Protein AF-A0A812IPA1-F1 (afdb_monomer)

Mean predicted aligned error: 16.07 Å

Structure (mmCIF, N/CA/C/O backbone):
data_AF-A0A812IPA1-F1
#
_entry.id   AF-A0A812IPA1-F1
#
loop_
_atom_site.group_PDB
_atom_site.id
_atom_site.type_symbol
_atom_site.label_atom_id
_atom_site.label_alt_id
_atom_site.label_comp_id
_atom_site.label_asym_id
_atom_site.label_entity_id
_atom_site.label_seq_id
_atom_site.pdbx_PDB_ins_code
_atom_site.Cartn_x
_atom_site.Cartn_y
_atom_site.Cartn_z
_atom_site.occupancy
_atom_site.B_iso_or_equiv
_atom_site.auth_seq_id
_atom_site.auth_comp_id
_atom_site.auth_asym_id
_atom_site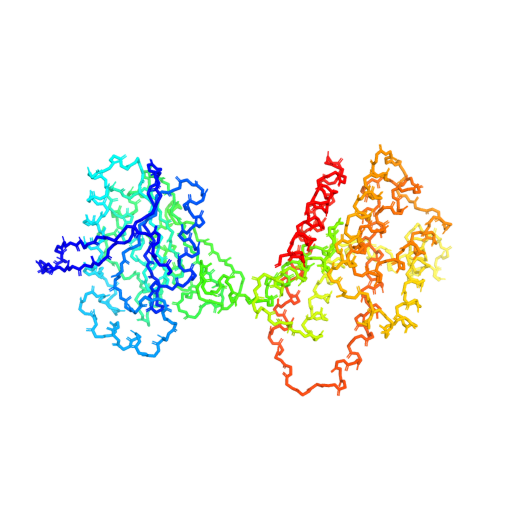.auth_atom_id
_atom_site.pdbx_PDB_model_num
ATOM 1 N N . MET A 1 1 ? -29.109 5.137 5.725 1.00 75.81 1 MET A N 1
ATOM 2 C CA . MET A 1 1 ? -27.740 4.842 6.236 1.00 75.81 1 MET A CA 1
ATOM 3 C C . MET A 1 1 ? -27.768 3.915 7.447 1.00 75.81 1 MET A C 1
ATOM 5 O O . MET A 1 1 ? -27.036 2.938 7.445 1.00 75.81 1 MET A O 1
ATOM 9 N N . LEU A 1 2 ? -28.580 4.202 8.469 1.00 85.75 2 LEU A N 1
ATOM 10 C CA . LEU A 1 2 ? -28.750 3.331 9.643 1.00 85.75 2 LEU A CA 1
ATOM 11 C C . LEU A 1 2 ? -30.028 2.478 9.565 1.00 85.75 2 LEU A C 1
ATOM 13 O O . LEU A 1 2 ? -30.422 1.881 10.553 1.00 85.75 2 LEU A O 1
ATOM 17 N N . ASP A 1 3 ? -30.673 2.406 8.399 1.00 83.56 3 ASP A N 1
ATOM 18 C CA . ASP A 1 3 ? -31.985 1.759 8.229 1.00 83.56 3 ASP A CA 1
ATOM 19 C C . ASP A 1 3 ? -31.932 0.241 8.473 1.00 83.56 3 ASP A C 1
ATOM 21 O O . ASP A 1 3 ? -32.948 -0.386 8.742 1.00 83.56 3 ASP A O 1
ATOM 25 N N . THR A 1 4 ? -30.731 -0.342 8.415 1.00 87.50 4 THR A N 1
ATOM 26 C CA . THR A 1 4 ? -30.466 -1.751 8.738 1.00 87.50 4 THR A CA 1
ATOM 27 C C . THR A 1 4 ? -30.029 -1.972 10.191 1.00 87.50 4 THR A C 1
ATOM 29 O O . THR A 1 4 ? -29.528 -3.050 10.498 1.00 87.50 4 THR A O 1
ATOM 32 N N . PHE A 1 5 ? -30.055 -0.943 11.042 1.00 92.94 5 PHE A N 1
ATOM 33 C CA . PHE A 1 5 ? -29.687 -1.036 12.456 1.00 92.94 5 PHE A CA 1
ATOM 34 C C . PHE A 1 5 ? -30.943 -0.974 13.321 1.00 92.94 5 PHE A C 1
ATOM 36 O O . PHE A 1 5 ? -31.808 -0.119 13.120 1.00 92.94 5 PHE A O 1
ATOM 43 N N . ASP A 1 6 ? -30.989 -1.813 14.349 1.00 93.44 6 ASP A N 1
ATOM 44 C CA . ASP A 1 6 ? -32.017 -1.752 15.376 1.00 93.44 6 ASP A CA 1
ATOM 45 C C . ASP A 1 6 ? -31.768 -0.537 16.267 1.00 93.44 6 ASP A C 1
ATOM 47 O O . ASP A 1 6 ? -30.731 -0.428 16.928 1.00 93.44 6 ASP A O 1
ATOM 51 N N . ARG A 1 7 ? -32.725 0.391 16.295 1.00 95.19 7 ARG A N 1
ATOM 52 C CA . ARG A 1 7 ? -32.674 1.581 17.147 1.00 95.19 7 ARG A CA 1
ATOM 53 C C . ARG A 1 7 ? -33.415 1.331 18.457 1.00 95.19 7 ARG A C 1
ATOM 55 O O . ARG A 1 7 ? -34.578 0.935 18.446 1.00 95.19 7 ARG A O 1
ATOM 62 N N . ARG A 1 8 ? -32.788 1.684 19.581 1.00 94.69 8 ARG A N 1
ATOM 63 C CA . ARG A 1 8 ? -33.440 1.786 20.897 1.00 94.69 8 ARG A CA 1
ATOM 64 C C . ARG A 1 8 ? -33.006 3.050 21.633 1.00 94.69 8 ARG A C 1
ATOM 66 O O . ARG A 1 8 ? -31.867 3.477 21.489 1.00 94.69 8 ARG A O 1
ATOM 73 N N . ALA A 1 9 ? -33.881 3.613 22.459 1.00 95.69 9 ALA A N 1
ATOM 74 C CA . ALA A 1 9 ? -33.491 4.648 23.414 1.00 95.69 9 ALA A CA 1
ATOM 75 C C . ALA A 1 9 ? -32.912 3.993 24.677 1.00 95.69 9 ALA A C 1
ATOM 77 O O . ALA A 1 9 ? -33.460 3.002 25.163 1.00 95.69 9 ALA A O 1
ATOM 78 N N . PHE A 1 10 ? -31.819 4.539 25.209 1.00 95.00 10 PHE A N 1
ATOM 79 C CA . PHE A 1 10 ? -31.202 4.078 26.451 1.00 95.00 10 PHE A CA 1
ATOM 80 C C . PHE A 1 10 ? -31.022 5.243 27.424 1.00 95.00 10 PHE A C 1
ATOM 82 O O . PHE A 1 10 ? -30.448 6.276 27.069 1.00 95.00 10 PHE A O 1
ATOM 89 N N . THR A 1 11 ? -31.510 5.064 28.652 1.00 94.69 11 THR A N 1
ATOM 90 C CA . THR A 1 11 ? -31.474 6.070 29.718 1.00 94.69 11 THR A CA 1
ATOM 91 C C . THR A 1 11 ? -30.614 5.570 30.868 1.00 94.69 11 THR A C 1
ATOM 93 O O . THR A 1 11 ? -30.867 4.493 31.404 1.00 94.69 11 THR A O 1
ATOM 96 N N . ALA A 1 12 ? -29.634 6.370 31.281 1.00 92.56 12 ALA A N 1
ATOM 97 C CA . ALA A 1 12 ? -28.790 6.081 32.436 1.00 92.56 12 ALA A CA 1
ATOM 98 C C . ALA A 1 12 ? -28.367 7.383 33.141 1.00 92.56 12 ALA A C 1
ATOM 100 O O . ALA A 1 12 ? -28.370 8.445 32.508 1.00 92.56 12 ALA A O 1
ATOM 101 N N . PRO A 1 13 ? -28.039 7.336 34.445 1.00 84.62 13 PRO A N 1
ATOM 102 C CA . PRO A 1 13 ? -27.537 8.501 35.165 1.00 84.62 13 PRO A CA 1
ATOM 103 C C . PRO A 1 13 ? -26.119 8.879 34.715 1.00 84.62 13 PRO A C 1
ATOM 105 O O . PRO A 1 13 ? -25.282 8.012 34.466 1.00 84.62 13 PRO A O 1
ATOM 108 N N . LEU A 1 14 ? -25.855 10.183 34.651 1.00 83.38 14 LEU A N 1
ATOM 109 C CA . LEU A 1 14 ? -24.514 10.763 34.592 1.00 83.38 14 LEU A CA 1
ATOM 110 C C . LEU A 1 14 ? -23.846 10.754 35.978 1.00 83.38 14 LEU A C 1
ATOM 112 O O . LEU A 1 14 ? -24.480 10.453 36.992 1.00 83.38 14 LEU A O 1
ATOM 116 N N . SER A 1 15 ? -22.572 11.152 36.034 1.00 73.88 15 SER A N 1
ATOM 117 C CA . SER A 1 15 ? -21.791 11.240 37.279 1.00 73.88 15 SER A CA 1
ATOM 118 C C . SER A 1 15 ? -22.360 12.207 38.330 1.00 73.88 15 SER A C 1
ATOM 120 O O . SER A 1 15 ? -22.077 12.066 39.517 1.00 73.88 15 SER A O 1
ATOM 122 N N . ASP A 1 16 ? -23.188 13.172 37.921 1.00 77.31 16 ASP A N 1
ATOM 123 C CA . ASP A 1 16 ? -23.903 14.103 38.805 1.00 77.31 16 ASP A CA 1
ATOM 124 C C . ASP A 1 16 ? -25.302 13.602 39.222 1.00 77.31 16 ASP A C 1
ATOM 126 O O . ASP A 1 16 ? -26.047 14.311 39.902 1.00 77.31 16 ASP A O 1
ATOM 130 N N . GLY A 1 17 ? -25.659 12.377 38.824 1.00 77.31 17 GLY A N 1
ATOM 131 C CA . GLY A 1 17 ? -26.935 11.733 39.117 1.00 77.31 17 GLY A CA 1
ATOM 132 C C . GLY A 1 17 ? -28.081 12.120 38.179 1.00 77.31 17 GLY A C 1
ATOM 133 O O . GLY A 1 17 ? -29.169 11.556 38.314 1.00 77.31 17 GLY A O 1
ATOM 134 N N . GLN A 1 18 ? -27.885 13.036 37.223 1.00 82.62 18 GLN A N 1
ATOM 135 C CA . GLN A 1 18 ? -28.944 13.395 36.277 1.00 82.62 18 GLN A CA 1
ATOM 136 C C . GLN A 1 18 ? -29.121 12.303 35.210 1.00 82.62 18 GLN A C 1
ATOM 138 O O . GLN A 1 18 ? -28.142 11.907 34.575 1.00 82.62 18 GLN A O 1
ATOM 143 N N . PRO A 1 19 ? -30.348 11.799 34.973 1.00 87.31 19 PRO A N 1
ATOM 144 C CA . PRO A 1 19 ? -30.588 10.825 33.917 1.00 87.31 19 PRO A CA 1
ATOM 145 C C . PRO A 1 19 ? -30.525 11.493 32.543 1.00 87.31 19 PRO A C 1
ATOM 147 O O . PRO A 1 19 ? -31.189 12.501 32.301 1.00 87.31 19 PRO A O 1
ATOM 150 N N . VAL A 1 20 ? -29.784 10.884 31.621 1.00 88.50 20 VAL A N 1
ATOM 151 C CA . VAL A 1 20 ? -29.721 11.305 30.218 1.00 88.50 20 VAL A CA 1
ATOM 152 C C . VAL A 1 20 ? -30.096 10.142 29.311 1.00 88.50 20 VAL A C 1
ATOM 154 O O . VAL A 1 20 ? -29.799 8.979 29.595 1.00 88.50 20 VAL A O 1
ATOM 157 N N . THR A 1 21 ? -30.799 10.465 28.224 1.00 91.81 21 THR A N 1
ATOM 158 C CA . THR A 1 21 ? -31.269 9.497 27.231 1.00 91.81 21 THR A CA 1
ATOM 159 C C . THR A 1 21 ? -30.596 9.753 25.892 1.00 91.81 21 THR A C 1
ATOM 161 O O . THR A 1 21 ? -30.696 10.860 25.367 1.00 91.81 21 THR A O 1
ATOM 164 N N . HIS A 1 22 ? -29.981 8.719 25.321 1.00 92.69 22 HIS A N 1
ATOM 165 C CA . HIS A 1 22 ? -29.475 8.738 23.948 1.00 92.69 22 HIS A CA 1
ATOM 166 C C . HIS A 1 22 ? -30.037 7.571 23.142 1.00 92.69 22 HIS A C 1
ATOM 168 O O . HIS A 1 22 ? -30.382 6.519 23.686 1.00 92.69 22 HIS A O 1
ATOM 174 N N . ASP A 1 23 ? -30.103 7.758 21.826 1.00 94.75 23 ASP A N 1
ATOM 175 C CA . ASP A 1 23 ? -30.364 6.664 20.899 1.00 94.75 23 ASP A CA 1
ATOM 176 C C . ASP A 1 23 ? -29.136 5.751 20.793 1.00 94.75 23 ASP A C 1
ATOM 178 O O . ASP A 1 23 ? -27.991 6.205 20.751 1.00 94.75 23 ASP A O 1
ATOM 182 N N . VAL A 1 24 ? -29.382 4.449 20.709 1.00 95.06 24 VAL A N 1
ATOM 183 C CA . VAL A 1 24 ? -28.378 3.405 20.521 1.00 95.06 24 VAL A CA 1
ATOM 184 C C . VAL A 1 24 ? -28.796 2.558 19.326 1.00 95.06 24 VAL A C 1
ATOM 186 O O . VAL A 1 24 ? -29.907 2.026 19.293 1.00 95.06 24 VAL A O 1
ATOM 189 N N . TYR A 1 25 ? -27.902 2.429 18.350 1.00 95.81 25 TYR A N 1
ATOM 190 C CA . TYR A 1 25 ? -28.120 1.653 17.129 1.00 95.81 25 TYR A CA 1
ATOM 191 C C . TYR A 1 25 ? -27.310 0.362 17.196 1.00 95.81 25 TYR A C 1
ATOM 193 O O . TYR A 1 25 ? -26.119 0.413 17.486 1.00 95.81 25 TYR A O 1
ATOM 201 N N . SER A 1 26 ? -27.925 -0.790 16.939 1.00 94.06 26 SER A N 1
ATOM 202 C CA . SER A 1 26 ? -27.265 -2.101 17.033 1.00 94.06 26 SER A CA 1
ATOM 203 C C . SER A 1 26 ? -27.431 -2.911 15.748 1.00 94.06 26 SER A C 1
ATOM 205 O O . SER A 1 26 ? -28.451 -2.788 15.075 1.00 94.06 26 SER A O 1
ATOM 207 N N . LYS A 1 27 ? -26.438 -3.730 15.389 1.00 93.00 27 LYS A N 1
ATOM 208 C CA . LYS A 1 27 ? -26.492 -4.630 14.223 1.00 93.00 27 LYS A CA 1
ATOM 209 C C . LYS A 1 27 ? -25.583 -5.848 14.423 1.00 93.00 27 LYS A C 1
ATOM 211 O O . LYS A 1 27 ? -24.536 -5.723 15.053 1.00 93.00 27 LYS A O 1
ATOM 216 N N . GLY A 1 28 ? -25.962 -6.991 13.851 1.00 87.25 28 GLY A N 1
ATOM 217 C CA . GLY A 1 28 ? -25.210 -8.251 13.915 1.00 87.25 28 GLY A CA 1
ATOM 218 C C . GLY A 1 28 ? -25.743 -9.227 14.970 1.00 87.25 28 GLY A C 1
ATOM 219 O O . GLY A 1 28 ? -26.359 -8.815 15.956 1.00 87.25 28 GLY A O 1
ATOM 220 N N . ASP A 1 29 ? -25.484 -10.520 14.755 1.00 75.75 29 ASP A N 1
ATOM 221 C CA . ASP A 1 29 ? -26.072 -11.623 15.524 1.00 75.75 29 ASP A CA 1
ATOM 222 C C . ASP A 1 29 ? -25.031 -12.325 16.415 1.00 75.75 29 ASP A C 1
ATOM 224 O O . ASP A 1 29 ? -24.083 -12.931 15.924 1.00 75.75 29 ASP A O 1
ATOM 228 N N . GLY A 1 30 ? -25.224 -12.269 17.739 1.00 65.62 30 GLY A N 1
ATOM 229 C CA . GLY A 1 30 ? -24.690 -13.229 18.727 1.00 65.62 30 GLY A CA 1
ATOM 230 C C . GLY A 1 30 ? -23.168 -13.345 18.939 1.00 65.62 30 GLY A C 1
ATOM 231 O O . GLY A 1 30 ? -22.755 -14.126 19.793 1.00 65.62 30 GLY A O 1
ATOM 232 N N . GLY A 1 31 ? -22.333 -12.612 18.198 1.00 72.25 31 GLY A N 1
ATOM 233 C CA . GLY A 1 31 ? -20.872 -12.597 18.366 1.00 72.25 31 GLY A CA 1
ATOM 234 C C . GLY A 1 31 ? -20.366 -11.647 19.466 1.00 72.25 31 GLY A C 1
ATOM 235 O O . GLY A 1 31 ? -21.164 -10.985 20.133 1.00 72.25 31 GLY A O 1
ATOM 236 N N . PRO A 1 32 ? -19.034 -11.536 19.663 1.00 84.00 32 PRO A N 1
ATOM 237 C CA . PRO A 1 32 ? -18.444 -10.525 20.542 1.00 84.00 32 PRO A CA 1
ATOM 238 C C . PRO A 1 32 ? -18.944 -9.121 20.184 1.00 84.00 32 PRO A C 1
ATOM 240 O O . PRO A 1 32 ? -19.075 -8.780 19.005 1.00 84.00 32 PRO A O 1
ATOM 243 N N . THR A 1 33 ? -19.215 -8.299 21.195 1.00 89.31 33 THR A N 1
ATOM 244 C CA . THR A 1 33 ? -19.799 -6.971 20.997 1.00 89.31 33 THR A CA 1
ATOM 245 C C . THR A 1 33 ? -18.707 -5.912 20.884 1.00 89.31 33 THR A C 1
ATOM 247 O O . THR A 1 33 ? -17.818 -5.841 21.730 1.00 89.31 33 THR A O 1
ATOM 250 N N . VAL A 1 34 ? -18.795 -5.043 19.877 1.00 91.88 34 VAL A N 1
ATOM 251 C CA . VAL A 1 34 ? -17.947 -3.855 19.726 1.00 91.88 34 VAL A CA 1
ATOM 252 C C . VAL A 1 34 ? -18.808 -2.602 19.842 1.00 91.88 34 VAL A C 1
ATOM 254 O O . VAL A 1 34 ? -19.696 -2.359 19.022 1.00 91.88 34 VAL A O 1
ATOM 257 N N . VAL A 1 35 ? -18.534 -1.784 20.856 1.00 94.62 35 VAL A N 1
ATOM 258 C CA . VAL A 1 35 ? -19.148 -0.463 21.017 1.00 94.62 35 VAL A CA 1
ATOM 259 C C . VAL A 1 35 ? -18.266 0.570 20.318 1.00 94.62 35 VAL A C 1
ATOM 261 O O . VAL A 1 35 ? -17.150 0.832 20.765 1.00 94.62 35 VAL A O 1
ATOM 264 N N . ILE A 1 36 ? -18.751 1.163 19.225 1.00 93.12 36 ILE A N 1
ATOM 265 C CA . ILE A 1 36 ? -18.015 2.189 18.471 1.00 93.12 36 ILE A CA 1
ATOM 266 C C . ILE A 1 36 ? -18.581 3.561 18.825 1.00 93.12 36 ILE A C 1
ATOM 268 O O . ILE A 1 36 ? -19.698 3.917 18.448 1.00 93.12 36 ILE A O 1
ATOM 272 N N . ILE A 1 37 ? -17.790 4.345 19.545 1.00 92.56 37 ILE A N 1
ATOM 273 C CA . ILE A 1 37 ? -18.147 5.676 20.016 1.00 92.56 37 ILE A CA 1
ATOM 274 C C . ILE A 1 37 ? -17.733 6.689 18.945 1.00 92.56 37 ILE A C 1
ATOM 276 O O . ILE A 1 37 ? -16.562 6.817 18.591 1.00 92.56 37 ILE A O 1
ATOM 280 N N . GLN A 1 38 ? -18.724 7.396 18.413 1.00 83.25 38 GLN A N 1
ATOM 281 C CA . GLN A 1 38 ? -18.597 8.338 17.298 1.00 83.25 38 GLN A CA 1
ATOM 282 C C . GLN A 1 38 ? -17.520 9.427 17.482 1.00 83.25 38 GLN A C 1
ATOM 284 O O . GLN A 1 38 ? -17.230 9.863 18.598 1.00 83.25 38 GLN A O 1
ATOM 289 N N . GLU A 1 39 ? -16.995 9.927 16.361 1.00 79.31 39 GLU A N 1
ATOM 290 C CA . GLU A 1 39 ? -16.211 11.167 16.286 1.00 79.31 39 GLU A CA 1
ATOM 291 C C . GLU A 1 39 ? -17.096 12.381 15.944 1.00 79.31 39 GLU A C 1
ATOM 293 O O . GLU A 1 39 ? -18.290 12.252 15.660 1.00 79.31 39 GLU A O 1
ATOM 298 N N . LEU A 1 40 ? -16.519 13.588 15.947 1.00 71.75 40 LEU A N 1
ATOM 299 C CA . LEU A 1 40 ? -17.167 14.761 15.353 1.00 71.75 40 LEU A CA 1
ATOM 300 C C . LEU A 1 40 ? -17.141 14.649 13.822 1.00 71.75 40 LEU A C 1
ATOM 302 O O . LEU A 1 40 ? -16.093 14.325 13.271 1.00 71.75 40 LEU A O 1
ATOM 306 N N . PRO A 1 41 ? -18.240 14.971 13.112 1.00 67.12 41 PRO A N 1
ATOM 307 C CA . PRO A 1 41 ? -19.424 15.709 13.570 1.00 67.12 41 PRO A CA 1
ATOM 308 C C . PRO A 1 41 ? -20.610 14.861 14.072 1.00 67.12 41 PRO A C 1
ATOM 310 O O . PRO A 1 41 ? -21.644 15.448 14.379 1.00 67.12 41 PRO A O 1
ATOM 313 N N . GLY A 1 42 ? -20.502 13.534 14.149 1.00 78.94 42 GLY A N 1
ATOM 314 C CA . GLY A 1 42 ? -21.592 12.617 14.503 1.00 78.94 42 GLY A CA 1
ATOM 315 C C . GLY A 1 42 ? -21.426 11.252 13.828 1.00 78.94 42 GLY A C 1
ATOM 316 O O . GLY A 1 42 ? -20.374 10.965 13.259 1.00 78.94 42 GLY A O 1
ATOM 317 N N . ILE A 1 43 ? -22.472 10.417 13.834 1.00 84.81 43 ILE A N 1
ATOM 318 C CA . ILE A 1 43 ? -22.469 9.160 13.063 1.00 84.81 43 ILE A CA 1
ATOM 319 C C . ILE A 1 43 ? -22.640 9.494 11.575 1.00 84.81 43 ILE A C 1
ATOM 321 O O . ILE A 1 43 ? -23.734 9.848 11.122 1.00 84.81 43 ILE A O 1
ATOM 325 N N . GLY A 1 44 ? -21.542 9.400 10.824 1.00 82.44 44 GLY A N 1
ATOM 326 C CA . GLY A 1 44 ? -21.485 9.603 9.376 1.00 82.44 44 GLY A CA 1
ATOM 327 C C . GLY A 1 44 ? -21.280 8.302 8.584 1.00 82.44 44 GLY A C 1
ATOM 328 O O . GLY A 1 44 ? -21.136 7.231 9.182 1.00 82.44 44 GLY A O 1
ATOM 329 N N . PRO A 1 45 ? -21.228 8.381 7.240 1.00 79.06 45 PRO A N 1
ATOM 330 C CA . PRO A 1 45 ? -21.038 7.217 6.369 1.00 79.06 45 PRO A CA 1
ATOM 331 C C . PRO A 1 45 ? -19.791 6.394 6.702 1.00 79.06 45 PRO A C 1
ATOM 333 O O . PRO A 1 45 ? -19.845 5.171 6.673 1.00 79.06 45 PRO A O 1
ATOM 336 N N . GLN A 1 46 ? -18.691 7.045 7.086 1.00 75.06 46 GLN A N 1
ATOM 337 C CA . GLN A 1 46 ? -17.427 6.383 7.420 1.00 75.06 46 GLN A CA 1
ATOM 338 C C . GLN A 1 46 ? -17.542 5.551 8.703 1.00 75.06 46 GLN A C 1
ATOM 340 O O . GLN A 1 46 ? -17.085 4.412 8.744 1.00 75.06 46 GLN A O 1
ATOM 345 N N . THR A 1 47 ? -18.211 6.079 9.734 1.00 81.81 47 THR A N 1
ATOM 346 C CA . THR A 1 47 ? -18.492 5.333 10.971 1.00 81.81 47 THR A CA 1
ATOM 347 C C . THR A 1 47 ? -19.387 4.125 10.697 1.00 81.81 47 THR A C 1
ATOM 349 O O . THR A 1 47 ? -19.165 3.056 11.258 1.00 81.81 47 THR A O 1
ATOM 352 N N . VAL A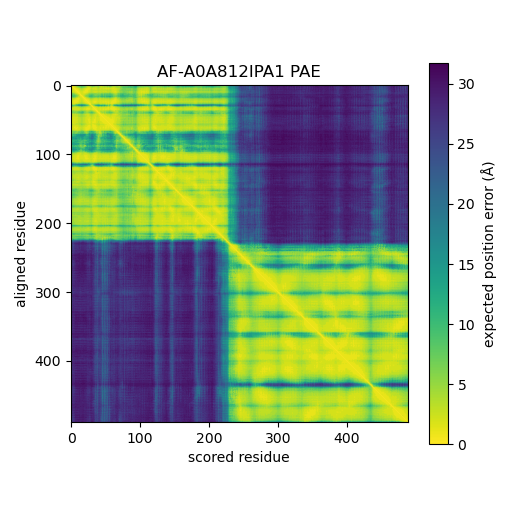 1 48 ? -20.375 4.270 9.807 1.00 86.00 48 VAL A N 1
ATOM 353 C CA . VAL A 1 48 ? -21.248 3.156 9.406 1.00 86.00 48 VAL A CA 1
ATOM 354 C C . VAL A 1 48 ? -20.505 2.126 8.558 1.00 86.00 48 VAL A C 1
ATOM 356 O O . VAL A 1 48 ? -20.736 0.934 8.729 1.00 86.00 48 VAL A O 1
ATOM 359 N N . SER A 1 49 ? -19.579 2.555 7.699 1.00 80.12 49 SER A N 1
ATOM 360 C CA . SER A 1 49 ? -18.701 1.650 6.953 1.00 80.12 49 SER A CA 1
ATOM 361 C C . SER A 1 49 ? -17.853 0.807 7.902 1.00 80.12 49 SER A C 1
ATOM 363 O O . SER A 1 49 ? -17.871 -0.414 7.797 1.00 80.12 49 SER A O 1
ATOM 365 N N . LEU A 1 50 ? -17.191 1.442 8.879 1.00 78.88 50 LEU A N 1
ATOM 366 C CA . LEU A 1 50 ? -16.421 0.742 9.911 1.00 78.88 50 LEU A CA 1
ATOM 367 C C . LEU A 1 50 ? -17.298 -0.258 10.679 1.00 78.88 50 LEU A C 1
ATOM 369 O O . LEU A 1 50 ? -16.907 -1.407 10.873 1.00 78.88 50 LEU A O 1
ATOM 373 N N . ALA A 1 51 ? -18.504 0.158 11.073 1.00 84.31 51 ALA A N 1
ATOM 374 C CA . ALA A 1 51 ? -19.466 -0.710 11.744 1.00 84.31 51 ALA A CA 1
ATOM 375 C C . ALA A 1 51 ? -19.845 -1.934 10.892 1.00 84.31 51 ALA A C 1
ATOM 377 O O . ALA A 1 51 ? -19.846 -3.053 11.395 1.00 84.31 51 ALA A O 1
ATOM 378 N N . ASN A 1 52 ? -20.131 -1.750 9.601 1.00 84.94 52 ASN A N 1
ATOM 379 C CA . ASN A 1 52 ? -20.466 -2.862 8.712 1.00 84.94 52 ASN A CA 1
ATOM 380 C C . ASN A 1 52 ? -19.288 -3.829 8.530 1.00 84.94 52 ASN A C 1
ATOM 382 O O . ASN A 1 52 ? -19.521 -5.032 8.553 1.00 84.94 52 ASN A O 1
ATOM 386 N N . THR A 1 53 ? -18.043 -3.344 8.462 1.00 77.56 53 THR A N 1
ATOM 387 C CA . THR A 1 53 ? -16.860 -4.218 8.405 1.00 77.56 53 THR A CA 1
ATOM 388 C C . THR A 1 53 ? -16.776 -5.139 9.624 1.00 77.56 53 THR A C 1
ATOM 390 O O . THR A 1 53 ? -16.505 -6.326 9.474 1.00 77.56 53 THR A O 1
ATOM 393 N N . PHE A 1 54 ? -17.058 -4.643 10.833 1.00 80.44 54 PHE A N 1
ATOM 394 C CA . PHE A 1 54 ? -17.114 -5.500 12.025 1.00 80.44 54 PHE A CA 1
ATOM 395 C C . PHE A 1 54 ? -18.259 -6.520 11.951 1.00 80.44 54 PHE A C 1
ATOM 397 O O . PHE A 1 54 ? -18.052 -7.691 12.268 1.00 80.44 54 PHE A O 1
ATOM 404 N N . VAL A 1 55 ? -19.441 -6.108 11.482 1.00 83.00 55 VAL A N 1
ATOM 405 C CA . VAL A 1 55 ? -20.584 -7.020 11.296 1.00 83.00 55 VAL A CA 1
ATOM 406 C C . VAL A 1 55 ? -20.258 -8.135 10.296 1.00 83.00 55 VAL A C 1
ATOM 408 O O . VAL A 1 55 ? -20.552 -9.297 10.562 1.00 83.00 55 VAL A O 1
ATOM 411 N N . GLU A 1 56 ? -19.594 -7.816 9.184 1.00 79.25 56 GLU A N 1
ATOM 412 C CA . GLU A 1 56 ? -19.140 -8.792 8.179 1.00 79.25 56 GLU A CA 1
ATOM 413 C C . GLU A 1 56 ? -18.149 -9.818 8.749 1.00 79.25 56 GLU A C 1
ATOM 415 O O . GLU A 1 56 ? -18.114 -10.960 8.298 1.00 79.25 56 GLU A O 1
ATOM 420 N N . HIS A 1 57 ? -17.388 -9.439 9.779 1.00 77.88 57 HIS A N 1
ATOM 421 C CA . HIS A 1 57 ? -16.458 -10.323 10.488 1.00 77.88 57 HIS A CA 1
ATOM 422 C C . HIS A 1 57 ? -17.097 -11.038 11.692 1.00 77.88 57 HIS A C 1
ATOM 424 O O . HIS A 1 57 ? -16.389 -11.620 12.513 1.00 77.88 57 HIS A O 1
ATOM 430 N N . GLY A 1 58 ? -18.429 -11.018 11.802 1.00 81.19 58 GLY A N 1
ATOM 431 C CA . GLY A 1 58 ? -19.177 -11.763 12.815 1.00 81.19 58 GLY A CA 1
ATOM 432 C C . GLY A 1 58 ? -19.259 -11.088 14.185 1.00 81.19 58 GLY A C 1
ATOM 433 O O . GLY A 1 58 ? -19.616 -11.746 15.161 1.00 81.19 58 GLY A O 1
ATOM 434 N N . TYR A 1 59 ? -18.941 -9.795 14.287 1.00 85.50 59 TYR A N 1
ATOM 435 C CA . TYR A 1 59 ? -19.141 -9.031 15.519 1.00 85.50 59 TYR A CA 1
ATOM 436 C C . TYR A 1 59 ? -20.557 -8.465 15.598 1.00 85.50 59 TYR A C 1
ATOM 438 O O . TYR A 1 59 ? -21.152 -8.058 14.598 1.00 85.50 59 TYR A O 1
ATOM 446 N N . GLN A 1 60 ? -21.064 -8.344 16.821 1.00 90.06 60 GLN A N 1
ATOM 447 C CA . GLN A 1 60 ? -22.188 -7.459 17.084 1.00 90.06 60 GLN A CA 1
ATOM 448 C C . GLN A 1 60 ? -21.658 -6.034 17.256 1.00 90.06 60 GLN A C 1
ATOM 450 O O . GLN A 1 60 ? -20.750 -5.803 18.050 1.00 90.06 60 GLN A O 1
ATOM 455 N N . VAL A 1 61 ? -22.238 -5.060 16.563 1.00 92.56 61 VAL A N 1
ATOM 456 C CA . VAL A 1 61 ? -21.834 -3.654 16.671 1.00 92.56 61 VAL A CA 1
ATOM 457 C C . VAL A 1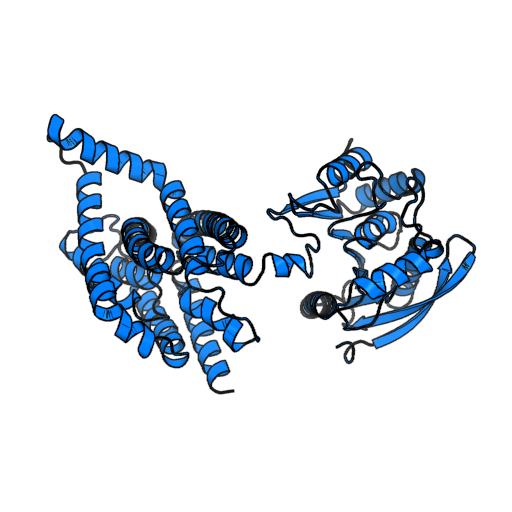 61 ? -22.916 -2.831 17.345 1.00 92.56 61 VAL A C 1
ATOM 459 O O . VAL A 1 61 ? -24.096 -2.961 17.022 1.00 92.56 61 VAL A O 1
ATOM 462 N N . VAL A 1 62 ? -22.494 -1.954 18.257 1.00 94.75 62 VAL A N 1
ATOM 463 C CA . VAL A 1 62 ? -23.349 -0.993 18.957 1.00 94.75 62 VAL A CA 1
ATOM 464 C C . VAL A 1 62 ? -22.798 0.423 18.772 1.00 94.75 62 VAL A C 1
ATOM 466 O O . VAL A 1 62 ? -21.636 0.692 19.070 1.00 94.75 62 VAL A O 1
ATOM 469 N N . LEU A 1 63 ? -23.642 1.338 18.297 1.00 95.50 63 LEU A N 1
ATOM 470 C CA . LEU A 1 63 ? -23.330 2.742 18.027 1.00 95.50 63 LEU A CA 1
ATOM 471 C C . LEU A 1 63 ? -24.182 3.654 18.930 1.00 95.50 63 LEU A C 1
ATOM 473 O O . LEU A 1 63 ? -25.351 3.903 18.613 1.00 95.50 63 LEU A O 1
ATOM 477 N N . PRO A 1 64 ? -23.647 4.161 20.056 1.00 94.56 64 PRO A N 1
ATOM 478 C CA . PRO A 1 64 ? -24.323 5.188 20.841 1.00 94.56 64 PRO A CA 1
ATOM 479 C C . PRO A 1 64 ? -24.287 6.535 20.106 1.00 94.56 64 PRO A C 1
ATOM 481 O O . PRO A 1 64 ? -23.218 7.040 19.753 1.00 94.56 64 PRO A O 1
ATOM 484 N N . HIS A 1 65 ? -25.456 7.141 19.898 1.00 91.88 65 HIS A N 1
ATOM 485 C CA . HIS A 1 65 ? -25.590 8.450 19.262 1.00 91.88 65 HIS A CA 1
ATOM 486 C C . HIS A 1 65 ? -25.522 9.570 20.305 1.00 91.88 65 HIS A C 1
ATOM 488 O O . HIS A 1 65 ? -26.528 10.014 20.859 1.00 91.88 65 HIS A O 1
ATOM 494 N N . LEU A 1 66 ? -24.300 10.017 20.587 1.00 86.00 66 LEU A N 1
ATOM 495 C CA . LEU A 1 66 ? -24.025 10.964 21.672 1.00 86.00 66 LEU A CA 1
ATOM 496 C C . LEU A 1 66 ? -24.212 12.429 21.261 1.00 86.00 66 LEU A C 1
ATOM 498 O O . LEU A 1 66 ? -24.634 13.254 22.065 1.00 86.00 66 LEU A O 1
ATOM 502 N N . PHE A 1 67 ? -23.885 12.777 20.015 1.00 80.44 67 PHE A N 1
ATOM 503 C CA . PHE A 1 67 ? -23.966 14.158 19.529 1.00 80.44 67 PHE A CA 1
ATOM 504 C C . PHE A 1 67 ? -24.081 14.254 18.002 1.00 80.44 67 PHE A C 1
ATOM 506 O O . PHE A 1 67 ? -23.818 13.308 17.262 1.00 80.44 67 PHE A O 1
ATOM 513 N N . GLY A 1 68 ? -24.445 15.442 17.519 1.00 72.06 68 GLY A N 1
ATOM 514 C CA . GLY A 1 68 ? -24.441 15.763 16.092 1.00 72.06 68 GLY A CA 1
ATOM 515 C C . GLY A 1 68 ? -25.558 15.104 15.265 1.00 72.06 68 GLY A C 1
ATOM 516 O O . GLY A 1 68 ? -26.288 14.248 15.751 1.00 72.06 68 GLY A O 1
ATOM 517 N N . PRO A 1 69 ? -25.782 15.544 14.021 1.00 69.00 69 PRO A N 1
ATOM 518 C CA . PRO A 1 69 ? -26.766 14.974 13.110 1.00 69.00 69 PRO A CA 1
ATOM 519 C C . PRO A 1 69 ? -26.287 13.645 12.517 1.00 69.00 69 PRO A C 1
ATOM 521 O O . PRO A 1 69 ? -25.123 13.499 12.151 1.00 69.00 69 PRO A O 1
ATOM 524 N N . LEU A 1 70 ? -27.220 12.717 12.315 1.00 74.69 70 LEU A N 1
ATOM 525 C CA . LEU A 1 70 ? -26.969 11.507 11.535 1.00 74.69 70 LEU A CA 1
ATOM 526 C C . LEU A 1 70 ? -26.734 11.873 10.062 1.00 74.69 70 LEU A C 1
ATOM 528 O O . LEU A 1 70 ? -27.504 12.638 9.475 1.00 74.69 70 LEU A O 1
ATOM 532 N N . GLY A 1 71 ? -25.668 11.337 9.467 1.00 58.62 71 GLY A N 1
ATOM 533 C CA . GLY A 1 71 ? -25.407 11.425 8.027 1.00 58.62 71 GLY A CA 1
ATOM 534 C C . GLY A 1 71 ? -24.993 12.801 7.485 1.00 58.62 71 GLY A C 1
ATOM 535 O O . GLY A 1 71 ? -24.901 12.948 6.270 1.00 58.62 71 GLY A O 1
ATOM 536 N N . LYS A 1 72 ? -24.726 13.816 8.327 1.00 60.00 72 LYS A N 1
ATOM 537 C CA . LYS A 1 72 ? -24.216 15.126 7.863 1.00 60.00 72 LYS A CA 1
ATOM 538 C C . LYS A 1 72 ? -22.770 15.359 8.297 1.00 60.00 72 LYS A C 1
ATOM 540 O O . LYS A 1 72 ? -22.415 15.100 9.439 1.00 60.00 72 LYS A O 1
ATOM 545 N N . VAL A 1 73 ? -21.973 15.960 7.409 1.00 54.66 73 VAL A N 1
ATOM 546 C CA . VAL A 1 73 ? -20.518 16.174 7.588 1.00 54.66 73 VAL A CA 1
ATOM 547 C C . VAL A 1 73 ? -20.167 17.601 8.064 1.00 54.66 73 VAL A C 1
ATOM 549 O O . VAL A 1 73 ? -19.004 17.967 8.181 1.00 54.66 73 VAL A O 1
ATOM 552 N N . SER A 1 74 ? -21.152 18.459 8.356 1.00 57.22 74 SER A N 1
ATOM 553 C CA . SER A 1 74 ? -20.872 19.857 8.735 1.00 57.22 74 SER A CA 1
ATOM 554 C C . SER A 1 74 ? -20.165 19.956 10.097 1.00 57.22 74 SER A C 1
ATOM 556 O O . SER A 1 74 ? -20.744 19.594 11.118 1.00 57.22 74 SER A O 1
ATOM 558 N N . LEU A 1 75 ? -18.933 20.482 10.134 1.00 55.28 75 LEU A N 1
ATOM 559 C CA . LEU A 1 75 ? -18.189 20.712 11.382 1.00 55.28 75 LEU A CA 1
ATOM 560 C C . LEU A 1 75 ? -18.656 21.968 12.135 1.00 55.28 75 LEU A C 1
ATOM 562 O O . LEU A 1 75 ? -18.843 21.915 13.347 1.00 55.28 75 LEU A O 1
ATOM 566 N N . VAL A 1 76 ? -18.874 23.090 11.439 1.00 54.69 76 VAL A N 1
ATOM 567 C CA . VAL A 1 76 ? -19.058 24.417 12.070 1.00 54.69 76 VAL A CA 1
ATOM 568 C C . VAL A 1 76 ? -20.276 24.457 13.001 1.00 54.69 76 VAL A C 1
ATOM 570 O O . VAL A 1 76 ? -20.170 24.889 14.147 1.00 54.69 76 VAL A O 1
ATOM 573 N N . GLY A 1 77 ? -21.425 23.947 12.548 1.00 54.66 77 GLY A N 1
ATOM 574 C CA . GLY A 1 77 ? -22.646 23.922 13.364 1.00 54.66 77 GLY A CA 1
ATOM 575 C C . GLY A 1 77 ? -22.610 22.906 14.514 1.00 54.66 77 GLY A C 1
ATOM 576 O O . GLY A 1 77 ? -23.309 23.078 15.510 1.00 54.66 77 GLY A O 1
ATOM 577 N N . ASN A 1 78 ? -21.791 21.857 14.401 1.00 55.34 78 ASN A N 1
ATOM 578 C CA . ASN A 1 78 ? -21.751 20.752 15.361 1.00 55.34 78 ASN A CA 1
ATOM 579 C C . ASN A 1 78 ? -20.702 20.939 16.449 1.00 55.34 78 ASN A C 1
ATOM 581 O O . ASN A 1 78 ? -20.965 20.579 17.594 1.00 55.34 78 ASN A O 1
ATOM 585 N N . VAL A 1 79 ? -19.582 21.593 16.133 1.00 58.59 79 VAL A N 1
ATOM 586 C CA . VAL A 1 79 ? -18.653 22.099 17.147 1.00 58.59 79 VAL A CA 1
ATOM 587 C C . VAL A 1 79 ? -19.421 23.004 18.111 1.00 58.59 79 VAL A C 1
ATOM 589 O O . VAL A 1 79 ? -19.410 22.748 19.310 1.00 58.59 79 VAL A O 1
ATOM 592 N N . ALA A 1 80 ? -20.209 23.962 17.606 1.00 57.53 80 ALA A N 1
ATOM 593 C CA . ALA A 1 80 ? -21.045 24.820 18.451 1.00 57.53 80 ALA A CA 1
ATOM 594 C C . ALA A 1 80 ? -21.985 24.025 19.383 1.00 57.53 80 ALA A C 1
ATOM 596 O O . ALA A 1 80 ? -22.083 24.343 20.565 1.00 57.53 80 ALA A O 1
ATOM 597 N N . ARG A 1 81 ? -22.617 22.946 18.897 1.00 60.97 81 ARG A N 1
ATOM 598 C CA . ARG A 1 81 ? -23.490 22.078 19.714 1.00 60.97 81 ARG A CA 1
ATOM 599 C C . ARG A 1 81 ? -22.734 21.286 20.779 1.00 60.97 81 ARG A C 1
ATOM 601 O O . ARG A 1 81 ? -23.214 21.188 21.900 1.00 60.97 81 ARG A O 1
ATOM 608 N N . VAL A 1 82 ? -21.552 20.763 20.468 1.00 60.22 82 VAL A N 1
ATOM 609 C CA . VAL A 1 82 ? -20.710 20.062 21.452 1.00 60.22 82 VAL A CA 1
ATOM 610 C C . VAL A 1 82 ? -20.202 21.024 22.525 1.00 60.22 82 VAL A C 1
ATOM 612 O O . VAL A 1 82 ? -20.224 20.695 23.709 1.00 60.22 82 VAL A O 1
ATOM 615 N N . PHE A 1 83 ? -19.878 22.264 22.149 1.00 62.19 83 PHE A N 1
ATOM 616 C CA . PHE A 1 83 ? -19.613 23.340 23.105 1.00 62.19 83 PHE A CA 1
ATOM 617 C C . PHE A 1 83 ? -20.841 23.688 23.972 1.00 62.19 83 PHE A C 1
ATOM 619 O O . PHE A 1 83 ? -20.676 24.020 25.149 1.00 62.19 83 PHE A O 1
ATOM 626 N N . CYS A 1 84 ? -22.069 23.575 23.450 1.00 58.06 84 CYS A N 1
ATOM 627 C CA . CYS A 1 84 ? -23.294 23.712 24.249 1.00 58.06 84 CYS A CA 1
ATOM 628 C C . CYS A 1 84 ? -23.486 22.556 25.250 1.00 58.06 84 CYS A C 1
ATOM 630 O O . CYS A 1 84 ? -24.002 22.791 26.340 1.00 58.06 84 CYS A O 1
ATOM 632 N N . LEU A 1 85 ? -23.005 21.349 24.932 1.00 61.44 85 LEU A N 1
ATOM 633 C CA . LEU A 1 85 ? -23.040 20.159 25.799 1.00 61.44 85 LEU A CA 1
ATOM 634 C C . LEU A 1 85 ? -21.823 20.054 26.741 1.00 61.44 85 LEU A C 1
ATOM 636 O O . LEU A 1 85 ? -21.574 19.010 27.340 1.00 61.44 85 LEU A O 1
ATOM 640 N N . ARG A 1 86 ? -21.055 21.139 26.934 1.00 62.16 86 ARG A N 1
ATOM 641 C CA . ARG A 1 86 ? -19.815 21.151 27.743 1.00 62.16 86 ARG A CA 1
ATOM 642 C C . ARG A 1 86 ? -19.947 20.585 29.163 1.00 62.16 86 ARG A C 1
ATOM 644 O O . ARG A 1 86 ? -18.935 20.196 29.733 1.00 62.16 86 ARG A O 1
ATOM 651 N N . ARG A 1 87 ? -21.154 20.574 29.747 1.00 61.19 87 ARG A N 1
ATOM 652 C CA . ARG A 1 87 ? -21.411 19.990 31.076 1.00 61.19 87 ARG A CA 1
ATOM 653 C C . ARG A 1 87 ? -21.372 18.461 31.048 1.00 61.19 87 ARG A C 1
ATOM 655 O O . ARG A 1 87 ? -20.784 17.876 31.944 1.00 61.19 87 ARG A O 1
ATOM 662 N N . GLU A 1 88 ? -21.904 17.844 29.996 1.00 65.56 88 GLU A N 1
ATOM 663 C CA . GLU A 1 88 ? -21.914 16.387 29.808 1.00 65.56 88 GLU A CA 1
ATOM 664 C C . GLU A 1 88 ? -20.531 15.862 29.396 1.00 65.56 88 GLU A C 1
ATOM 666 O O . GLU A 1 88 ? -20.127 14.780 29.815 1.00 65.56 88 GLU A O 1
ATOM 671 N N . PHE A 1 89 ? -19.769 16.653 28.626 1.00 64.31 89 PHE A N 1
ATOM 672 C CA . PHE A 1 89 ? -18.498 16.226 28.019 1.00 64.31 89 PHE A CA 1
ATOM 673 C C . PHE A 1 89 ? -17.222 16.781 28.672 1.00 64.31 89 PHE A C 1
ATOM 675 O O . PHE A 1 89 ? -16.131 16.397 28.265 1.00 64.31 89 PHE A O 1
ATOM 682 N N . LYS A 1 90 ? -17.335 17.702 29.643 1.00 71.12 90 LYS A N 1
ATOM 683 C CA . LYS A 1 90 ? -16.218 18.346 30.374 1.00 71.12 90 LYS A CA 1
ATOM 684 C C . LYS A 1 90 ? -14.956 18.602 29.528 1.00 71.12 90 LYS A C 1
ATOM 686 O O . LYS A 1 90 ? -13.839 18.319 29.944 1.00 71.12 90 LYS A O 1
ATOM 691 N N . LEU A 1 91 ? -15.129 19.212 28.354 1.00 59.59 91 LEU A N 1
ATOM 692 C CA . LEU A 1 91 ? -14.145 19.263 27.254 1.00 59.59 91 LEU A CA 1
ATOM 693 C C . LEU A 1 91 ? -12.731 19.803 27.595 1.00 59.59 91 LEU A C 1
ATOM 695 O O . LEU A 1 91 ? -11.793 19.623 26.820 1.00 59.59 91 LEU A O 1
ATOM 699 N N . PHE A 1 92 ? -12.572 20.472 28.739 1.00 63.47 92 PHE A N 1
ATOM 700 C CA . PHE A 1 92 ? -11.340 21.153 29.156 1.00 63.47 92 PHE A CA 1
ATOM 701 C C . PHE A 1 92 ? -10.803 20.699 30.520 1.00 63.47 92 PHE A C 1
ATOM 703 O O . PHE A 1 92 ? -9.792 21.227 30.983 1.00 63.47 92 PHE A O 1
ATOM 710 N N . GLU A 1 93 ? -11.464 19.759 31.204 1.00 71.31 93 GLU A N 1
ATOM 711 C CA . GLU A 1 93 ? -11.013 19.326 32.531 1.00 71.31 93 GLU A CA 1
ATOM 712 C C . GLU A 1 93 ? -9.803 18.391 32.431 1.00 71.31 93 GLU A C 1
ATOM 714 O O . GLU A 1 93 ? -9.779 17.467 31.627 1.00 71.31 93 GLU A O 1
ATOM 719 N N . LYS A 1 94 ? -8.767 18.623 33.241 1.00 66.06 94 LYS A N 1
ATOM 720 C CA . LYS A 1 94 ? -7.510 17.860 33.143 1.00 66.06 94 LYS A CA 1
ATOM 721 C C . LYS A 1 94 ? -7.521 16.560 33.952 1.00 66.06 94 LYS A C 1
ATOM 723 O O . LYS A 1 94 ? -7.009 15.553 33.473 1.00 66.06 94 LYS A O 1
ATOM 728 N N . ASN A 1 95 ? -8.132 16.597 35.140 1.00 70.56 95 ASN A N 1
ATOM 729 C CA . ASN A 1 95 ? -8.020 15.569 36.187 1.00 70.56 95 ASN A CA 1
ATOM 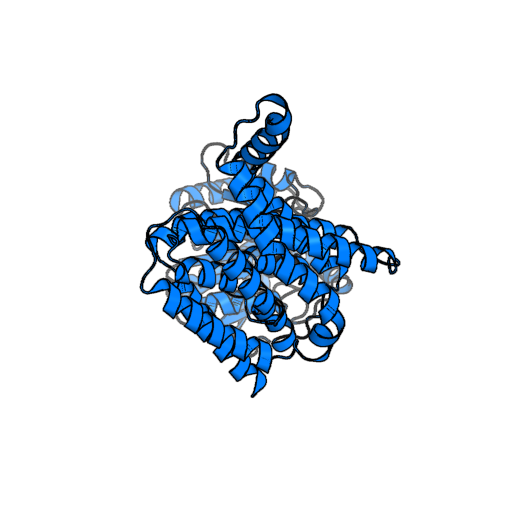730 C C . ASN A 1 95 ? -9.363 14.896 36.527 1.00 70.56 95 ASN A C 1
ATOM 732 O O . ASN A 1 95 ? -9.550 14.416 37.643 1.00 70.56 95 ASN A O 1
ATOM 736 N N . ALA A 1 96 ? -10.325 14.922 35.607 1.00 71.56 96 ALA A N 1
ATOM 737 C CA . ALA A 1 96 ? -11.638 14.326 35.811 1.00 71.56 96 ALA A CA 1
ATOM 738 C C . ALA A 1 96 ? -12.180 13.789 34.489 1.00 71.56 96 ALA A C 1
ATOM 740 O O . ALA A 1 96 ? -12.035 14.445 33.456 1.00 71.56 96 ALA A O 1
ATOM 741 N N . SER A 1 97 ? -12.826 12.626 34.549 1.00 74.00 97 SER A N 1
ATOM 742 C CA . SER A 1 97 ? -13.571 12.083 33.420 1.00 74.00 97 SER A CA 1
ATOM 743 C C . SER A 1 97 ? -14.835 12.882 33.130 1.00 74.00 97 SER A C 1
ATOM 745 O O . SER A 1 97 ? -15.463 13.492 34.003 1.00 74.00 97 SER A O 1
ATOM 747 N N . SER A 1 98 ? -15.234 12.834 31.866 1.00 82.88 98 SER A N 1
ATOM 748 C CA . SER A 1 98 ? -16.525 13.329 31.419 1.00 82.88 98 SER A CA 1
ATOM 749 C C . SER A 1 98 ? -17.679 12.488 32.001 1.00 82.88 98 SER A C 1
ATOM 751 O O . SER A 1 98 ? -17.604 11.260 31.961 1.00 82.88 98 SER A O 1
ATOM 753 N N . PRO A 1 99 ? -18.776 13.117 32.476 1.00 83.69 99 PRO A N 1
ATOM 754 C CA . PRO A 1 99 ? -19.961 12.422 32.983 1.00 83.69 99 PRO A CA 1
ATOM 755 C C . PRO A 1 99 ? -20.551 11.390 32.018 1.00 83.69 99 PRO A C 1
ATOM 757 O O . PRO A 1 99 ? -21.129 10.399 32.458 1.00 83.69 99 PRO A O 1
ATOM 760 N N . ILE A 1 100 ? -20.378 11.589 30.706 1.00 86.81 100 ILE A N 1
ATOM 761 C CA . ILE A 1 100 ? -20.845 10.645 29.685 1.00 86.81 100 ILE A CA 1
ATOM 762 C C . ILE A 1 100 ? -20.159 9.274 29.781 1.00 86.81 100 ILE A C 1
ATOM 764 O O . ILE A 1 100 ? -20.714 8.279 29.323 1.00 86.81 100 ILE A O 1
ATOM 768 N N . VAL A 1 101 ? -18.967 9.194 30.386 1.00 89.25 101 VAL A N 1
ATOM 769 C CA . VAL A 1 101 ? -18.257 7.926 30.594 1.00 89.25 101 VAL A CA 1
ATOM 770 C C . VAL A 1 101 ? -19.069 7.011 31.508 1.00 89.25 101 VAL A C 1
ATOM 772 O O . VAL A 1 101 ? -19.166 5.821 31.223 1.00 89.25 101 VAL A O 1
ATOM 775 N N . ASP A 1 102 ? -19.721 7.539 32.544 1.00 89.62 102 ASP A N 1
ATOM 776 C CA . ASP A 1 102 ? -20.550 6.723 33.441 1.00 89.62 102 ASP A CA 1
ATOM 777 C C . ASP A 1 102 ? -21.826 6.227 32.755 1.00 89.62 102 ASP A C 1
ATOM 779 O O . ASP A 1 102 ? -22.231 5.077 32.952 1.00 89.62 102 ASP A O 1
ATOM 783 N N . TRP A 1 103 ? -22.395 7.038 31.858 1.00 93.25 103 TRP A N 1
ATOM 784 C CA . TRP A 1 103 ? -23.478 6.604 30.975 1.00 93.25 103 TRP A CA 1
ATOM 785 C C . TRP A 1 103 ? -23.020 5.475 30.034 1.00 93.25 103 TRP A C 1
ATOM 787 O O . TRP A 1 103 ? -23.719 4.474 29.877 1.00 93.25 103 TRP A O 1
ATOM 797 N N . LEU A 1 104 ? -21.815 5.577 29.459 1.00 94.12 104 LEU A N 1
ATOM 798 C CA . LEU A 1 104 ? -21.233 4.537 28.600 1.00 94.12 104 LEU A CA 1
ATOM 799 C C . LEU A 1 104 ? -20.915 3.247 29.375 1.00 94.12 104 LEU A C 1
ATOM 801 O O . LEU A 1 104 ? -21.147 2.152 28.859 1.00 94.12 104 LEU A O 1
ATOM 805 N N . LYS A 1 105 ? -20.447 3.353 30.624 1.00 92.88 105 LYS A N 1
ATOM 806 C CA . LYS A 1 105 ? -20.272 2.210 31.537 1.00 92.88 105 LYS A CA 1
ATOM 807 C C . LYS A 1 105 ? -21.607 1.521 31.821 1.00 92.88 105 LYS A C 1
ATOM 809 O O . LYS A 1 105 ? -21.694 0.295 31.780 1.00 92.88 105 LYS A O 1
ATOM 814 N N . ALA A 1 106 ? -22.664 2.296 32.073 1.00 93.50 106 ALA A N 1
ATOM 815 C CA . ALA A 1 106 ? -24.012 1.761 32.258 1.00 93.50 106 ALA A CA 1
ATOM 816 C C . ALA A 1 106 ? -24.528 1.054 30.992 1.00 93.50 106 ALA A C 1
ATOM 818 O O . ALA A 1 106 ? -25.124 -0.017 31.097 1.00 93.50 106 ALA A O 1
ATOM 819 N N . LEU A 1 107 ? -24.239 1.595 29.804 1.00 94.12 107 LEU A N 1
ATOM 820 C CA . LEU A 1 107 ? -24.557 0.939 28.535 1.00 94.12 107 LEU A CA 1
ATOM 821 C C . LEU A 1 107 ? -23.813 -0.399 28.382 1.00 94.12 107 LEU A C 1
ATOM 823 O O . LEU A 1 107 ? -24.432 -1.393 28.017 1.00 94.12 107 LEU A O 1
ATOM 827 N N . CYS A 1 108 ? -22.514 -0.460 28.692 1.00 92.94 108 CYS A N 1
ATOM 828 C CA . CYS A 1 108 ? -21.742 -1.711 28.624 1.00 92.94 108 CYS A CA 1
ATOM 829 C C . CYS A 1 108 ? -22.291 -2.778 29.588 1.00 92.94 108 CYS A C 1
ATOM 831 O O . CYS A 1 108 ? -22.436 -3.941 29.209 1.00 92.94 108 CYS A O 1
ATOM 833 N N . ARG A 1 109 ? -22.675 -2.374 30.806 1.00 91.31 109 ARG A N 1
ATOM 834 C CA . ARG A 1 109 ? -23.343 -3.234 31.797 1.00 91.31 109 ARG A CA 1
ATOM 835 C C . ARG A 1 109 ? -24.675 -3.794 31.297 1.00 91.31 109 ARG A C 1
ATOM 837 O O . ARG A 1 109 ? -24.930 -4.995 31.412 1.00 91.31 109 ARG A O 1
ATOM 844 N N . ASP A 1 110 ? -25.508 -2.942 30.708 1.00 91.81 110 ASP A N 1
ATOM 845 C CA . ASP A 1 110 ? -26.788 -3.340 30.114 1.00 91.81 110 ASP A CA 1
ATOM 846 C C . ASP A 1 110 ? -26.588 -4.340 28.961 1.00 91.81 110 ASP A C 1
ATOM 848 O O . ASP A 1 110 ? -27.236 -5.384 28.927 1.00 91.81 110 ASP A O 1
ATOM 852 N N . LEU A 1 111 ? -25.618 -4.090 28.072 1.00 89.81 111 LEU A N 1
ATOM 853 C CA . LEU A 1 111 ? -25.282 -4.996 26.965 1.00 89.81 111 LEU A CA 1
ATOM 854 C C . LEU A 1 111 ? -24.800 -6.371 27.450 1.00 89.81 111 LEU A C 1
ATOM 856 O O . LEU A 1 111 ? -25.195 -7.388 26.877 1.00 89.81 111 LEU A O 1
ATOM 860 N N . LYS A 1 112 ? -24.000 -6.423 28.525 1.00 84.75 112 LYS A N 1
ATOM 861 C CA . LYS A 1 112 ? -23.587 -7.694 29.141 1.00 84.75 112 LYS A CA 1
ATOM 862 C C . LYS A 1 112 ? -24.788 -8.465 29.698 1.00 84.75 112 LYS A C 1
ATOM 864 O O . LYS A 1 112 ? -24.870 -9.677 29.516 1.00 84.75 112 LYS A O 1
ATOM 869 N N . THR A 1 113 ? -25.715 -7.758 30.346 1.00 82.38 113 THR A N 1
ATOM 870 C CA . THR A 1 113 ? -26.867 -8.348 31.049 1.00 82.38 113 THR A CA 1
ATOM 871 C C . THR A 1 113 ? -27.937 -8.868 30.087 1.00 82.38 113 THR A C 1
ATOM 873 O O . THR A 1 113 ? -28.514 -9.925 30.323 1.00 82.38 113 THR A O 1
ATOM 876 N N . GLN A 1 114 ? -28.211 -8.152 28.993 1.00 71.25 114 GLN A N 1
ATOM 877 C CA . GLN A 1 114 ? -29.336 -8.468 28.105 1.00 71.25 114 GLN A CA 1
ATOM 878 C C . GLN A 1 114 ? -29.102 -9.652 27.154 1.00 71.25 114 GLN A C 1
ATOM 880 O O . GLN A 1 114 ? -30.080 -10.198 26.644 1.00 71.25 114 GLN A O 1
ATOM 885 N N . ARG A 1 115 ? -27.850 -10.014 26.834 1.00 60.81 115 ARG A N 1
ATOM 886 C CA . ARG A 1 115 ? -27.570 -10.902 25.685 1.00 60.81 115 ARG A CA 1
ATOM 887 C C . ARG A 1 115 ? -26.479 -11.959 25.878 1.00 60.81 115 ARG A C 1
ATOM 889 O O . ARG A 1 115 ? -26.042 -12.522 24.884 1.00 60.81 115 ARG A O 1
ATOM 896 N N . GLU A 1 116 ? -26.017 -12.222 27.103 1.00 54.59 116 GLU A N 1
ATOM 897 C CA . GLU A 1 116 ? -24.834 -13.079 27.336 1.00 54.59 116 GLU A CA 1
ATOM 898 C C . GLU A 1 116 ? -23.637 -12.675 26.445 1.00 54.59 116 GLU A C 1
ATOM 900 O O . GLU A 1 116 ? -22.900 -13.533 25.962 1.00 54.59 116 GLU A O 1
ATOM 905 N N . ALA A 1 117 ? -23.434 -11.371 26.188 1.00 60.12 117 ALA A N 1
ATOM 906 C CA . ALA A 1 117 ? -22.312 -10.917 25.365 1.00 60.12 117 ALA A CA 1
ATOM 907 C C . ALA A 1 117 ? -21.012 -11.507 25.933 1.00 60.12 117 ALA A C 1
ATOM 909 O O . ALA A 1 117 ? -20.622 -11.199 27.064 1.00 60.12 117 ALA A O 1
ATOM 910 N N . SER A 1 118 ? -20.352 -12.392 25.184 1.00 66.12 118 SER A N 1
ATOM 911 C CA . SER A 1 118 ? -19.199 -13.150 25.687 1.00 66.12 118 SER A CA 1
ATOM 912 C C . SER A 1 118 ? -18.036 -12.217 26.044 1.00 66.12 118 SER A C 1
ATOM 914 O O . SER A 1 118 ? -17.382 -12.396 27.072 1.00 66.12 118 SER A O 1
ATOM 916 N N . ALA A 1 119 ? -17.878 -11.143 25.266 1.00 75.94 119 ALA A N 1
ATOM 917 C CA . ALA A 1 119 ? -16.845 -10.123 25.384 1.00 75.94 119 ALA A CA 1
ATOM 918 C C . ALA A 1 119 ? -17.349 -8.765 24.863 1.00 75.94 119 ALA A C 1
ATOM 920 O O . ALA A 1 119 ? -18.044 -8.731 23.847 1.00 75.94 119 ALA A O 1
ATOM 921 N N . ILE A 1 120 ? -16.969 -7.661 25.520 1.00 89.75 120 ILE A N 1
ATOM 922 C CA . ILE A 1 120 ? -17.211 -6.294 25.027 1.00 89.75 120 ILE A CA 1
ATOM 923 C C . ILE A 1 120 ? -15.868 -5.627 24.722 1.00 89.75 120 ILE A C 1
ATOM 925 O O . ILE A 1 120 ? -15.012 -5.500 25.599 1.00 89.75 120 ILE A O 1
ATOM 929 N N . GLY A 1 121 ? -15.696 -5.198 23.475 1.00 91.88 121 GLY A N 1
ATOM 930 C CA . GLY A 1 121 ? -14.637 -4.295 23.042 1.00 91.88 121 GLY A CA 1
ATOM 931 C C . GLY A 1 121 ? -15.176 -2.883 22.815 1.00 91.88 121 GLY A C 1
ATOM 932 O O . GLY A 1 121 ? -16.338 -2.709 22.446 1.00 91.88 121 GLY A O 1
ATOM 933 N N . VAL A 1 122 ? -14.338 -1.867 23.009 1.00 93.56 122 VAL A N 1
ATOM 934 C CA . VAL A 1 122 ? -14.708 -0.461 22.791 1.00 93.56 122 VAL A CA 1
ATOM 935 C C . VAL A 1 122 ? -13.754 0.218 21.814 1.00 93.56 122 VAL A C 1
ATOM 937 O O . VAL A 1 122 ? -12.543 0.009 21.858 1.00 93.56 122 VAL A O 1
ATOM 940 N N . ILE A 1 123 ? -14.296 1.060 20.936 1.00 92.31 123 ILE A N 1
ATOM 941 C CA . ILE A 1 123 ? -13.525 1.904 20.019 1.00 92.31 123 ILE A CA 1
ATOM 942 C C . ILE A 1 123 ? -13.971 3.347 20.217 1.00 92.31 123 ILE A C 1
ATOM 944 O O . ILE A 1 123 ? -15.147 3.658 20.057 1.00 92.31 123 ILE A O 1
ATOM 948 N N . GLY A 1 124 ? -13.036 4.231 20.550 1.00 90.56 124 GLY A N 1
ATOM 949 C CA . GLY A 1 124 ? -13.266 5.672 20.652 1.00 90.56 124 GLY A CA 1
ATOM 950 C C . GLY A 1 124 ? -12.458 6.422 19.603 1.00 90.56 124 GLY A C 1
ATOM 951 O O . GLY A 1 124 ? -11.345 6.009 19.278 1.00 90.56 124 GLY A O 1
ATOM 952 N N . MET A 1 125 ? -12.993 7.524 19.078 1.00 87.56 125 MET A N 1
ATOM 953 C CA . MET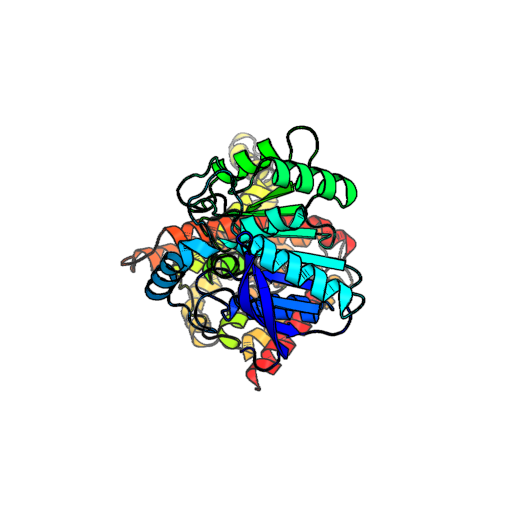 A 1 125 ? -12.386 8.280 17.979 1.00 87.56 125 MET A CA 1
ATOM 954 C C . MET A 1 125 ? -12.372 9.788 18.257 1.00 87.56 125 MET A C 1
ATOM 956 O O . MET A 1 125 ? -13.373 10.363 18.688 1.00 87.56 125 MET A O 1
ATOM 960 N N . CYS A 1 126 ? -11.256 10.459 17.953 1.00 85.38 126 CYS A N 1
ATOM 961 C CA . CYS A 1 126 ? -11.092 11.904 18.168 1.00 85.38 126 CYS A CA 1
ATOM 962 C C . CYS A 1 126 ? -11.343 12.244 19.649 1.00 85.38 126 CYS A C 1
ATOM 964 O O . CYS A 1 126 ? -10.653 11.740 20.538 1.00 85.38 126 CYS A O 1
ATOM 966 N N . LEU A 1 127 ? -12.374 13.046 19.921 1.00 82.81 127 LEU A N 1
ATOM 967 C CA . LEU A 1 127 ? -12.810 13.432 21.259 1.00 82.81 127 LEU A CA 1
ATOM 968 C C . LEU A 1 127 ? -13.080 12.208 22.142 1.00 82.81 127 LEU A C 1
ATOM 970 O O . LEU A 1 127 ? -12.708 12.180 23.313 1.00 82.81 127 LEU A O 1
ATOM 974 N N . THR A 1 128 ? -13.723 11.189 21.572 1.00 87.94 128 THR A N 1
ATOM 975 C CA . THR A 1 128 ? -14.168 10.003 22.307 1.00 87.94 128 THR A CA 1
ATOM 976 C C . THR A 1 128 ? -13.070 8.947 22.427 1.00 87.94 128 THR A C 1
ATOM 978 O O . THR A 1 128 ? -13.249 7.967 23.147 1.00 87.94 128 THR A O 1
ATOM 981 N N . GLY A 1 129 ? -11.901 9.170 21.808 1.00 87.94 129 GLY A N 1
ATOM 982 C CA . GLY A 1 129 ? -10.717 8.325 21.973 1.00 87.94 129 GLY A CA 1
ATOM 983 C C . GLY A 1 129 ? -10.304 8.193 23.439 1.00 87.94 129 GLY A C 1
ATOM 984 O O . GLY A 1 129 ? -10.025 7.089 23.894 1.00 87.94 129 GLY A O 1
ATOM 985 N N . ASN A 1 130 ? -10.366 9.281 24.215 1.00 90.44 130 ASN A N 1
ATOM 986 C CA . ASN A 1 130 ? -10.105 9.234 25.657 1.00 90.44 130 ASN A CA 1
ATOM 987 C C . ASN A 1 130 ? -11.181 8.457 26.430 1.00 90.44 130 ASN A C 1
ATOM 989 O O . ASN A 1 130 ? -10.857 7.805 27.416 1.00 90.44 130 ASN A O 1
ATOM 993 N N . PHE A 1 131 ? -12.440 8.463 25.979 1.00 91.06 131 PHE A N 1
ATOM 994 C CA . PHE A 1 131 ? -13.506 7.708 26.647 1.00 91.06 131 PHE A CA 1
ATOM 995 C C . PHE A 1 131 ? -13.291 6.201 26.520 1.00 91.06 131 PHE A C 1
ATOM 997 O O . PHE A 1 131 ? -13.558 5.480 27.474 1.00 91.06 131 PHE A O 1
ATOM 1004 N N . ALA A 1 132 ? -12.745 5.724 25.397 1.00 90.50 132 ALA A N 1
ATOM 1005 C CA . ALA A 1 132 ? -12.345 4.323 25.262 1.00 90.50 132 ALA A CA 1
ATOM 1006 C C . ALA A 1 132 ? -11.258 3.927 26.275 1.00 90.50 132 ALA A C 1
ATOM 1008 O O . ALA A 1 132 ? -11.293 2.815 26.792 1.00 90.50 132 ALA A O 1
ATOM 1009 N N . ILE A 1 133 ? -10.339 4.842 26.608 1.00 91.50 133 ILE A N 1
ATOM 1010 C CA . ILE A 1 133 ? -9.318 4.619 27.645 1.00 91.50 133 ILE A CA 1
ATOM 1011 C C . ILE A 1 133 ? -9.978 4.560 29.027 1.00 91.50 133 ILE A C 1
ATOM 1013 O O . ILE A 1 133 ? -9.743 3.612 29.772 1.00 91.50 133 ILE A O 1
ATOM 1017 N N . SER A 1 134 ? -10.857 5.513 29.359 1.00 91.75 134 SER A N 1
ATOM 1018 C CA . SER A 1 134 ? -11.588 5.503 30.637 1.00 91.75 134 SER A CA 1
ATOM 1019 C C . SER A 1 134 ? -12.493 4.279 30.800 1.00 91.75 134 SER A C 1
ATOM 1021 O O . SER A 1 134 ? -12.662 3.778 31.910 1.00 91.75 134 SER A O 1
ATOM 1023 N N . LEU A 1 135 ? -13.063 3.765 29.708 1.00 92.88 135 LEU A N 1
ATOM 1024 C CA . LEU A 1 135 ? -13.903 2.567 29.723 1.00 92.88 135 LEU A CA 1
ATOM 1025 C C . LEU A 1 135 ? -13.123 1.284 30.021 1.00 92.88 135 LEU A C 1
ATOM 1027 O O . LEU A 1 135 ? -13.728 0.340 30.516 1.00 92.88 135 LEU A O 1
ATOM 1031 N N . MET A 1 136 ? -11.800 1.255 29.823 1.00 93.19 136 MET A N 1
ATOM 1032 C CA . MET A 1 136 ? -10.980 0.111 30.246 1.00 93.19 136 MET A CA 1
ATOM 1033 C C . MET A 1 136 ? -10.951 -0.082 31.767 1.00 93.19 136 MET A C 1
ATOM 1035 O O . MET A 1 136 ? -10.578 -1.157 32.229 1.00 93.19 136 MET A O 1
ATOM 1039 N N . ALA A 1 137 ? -11.347 0.925 32.554 1.00 90.50 137 ALA A N 1
ATOM 1040 C CA . ALA A 1 137 ? -11.531 0.774 33.997 1.00 90.50 137 ALA A CA 1
ATOM 1041 C C . ALA A 1 137 ? -12.794 -0.032 34.363 1.00 90.50 137 ALA A C 1
ATOM 1043 O O . ALA A 1 137 ? -12.914 -0.474 35.503 1.00 90.50 137 ALA A O 1
ATOM 1044 N N . ASP A 1 138 ? -13.741 -0.220 33.436 1.00 89.75 138 ASP A N 1
ATOM 1045 C CA . ASP A 1 138 ? -14.964 -0.984 33.689 1.00 89.75 138 ASP A CA 1
ATOM 1046 C C . ASP A 1 138 ? -14.714 -2.496 33.567 1.00 89.75 138 ASP A C 1
ATOM 1048 O O . ASP A 1 138 ? -14.025 -2.973 32.661 1.00 89.75 138 ASP A O 1
ATOM 1052 N N . GLU A 1 139 ? -15.288 -3.276 34.482 1.00 87.25 139 GLU A N 1
ATOM 1053 C CA . GLU A 1 139 ? -15.104 -4.729 34.519 1.00 87.25 139 GLU A CA 1
ATOM 1054 C C . GLU A 1 139 ? -15.734 -5.466 33.323 1.00 87.25 139 GLU A C 1
ATOM 1056 O O . GLU A 1 139 ? -15.334 -6.584 32.992 1.00 87.25 139 GLU A O 1
ATOM 1061 N N . HIS A 1 140 ? -16.688 -4.833 32.637 1.00 88.56 140 HIS A N 1
ATOM 1062 C CA . HIS A 1 140 ? -17.405 -5.424 31.510 1.00 88.56 140 HIS A CA 1
ATOM 1063 C C . HIS A 1 140 ? -16.659 -5.258 30.181 1.00 88.56 140 HIS A C 1
ATOM 1065 O O . HIS A 1 140 ? -16.993 -5.945 29.214 1.00 88.56 140 HIS A O 1
ATOM 1071 N N . VAL A 1 141 ? -15.655 -4.377 30.125 1.00 90.50 141 VAL A N 1
ATOM 1072 C CA . VAL A 1 141 ? -14.860 -4.087 28.926 1.00 90.50 141 VAL A CA 1
ATOM 1073 C C . VAL A 1 141 ? -13.566 -4.902 28.954 1.00 90.50 141 VAL A C 1
ATOM 1075 O O . VAL A 1 141 ? -12.814 -4.869 29.928 1.00 90.50 141 VAL A O 1
ATOM 1078 N N . LEU A 1 142 ? -13.308 -5.646 27.874 1.00 89.38 142 LEU A N 1
ATOM 1079 C CA . LEU A 1 142 ? -12.157 -6.551 27.749 1.00 89.38 142 LEU A CA 1
ATOM 1080 C C . LEU A 1 142 ? -11.061 -6.020 26.824 1.00 89.38 142 LEU A C 1
ATOM 1082 O O . LEU A 1 142 ? -9.903 -6.394 26.976 1.00 89.38 142 LEU A O 1
ATOM 1086 N N . ALA A 1 143 ? -11.409 -5.174 25.855 1.00 87.88 143 ALA A N 1
ATOM 1087 C CA . ALA A 1 143 ? -10.459 -4.627 24.893 1.00 87.88 143 ALA A CA 1
ATOM 1088 C C . ALA A 1 143 ? -10.842 -3.202 24.493 1.00 87.88 143 ALA A C 1
ATOM 1090 O O . ALA A 1 143 ? -12.024 -2.869 24.404 1.00 87.88 143 ALA A O 1
ATOM 1091 N N . GLY A 1 144 ? -9.836 -2.379 24.203 1.00 88.44 144 GLY A N 1
ATOM 1092 C CA . GLY A 1 144 ? -10.025 -0.981 23.838 1.00 88.44 144 GLY A CA 1
ATOM 1093 C C . GLY A 1 144 ? -9.160 -0.562 22.655 1.00 88.44 144 GLY A C 1
ATOM 1094 O O . GLY A 1 144 ? -8.007 -0.980 22.526 1.00 88.44 144 GLY A O 1
ATOM 1095 N N . VAL A 1 145 ? -9.707 0.308 21.811 1.00 90.38 145 VAL A N 1
ATOM 1096 C CA . VAL A 1 145 ? -8.961 1.038 20.783 1.00 90.38 145 VAL A CA 1
ATOM 1097 C C . VAL A 1 145 ? -9.249 2.528 20.935 1.00 90.38 145 VAL A C 1
ATOM 1099 O O . VAL A 1 145 ? -10.376 2.982 20.742 1.00 90.38 145 VAL A O 1
ATOM 1102 N N . ALA A 1 146 ? -8.218 3.296 21.274 1.00 91.31 146 ALA A N 1
ATOM 1103 C CA . ALA A 1 146 ? -8.261 4.750 21.318 1.00 91.31 146 ALA A CA 1
ATOM 1104 C C . ALA A 1 146 ? -7.679 5.319 20.018 1.00 91.31 146 ALA A C 1
ATOM 1106 O O . ALA A 1 146 ? -6.466 5.400 19.836 1.00 91.31 146 ALA A O 1
ATOM 1107 N N . SER A 1 147 ? -8.547 5.709 19.094 1.00 84.56 147 SER A N 1
ATOM 1108 C CA . SER A 1 147 ? -8.157 6.305 17.822 1.00 84.56 147 SER A CA 1
ATOM 1109 C C . SER A 1 147 ? -8.043 7.824 17.979 1.00 84.56 147 SER A C 1
ATOM 1111 O O . SER A 1 147 ? -9.036 8.495 18.264 1.00 84.56 147 SER A O 1
ATOM 1113 N N . GLN A 1 148 ? -6.839 8.370 17.792 1.00 88.88 148 GLN A N 1
ATOM 1114 C CA . GLN A 1 148 ? -6.490 9.795 17.890 1.00 88.88 148 GLN A CA 1
ATOM 1115 C C . GLN A 1 148 ? -7.072 10.520 19.126 1.00 88.88 148 GLN A C 1
ATOM 1117 O O . GLN A 1 148 ? -7.762 11.534 18.977 1.00 88.88 148 GLN A O 1
ATOM 1122 N N . PRO A 1 149 ? -6.832 10.023 20.358 1.00 91.25 149 PRO A N 1
ATOM 1123 C CA . PRO A 1 149 ? -7.378 10.627 21.575 1.00 91.25 149 PRO A CA 1
ATOM 1124 C C . PRO A 1 149 ? -6.969 12.104 21.694 1.00 91.25 149 PRO A C 1
ATOM 1126 O O . PRO A 1 149 ? -5.792 12.420 21.847 1.00 91.25 149 PRO A O 1
ATOM 1129 N N . SER A 1 150 ? -7.937 13.021 21.612 1.00 86.56 150 SER A N 1
ATOM 1130 C CA . SER A 1 150 ? -7.670 14.467 21.520 1.00 86.56 150 SER A CA 1
ATOM 1131 C C . SER A 1 150 ? -7.942 15.252 22.807 1.00 86.56 150 SER A C 1
ATOM 1133 O O . SER A 1 150 ? -7.742 16.468 22.841 1.00 86.56 150 SER A O 1
ATOM 1135 N N . MET A 1 151 ? -8.369 14.582 23.883 1.00 85.69 151 MET A N 1
ATOM 1136 C CA . MET A 1 151 ? -8.745 15.227 25.144 1.00 85.69 151 MET A CA 1
ATOM 1137 C C . MET A 1 151 ? -7.620 15.236 26.195 1.00 85.69 151 MET A C 1
ATOM 1139 O O . MET A 1 151 ? -6.785 14.325 26.216 1.00 85.69 151 MET A O 1
ATOM 1143 N N . PRO A 1 152 ? -7.581 16.243 27.093 1.00 84.00 152 PRO A N 1
ATOM 1144 C CA . PRO A 1 152 ? -8.411 17.448 27.072 1.00 84.00 152 PRO A CA 1
ATOM 1145 C C . PRO A 1 152 ? -7.968 18.392 25.949 1.00 84.00 152 PRO A C 1
ATOM 1147 O O . PRO A 1 152 ? -6.790 18.438 25.581 1.00 84.00 152 PRO A O 1
ATOM 1150 N N . LEU A 1 153 ? -8.911 19.161 25.406 1.00 72.75 153 LEU A N 1
ATOM 1151 C CA . LEU A 1 153 ? -8.593 20.123 24.356 1.00 72.75 153 LEU A CA 1
ATOM 1152 C C . LEU A 1 153 ? -7.630 21.192 24.907 1.00 72.75 153 LEU A C 1
ATOM 1154 O O . LEU A 1 153 ? -7.816 21.693 26.014 1.00 72.75 153 LEU A O 1
ATOM 1158 N N . PHE A 1 154 ? -6.611 21.545 24.119 1.00 76.38 154 PHE A N 1
ATOM 1159 C CA . PHE A 1 154 ? -5.559 22.530 24.438 1.00 76.38 154 PHE A CA 1
ATOM 1160 C C . PHE A 1 154 ? -4.517 22.136 25.497 1.00 76.38 154 PHE A C 1
ATOM 1162 O O . PHE A 1 154 ? -3.615 22.929 25.759 1.00 76.38 154 PHE A O 1
ATOM 1169 N N . ASP A 1 155 ? -4.567 20.926 26.057 1.00 85.12 155 ASP A N 1
ATOM 1170 C CA . ASP A 1 155 ? -3.478 20.409 26.891 1.00 85.12 155 ASP A CA 1
ATOM 1171 C C . ASP A 1 155 ? -3.098 18.990 26.465 1.00 85.12 155 ASP A C 1
ATOM 1173 O O . ASP A 1 155 ? -3.779 18.000 26.750 1.00 85.12 155 ASP A O 1
ATOM 1177 N N . GLN A 1 156 ? -1.980 18.898 25.749 1.00 90.19 156 GLN A N 1
ATOM 1178 C CA . GLN A 1 156 ? -1.484 17.633 25.230 1.00 90.19 156 GLN A CA 1
ATOM 1179 C C . GLN A 1 156 ? -0.761 16.796 26.299 1.00 90.19 156 GLN A C 1
ATOM 1181 O O . GLN A 1 156 ? -0.583 15.608 26.084 1.00 90.19 156 GLN A O 1
ATOM 1186 N N . HIS A 1 157 ? -0.422 17.353 27.467 1.00 91.06 157 HIS A N 1
ATOM 1187 C CA . HIS A 1 157 ? 0.274 16.632 28.542 1.00 91.06 157 HIS A CA 1
ATOM 1188 C C . HIS A 1 157 ? -0.673 15.980 29.562 1.00 91.06 157 HIS A C 1
ATOM 1190 O O . HIS A 1 157 ? -0.238 15.167 30.373 1.00 91.06 157 HIS A O 1
ATOM 1196 N N . ALA A 1 158 ? -1.962 16.326 29.535 1.00 87.50 158 ALA A N 1
ATOM 1197 C CA . ALA A 1 158 ? -2.989 15.753 30.405 1.00 87.50 158 ALA A CA 1
ATOM 1198 C C . ALA A 1 158 ? -3.787 14.635 29.708 1.00 87.50 158 ALA A C 1
ATOM 1200 O O . ALA A 1 158 ? -3.803 14.551 28.479 1.00 87.50 158 ALA A O 1
ATOM 1201 N N . LEU A 1 159 ? -4.489 13.798 30.481 1.00 84.00 159 LEU A N 1
ATOM 1202 C CA . LEU A 1 159 ? -5.211 12.619 29.966 1.00 84.00 159 LEU A CA 1
ATOM 1203 C C . LEU A 1 159 ? -6.738 12.721 29.999 1.00 84.00 159 LEU A C 1
ATOM 1205 O O . LEU A 1 159 ? -7.398 11.867 29.411 1.00 84.00 159 LEU A O 1
ATOM 1209 N N . HIS A 1 160 ? -7.300 13.761 30.627 1.00 87.56 160 HIS A N 1
ATOM 1210 C CA . HIS A 1 160 ? -8.748 13.892 30.839 1.00 87.56 160 HIS A CA 1
ATOM 1211 C C . HIS A 1 160 ? -9.320 12.698 31.627 1.00 87.56 160 HIS A C 1
ATOM 1213 O O . HIS A 1 160 ? -10.347 12.124 31.280 1.00 87.56 160 HIS A O 1
ATOM 1219 N N . MET A 1 161 ? -8.594 12.291 32.670 1.00 87.69 161 MET A N 1
ATOM 1220 C CA . MET A 1 161 ? -8.922 11.162 33.542 1.00 87.69 161 MET A CA 1
ATOM 1221 C C . MET A 1 161 ? -8.518 11.505 34.974 1.00 87.69 161 MET A C 1
ATOM 1223 O O . MET A 1 161 ? -7.544 12.235 35.186 1.00 87.69 161 MET A O 1
ATOM 1227 N N . SER A 1 162 ? -9.246 10.980 35.959 1.00 86.25 162 SER A N 1
ATOM 1228 C CA . SER A 1 162 ? -8.806 11.033 37.357 1.00 86.25 162 SER A CA 1
ATOM 1229 C C . SER A 1 162 ? -7.686 10.018 37.630 1.00 86.25 162 SER A C 1
ATOM 1231 O O . SER A 1 162 ? -7.524 9.036 36.903 1.00 86.25 162 SER A O 1
ATOM 1233 N N . ALA A 1 163 ? -6.905 10.233 38.694 1.00 87.31 163 ALA A N 1
ATOM 1234 C CA . ALA A 1 163 ? -5.843 9.300 39.084 1.00 87.31 163 ALA A CA 1
ATOM 1235 C C . ALA A 1 163 ? -6.394 7.903 39.431 1.00 87.31 163 ALA A C 1
ATOM 1237 O O . ALA A 1 163 ? -5.788 6.894 39.071 1.00 87.31 163 ALA A O 1
ATOM 1238 N N . ASP A 1 164 ? -7.565 7.845 40.069 1.00 87.25 164 ASP A N 1
ATOM 1239 C CA . ASP A 1 164 ? -8.226 6.589 40.427 1.00 87.25 164 ASP A CA 1
ATOM 1240 C C . ASP A 1 164 ? -8.640 5.793 39.186 1.00 87.25 164 ASP A C 1
ATOM 1242 O O . ASP A 1 164 ? -8.422 4.585 39.130 1.00 87.25 164 ASP A O 1
ATOM 1246 N N . GLU A 1 165 ? -9.155 6.459 38.152 1.00 88.81 165 GLU A N 1
ATOM 1247 C CA . GLU A 1 165 ? -9.502 5.802 36.888 1.00 88.81 165 GLU A CA 1
ATOM 1248 C C . GLU A 1 165 ? -8.276 5.297 36.132 1.00 88.81 165 GLU A C 1
ATOM 1250 O O . GLU A 1 165 ? -8.321 4.204 35.571 1.00 88.81 165 GLU A O 1
ATOM 1255 N N . VAL A 1 166 ? -7.171 6.050 36.134 1.00 92.69 166 VAL A N 1
ATOM 1256 C CA . VAL A 1 166 ? -5.906 5.576 35.551 1.00 92.69 166 VAL A CA 1
ATOM 1257 C C . VAL A 1 166 ? -5.435 4.318 36.281 1.00 92.69 166 VAL A C 1
ATOM 1259 O O . VAL A 1 166 ? -5.083 3.334 35.634 1.00 92.69 166 VAL A O 1
ATOM 1262 N N . ASN A 1 167 ? -5.475 4.308 37.616 1.00 93.44 167 ASN A N 1
ATOM 1263 C CA . ASN A 1 167 ? -5.074 3.148 38.414 1.00 93.44 167 ASN A CA 1
ATOM 1264 C C . ASN A 1 167 ? -5.969 1.927 38.155 1.00 93.44 167 ASN A C 1
ATOM 1266 O O . ASN A 1 167 ? -5.455 0.827 37.949 1.00 93.44 167 ASN A O 1
ATOM 1270 N N . GLN A 1 168 ? -7.288 2.120 38.098 1.00 93.12 168 GLN A N 1
ATOM 1271 C CA . GLN A 1 168 ? -8.239 1.049 37.791 1.00 93.12 168 GLN A CA 1
ATOM 1272 C C . GLN A 1 168 ? -8.033 0.503 36.374 1.00 93.12 168 GLN A C 1
ATOM 1274 O O . GLN A 1 168 ? -7.904 -0.706 36.195 1.00 93.12 168 GLN A O 1
ATOM 1279 N N . ALA A 1 169 ? -7.909 1.373 35.369 1.00 93.38 169 ALA A N 1
ATOM 1280 C CA . ALA A 1 169 ? -7.634 0.954 33.997 1.00 93.38 169 ALA A CA 1
ATOM 1281 C C . ALA A 1 169 ? -6.299 0.196 33.888 1.00 93.38 169 ALA A C 1
ATOM 1283 O O . ALA A 1 169 ? -6.223 -0.811 33.188 1.00 93.38 169 ALA A O 1
ATOM 1284 N N . ARG A 1 170 ? -5.251 0.614 34.617 1.00 95.25 170 ARG A N 1
ATOM 1285 C CA . ARG A 1 170 ? -3.969 -0.110 34.661 1.00 95.25 170 ARG A CA 1
ATOM 1286 C C . ARG A 1 170 ? -4.127 -1.529 35.205 1.00 95.25 170 ARG A C 1
ATOM 1288 O O . ARG A 1 170 ? -3.619 -2.461 34.587 1.00 95.25 170 ARG A O 1
ATOM 1295 N N . GLN A 1 171 ? -4.840 -1.688 36.320 1.00 93.69 171 GLN A N 1
ATOM 1296 C CA . GLN A 1 171 ? -5.106 -2.998 36.915 1.00 93.69 171 GLN A CA 1
ATOM 1297 C C . GLN A 1 171 ? -5.873 -3.903 35.942 1.00 93.69 171 GLN A C 1
ATOM 1299 O O . GLN A 1 171 ? -5.491 -5.047 35.714 1.00 93.69 171 GLN A O 1
ATOM 1304 N N . ARG A 1 172 ? -6.913 -3.368 35.302 1.00 92.81 172 ARG A N 1
ATOM 1305 C CA . ARG A 1 172 ? -7.729 -4.100 34.327 1.00 92.81 172 ARG A CA 1
ATOM 1306 C C . ARG A 1 172 ? -6.932 -4.532 33.094 1.00 92.81 172 ARG A C 1
ATOM 1308 O O . ARG A 1 172 ? -7.058 -5.673 32.651 1.00 92.81 172 ARG A O 1
ATOM 1315 N N . LEU A 1 173 ? -6.076 -3.657 32.566 1.00 92.31 173 LEU A N 1
ATOM 1316 C CA . LEU A 1 173 ? -5.175 -3.966 31.448 1.00 92.31 173 LEU A CA 1
ATOM 1317 C C . LEU A 1 173 ? -4.108 -5.002 31.831 1.00 92.31 173 LEU A C 1
ATOM 1319 O O . LEU A 1 173 ? -3.661 -5.772 30.981 1.00 92.31 173 LEU A O 1
ATOM 1323 N N . ASP A 1 174 ? -3.712 -5.064 33.104 1.00 91.56 174 ASP A N 1
ATOM 1324 C CA . ASP A 1 174 ? -2.797 -6.100 33.582 1.00 91.56 174 ASP A CA 1
ATOM 1325 C C . ASP A 1 174 ? -3.411 -7.502 33.552 1.00 91.56 174 ASP A C 1
ATOM 1327 O O . ASP A 1 174 ? -2.669 -8.461 33.326 1.00 91.56 174 ASP A O 1
ATOM 1331 N N . GLU A 1 175 ? -4.731 -7.598 33.726 1.00 87.12 175 GLU A N 1
ATOM 1332 C CA . GLU A 1 175 ? -5.513 -8.837 33.680 1.00 87.12 175 GLU A CA 1
ATOM 1333 C C . GLU A 1 175 ? -5.840 -9.281 32.240 1.00 87.12 175 GLU A C 1
ATOM 1335 O O . GLU A 1 175 ? -5.747 -10.467 31.932 1.00 87.12 175 GLU A O 1
ATOM 1340 N N . HIS A 1 176 ? -6.202 -8.345 31.351 1.00 81.12 176 HIS A N 1
ATOM 1341 C CA . HIS A 1 176 ? -6.768 -8.657 30.022 1.00 81.12 176 HIS A CA 1
ATOM 1342 C C . HIS A 1 176 ? -5.790 -8.463 28.858 1.00 81.12 176 HIS A C 1
ATOM 1344 O O . HIS A 1 176 ? -6.058 -8.902 27.739 1.00 81.12 176 HIS A O 1
ATOM 1350 N N . GLY A 1 177 ? -4.639 -7.843 29.116 1.00 79.06 177 GLY A N 1
ATOM 1351 C CA . GLY A 1 177 ? -3.652 -7.503 28.101 1.00 79.06 177 GLY A CA 1
ATOM 1352 C C . GLY A 1 177 ? -3.787 -6.065 27.587 1.00 79.06 177 GLY A C 1
ATOM 1353 O O . GLY A 1 177 ? -4.704 -5.331 27.960 1.00 79.06 177 GLY A O 1
ATOM 1354 N N . PRO A 1 178 ? -2.825 -5.624 26.759 1.00 83.81 178 PRO A N 1
ATOM 1355 C CA . PRO A 1 178 ? -2.718 -4.227 26.384 1.00 83.81 178 PRO A CA 1
ATOM 1356 C C . PRO A 1 178 ? -3.803 -3.797 25.394 1.00 83.81 178 PRO A C 1
ATOM 1358 O O . PRO A 1 178 ? -4.105 -4.508 24.436 1.00 83.81 178 PRO A O 1
ATOM 1361 N N . MET A 1 179 ? -4.307 -2.576 25.567 1.00 91.88 179 MET A N 1
ATOM 1362 C CA . MET A 1 179 ? -5.167 -1.917 24.581 1.00 91.88 179 MET A CA 1
ATOM 1363 C C . MET A 1 179 ? -4.339 -1.244 23.475 1.00 91.88 179 MET A C 1
ATOM 1365 O O . MET A 1 179 ? -3.115 -1.123 23.586 1.00 91.88 179 MET A O 1
ATOM 1369 N N . LEU A 1 180 ? -4.998 -0.767 22.416 1.00 84.19 180 LEU A N 1
ATOM 1370 C CA . LEU A 1 180 ? -4.356 -0.014 21.333 1.00 84.19 180 LEU A CA 1
ATOM 1371 C C . LEU A 1 180 ? -4.664 1.478 21.434 1.00 84.19 180 LEU A C 1
ATOM 1373 O O . LEU A 1 180 ? -5.800 1.866 21.704 1.00 84.19 180 LEU A O 1
ATOM 1377 N N . ALA A 1 181 ? -3.671 2.313 21.135 1.00 87.38 181 ALA A N 1
ATOM 1378 C CA . ALA A 1 181 ? -3.900 3.714 20.806 1.00 87.38 181 ALA A CA 1
ATOM 1379 C C . ALA A 1 181 ? -3.221 4.054 19.480 1.00 87.38 181 ALA A C 1
ATOM 1381 O O . ALA A 1 181 ? -2.059 3.704 19.272 1.00 87.38 181 ALA A O 1
ATOM 1382 N N . LEU A 1 182 ? -3.947 4.725 18.589 1.00 79.06 182 LEU A N 1
ATOM 1383 C CA . LEU A 1 182 ? -3.507 5.025 17.227 1.00 79.06 182 LEU A CA 1
ATOM 1384 C C . LEU A 1 182 ? -3.423 6.541 17.018 1.00 79.06 182 LEU A C 1
ATOM 1386 O O . LEU A 1 182 ? -4.309 7.266 17.466 1.00 79.06 182 LEU A O 1
ATOM 1390 N N . ARG A 1 183 ? -2.397 7.027 16.317 1.00 87.25 183 ARG A N 1
ATOM 1391 C CA . ARG A 1 183 ? -2.311 8.421 15.840 1.00 87.25 183 ARG A CA 1
ATOM 1392 C C . ARG A 1 183 ? -1.584 8.503 14.505 1.00 87.25 183 ARG A C 1
ATOM 1394 O O . ARG A 1 183 ? -0.791 7.620 14.190 1.00 87.25 183 ARG A O 1
ATOM 1401 N N . PHE A 1 184 ? -1.769 9.602 13.781 1.00 75.31 184 PHE A N 1
ATOM 1402 C CA . PHE A 1 184 ? -0.814 10.009 12.751 1.00 75.31 184 PHE A CA 1
ATOM 1403 C C . PHE A 1 184 ? 0.350 10.803 13.365 1.00 75.31 184 PHE A C 1
ATOM 1405 O O . PHE A 1 184 ? 0.159 11.583 14.300 1.00 75.31 184 PHE A O 1
ATOM 1412 N N . ALA A 1 185 ? 1.559 10.647 12.824 1.00 74.88 185 ALA A N 1
ATOM 1413 C CA . ALA A 1 185 ? 2.776 11.302 13.312 1.00 74.88 185 ALA A CA 1
ATOM 1414 C C . ALA A 1 185 ? 2.655 12.838 13.344 1.00 74.88 185 ALA A C 1
ATOM 1416 O O . ALA A 1 185 ? 3.084 13.482 14.306 1.00 74.88 185 ALA A O 1
ATOM 1417 N N . GLY A 1 186 ? 2.015 13.420 12.328 1.00 75.38 186 GLY A N 1
ATOM 1418 C CA . GLY A 1 186 ? 1.767 14.854 12.179 1.00 75.38 186 GLY A CA 1
ATOM 1419 C C . GLY A 1 186 ? 0.404 15.339 12.681 1.00 75.38 186 GLY A C 1
ATOM 1420 O O . GLY A 1 186 ? 0.029 16.476 12.393 1.00 75.38 186 GLY A O 1
ATOM 1421 N N . ASP A 1 187 ? -0.346 14.507 13.410 1.00 81.06 187 ASP A N 1
ATOM 1422 C CA . ASP A 1 187 ? -1.636 14.890 13.989 1.00 81.06 187 ASP A CA 1
ATOM 1423 C C . ASP A 1 187 ? -1.475 16.070 14.970 1.00 81.06 187 ASP A C 1
ATOM 1425 O O . ASP A 1 187 ? -0.705 16.008 15.935 1.00 81.06 187 ASP A O 1
ATOM 1429 N N . LYS A 1 188 ? -2.209 17.160 14.709 1.00 85.25 188 LYS A N 1
ATOM 1430 C CA . LYS A 1 188 ? -2.171 18.406 15.494 1.00 85.25 188 LYS A CA 1
ATOM 1431 C C . LYS A 1 188 ? -3.083 18.391 16.723 1.00 85.25 188 LYS A C 1
ATOM 1433 O O . LYS A 1 188 ? -2.920 19.241 17.596 1.00 85.25 188 LYS A O 1
ATOM 1438 N N . LEU A 1 189 ? -4.056 17.484 16.776 1.00 83.38 189 LEU A N 1
ATOM 1439 C CA . LEU A 1 189 ? -5.030 17.363 17.865 1.00 83.38 189 LEU A CA 1
ATOM 1440 C C . LEU A 1 189 ? -4.669 16.229 18.834 1.00 83.38 189 LEU A C 1
ATOM 1442 O O . LEU A 1 189 ? -4.950 16.348 20.026 1.00 83.38 189 LEU A O 1
ATOM 1446 N N . CYS A 1 190 ? -4.016 15.177 18.336 1.00 89.38 190 CYS A N 1
ATOM 1447 C CA . CYS A 1 190 ? -3.356 14.137 19.126 1.00 89.38 190 CYS A CA 1
ATOM 1448 C C . CYS A 1 190 ? -1.847 14.151 18.826 1.00 89.38 190 CYS A C 1
ATOM 1450 O O . CYS A 1 190 ? -1.350 13.405 17.978 1.00 89.38 190 CYS A O 1
ATOM 1452 N N . THR A 1 191 ? -1.104 15.029 19.504 1.00 92.94 191 THR A N 1
ATOM 1453 C CA . THR A 1 191 ? 0.331 15.237 19.243 1.00 92.94 191 THR A CA 1
ATOM 1454 C C . THR A 1 191 ? 1.206 14.132 19.847 1.00 92.94 191 THR A C 1
ATOM 1456 O O . THR A 1 191 ? 0.746 13.288 20.619 1.00 92.94 191 THR A O 1
ATOM 1459 N N . ALA A 1 192 ? 2.509 14.154 19.545 1.00 92.06 192 ALA A N 1
ATOM 1460 C CA . ALA A 1 192 ? 3.479 13.254 20.176 1.00 92.06 192 ALA A CA 1
ATOM 1461 C C . ALA A 1 192 ? 3.474 13.395 21.705 1.00 92.06 192 ALA A C 1
ATOM 1463 O O . ALA A 1 192 ? 3.674 12.421 22.423 1.00 92.06 192 ALA A O 1
ATOM 1464 N N . ASP A 1 193 ? 3.183 14.592 22.212 1.00 94.75 193 ASP A N 1
ATOM 1465 C CA . ASP A 1 193 ? 3.133 14.883 23.645 1.00 94.75 193 ASP A CA 1
ATOM 1466 C C . ASP A 1 193 ? 1.971 14.169 24.324 1.00 94.75 193 ASP A C 1
ATOM 1468 O O . ASP A 1 193 ? 2.139 13.672 25.436 1.00 94.75 193 ASP A O 1
ATOM 1472 N N . LYS A 1 194 ? 0.842 14.020 23.618 1.00 94.12 194 LYS A N 1
ATOM 1473 C CA . LYS A 1 194 ? -0.291 13.208 24.069 1.00 94.12 194 LYS A CA 1
ATOM 1474 C C . LYS A 1 194 ? 0.092 11.748 24.230 1.00 94.12 194 LYS A C 1
ATOM 1476 O O . LYS A 1 194 ? -0.193 11.146 25.261 1.00 94.12 194 LYS A O 1
ATOM 1481 N N . PHE A 1 195 ? 0.776 11.187 23.235 1.00 94.25 195 PHE A N 1
ATOM 1482 C CA . PHE A 1 195 ? 1.258 9.809 23.305 1.00 94.25 195 PHE A CA 1
ATOM 1483 C C . PHE A 1 195 ? 2.323 9.628 24.386 1.00 94.25 195 PHE A C 1
ATOM 1485 O O . PHE A 1 195 ? 2.283 8.629 25.094 1.00 94.25 195 PHE A O 1
ATOM 1492 N N . ARG A 1 196 ? 3.207 10.613 24.596 1.00 95.69 196 ARG A N 1
ATOM 1493 C CA . ARG A 1 196 ? 4.154 10.603 25.722 1.00 95.69 196 ARG A CA 1
ATOM 1494 C C . ARG A 1 196 ? 3.445 10.633 27.075 1.00 95.69 196 ARG A C 1
ATOM 1496 O O . ARG A 1 196 ? 3.849 9.901 27.971 1.00 95.69 196 ARG A O 1
ATOM 1503 N N . ALA A 1 197 ? 2.388 11.429 27.225 1.00 94.50 197 ALA A N 1
ATOM 1504 C CA . ALA A 1 197 ? 1.592 11.460 28.452 1.00 94.50 197 ALA A CA 1
ATOM 1505 C C . ALA A 1 197 ? 0.897 10.112 28.717 1.00 94.50 197 ALA A C 1
ATOM 1507 O O . ALA A 1 197 ? 0.901 9.626 29.848 1.00 94.50 197 ALA A O 1
ATOM 1508 N N . LEU A 1 198 ? 0.353 9.478 27.671 1.00 94.31 198 LEU A N 1
ATOM 1509 C CA . LEU A 1 198 ? -0.230 8.135 27.763 1.00 94.31 198 LEU A CA 1
ATOM 1510 C C . LEU A 1 198 ? 0.820 7.088 28.144 1.00 94.31 198 LEU A C 1
ATOM 1512 O O . LEU A 1 198 ? 0.579 6.275 29.035 1.00 94.31 198 LEU A O 1
ATOM 1516 N N . ASP A 1 199 ? 1.993 7.136 27.515 1.00 95.56 199 ASP A N 1
ATOM 1517 C CA . ASP A 1 199 ? 3.100 6.227 27.803 1.00 95.56 199 ASP A CA 1
ATOM 1518 C C . ASP A 1 199 ? 3.557 6.348 29.263 1.00 95.56 199 ASP A C 1
ATOM 1520 O O . ASP A 1 199 ? 3.644 5.358 29.984 1.00 95.56 199 ASP A O 1
ATOM 1524 N N . GLN A 1 200 ? 3.745 7.575 29.750 1.00 94.88 200 GLN A N 1
ATOM 1525 C CA . GLN A 1 200 ? 4.138 7.828 31.137 1.00 94.88 200 GLN A CA 1
ATOM 1526 C C . GLN A 1 200 ? 3.094 7.330 32.141 1.00 94.88 200 GLN A C 1
ATOM 1528 O O . GLN A 1 200 ? 3.453 6.770 33.177 1.00 94.88 200 GLN A O 1
ATOM 1533 N N . ALA A 1 201 ? 1.808 7.514 31.842 1.00 94.12 201 ALA A N 1
ATOM 1534 C CA . ALA A 1 201 ? 0.740 7.133 32.756 1.00 94.12 201 ALA A CA 1
ATOM 1535 C C . ALA A 1 201 ? 0.441 5.632 32.767 1.00 94.12 201 ALA A C 1
ATOM 1537 O O . ALA A 1 201 ? 0.051 5.116 33.812 1.00 94.12 201 ALA A O 1
ATOM 1538 N N . PHE A 1 202 ? 0.616 4.919 31.651 1.00 95.88 202 PHE A N 1
ATOM 1539 C CA . PHE A 1 202 ? 0.190 3.519 31.529 1.00 95.88 202 PHE A CA 1
ATOM 1540 C C . PHE A 1 202 ? 1.334 2.516 31.351 1.00 95.88 202 PHE A C 1
ATOM 1542 O O . PHE A 1 202 ? 1.171 1.359 31.744 1.00 95.88 202 PHE A O 1
ATOM 1549 N N . ASN A 1 203 ? 2.479 2.944 30.810 1.00 95.38 203 ASN A N 1
ATOM 1550 C CA . ASN A 1 203 ? 3.565 2.060 30.381 1.00 95.38 203 ASN A CA 1
ATOM 1551 C C . ASN A 1 203 ? 4.857 2.158 31.212 1.00 95.38 203 ASN A C 1
ATOM 1553 O O . ASN A 1 203 ? 5.847 1.520 30.861 1.00 95.38 203 ASN A O 1
ATOM 1557 N N . ASN A 1 204 ? 4.871 2.921 32.309 1.00 88.19 204 ASN A N 1
ATOM 1558 C CA . ASN A 1 204 ? 6.085 3.175 33.102 1.00 88.19 204 ASN A CA 1
ATOM 1559 C C . ASN A 1 204 ? 6.793 1.915 33.655 1.00 88.19 204 ASN A C 1
ATOM 1561 O O . ASN A 1 204 ? 8.015 1.908 33.757 1.00 88.19 204 ASN A O 1
ATOM 1565 N N . ASP A 1 205 ? 6.052 0.869 34.016 1.00 89.88 205 ASP A N 1
ATOM 1566 C CA . ASP A 1 205 ? 6.552 -0.403 34.571 1.00 89.88 205 ASP A CA 1
ATOM 1567 C C . ASP A 1 205 ? 6.199 -1.622 33.701 1.00 89.88 205 ASP A C 1
ATOM 1569 O O . ASP A 1 205 ? 6.914 -2.624 33.702 1.00 89.88 205 ASP A O 1
ATOM 1573 N N . LYS A 1 206 ? 5.098 -1.555 32.948 1.00 90.25 206 LYS A N 1
ATOM 1574 C CA . LYS A 1 206 ? 4.608 -2.637 32.089 1.00 90.25 206 LYS A CA 1
ATOM 1575 C C . LYS A 1 206 ? 3.837 -2.054 30.916 1.00 90.25 206 LYS A C 1
ATOM 1577 O O . LYS A 1 206 ? 3.074 -1.115 31.092 1.00 90.25 206 LYS A O 1
ATOM 1582 N N . LYS A 1 207 ? 3.990 -2.636 29.725 1.00 91.88 207 LYS A N 1
ATOM 1583 C CA . LYS A 1 207 ? 3.295 -2.183 28.512 1.00 91.88 207 LYS A CA 1
ATOM 1584 C C . LYS A 1 207 ? 1.797 -2.524 28.576 1.00 91.88 207 LYS A C 1
ATOM 1586 O O . LYS A 1 207 ? 1.424 -3.666 28.317 1.00 91.88 207 LYS A O 1
ATOM 1591 N N . ARG A 1 208 ? 0.955 -1.537 28.901 1.00 93.50 208 ARG A N 1
ATOM 1592 C CA . ARG A 1 208 ? -0.517 -1.642 29.006 1.00 93.50 208 ARG A CA 1
ATOM 1593 C C . ARG A 1 208 ? -1.256 -0.967 27.851 1.00 93.50 208 ARG A C 1
ATOM 1595 O O . ARG A 1 208 ? -2.375 -1.353 27.535 1.00 93.50 208 ARG A O 1
ATOM 1602 N N . ILE A 1 209 ? -0.626 -0.003 27.183 1.00 94.25 209 ILE A N 1
ATOM 1603 C CA . ILE A 1 209 ? -1.122 0.574 25.930 1.00 94.25 209 ILE A CA 1
ATOM 1604 C C . ILE A 1 209 ? -0.065 0.369 24.851 1.00 94.25 209 ILE A C 1
ATOM 1606 O O . ILE A 1 209 ? 1.068 0.839 24.959 1.00 94.25 209 ILE A O 1
ATOM 1610 N N . THR A 1 210 ? -0.433 -0.323 23.777 1.00 89.81 210 THR A N 1
ATOM 1611 C CA . THR A 1 210 ? 0.377 -0.366 22.562 1.00 89.81 210 THR A CA 1
ATOM 1612 C C . THR A 1 210 ? 0.104 0.892 21.748 1.00 89.81 210 THR A C 1
ATOM 1614 O O . THR A 1 210 ? -0.944 1.032 21.119 1.00 89.81 210 THR A O 1
ATOM 1617 N N . LEU A 1 211 ? 1.063 1.814 21.800 1.00 87.31 211 LEU A N 1
ATOM 1618 C CA . LEU A 1 211 ? 1.053 3.065 21.055 1.00 87.31 211 LEU A CA 1
ATOM 1619 C C . LEU A 1 211 ? 1.506 2.803 19.616 1.00 87.31 211 LEU A C 1
ATOM 1621 O O . LEU A 1 211 ? 2.624 2.339 19.390 1.00 87.31 211 LEU A O 1
ATOM 1625 N N . VAL A 1 212 ? 0.631 3.084 18.655 1.00 72.50 212 VAL A N 1
ATOM 1626 C CA . VAL A 1 212 ? 0.887 2.928 17.221 1.00 72.50 212 VAL A CA 1
ATOM 1627 C C . VAL A 1 212 ? 0.851 4.299 16.566 1.00 72.50 212 VAL A C 1
ATOM 1629 O O . VAL A 1 212 ? -0.150 5.015 16.632 1.00 72.50 212 VAL A O 1
ATOM 1632 N N . GLU A 1 213 ? 1.951 4.651 15.914 1.00 77.19 213 GLU A N 1
ATOM 1633 C CA . GLU A 1 213 ? 2.071 5.884 15.149 1.00 77.19 213 GLU A CA 1
ATOM 1634 C C . GLU A 1 213 ? 2.137 5.557 13.657 1.00 77.19 213 GLU A C 1
ATOM 1636 O O . GLU A 1 213 ? 2.995 4.798 13.208 1.00 77.19 213 GLU A O 1
ATOM 1641 N N . LEU A 1 214 ? 1.200 6.120 12.900 1.00 55.88 214 LEU A N 1
ATOM 1642 C CA . LEU A 1 214 ? 1.108 5.991 11.453 1.00 55.88 214 LEU A CA 1
ATOM 1643 C C . LEU A 1 214 ? 1.748 7.214 10.779 1.00 55.88 214 LEU A C 1
ATOM 1645 O O . LEU A 1 214 ? 1.604 8.333 11.278 1.00 55.88 214 LEU A O 1
ATOM 1649 N N . PRO A 1 215 ? 2.427 7.064 9.633 1.00 48.84 215 PRO A N 1
ATOM 1650 C CA . PRO A 1 215 ? 2.919 8.211 8.876 1.00 48.84 215 PRO A CA 1
ATOM 1651 C C . PRO A 1 215 ? 1.744 9.032 8.315 1.00 48.84 215 PRO A C 1
ATOM 1653 O O . PRO A 1 215 ? 0.782 8.467 7.805 1.00 48.84 215 PRO A O 1
ATOM 1656 N N . GLY A 1 216 ? 1.816 10.365 8.392 1.00 54.72 216 GLY A N 1
ATOM 1657 C CA . GLY A 1 216 ? 0.791 11.272 7.854 1.00 54.72 216 GLY A CA 1
ATOM 1658 C C . GLY A 1 216 ? 0.502 12.472 8.759 1.00 54.72 216 GLY A C 1
ATOM 1659 O O . GLY A 1 216 ? 1.005 12.541 9.877 1.00 54.72 216 GLY A O 1
ATOM 1660 N N . ASN A 1 217 ? -0.317 13.412 8.275 1.00 67.12 217 ASN A N 1
ATOM 1661 C CA . ASN A 1 217 ? -0.742 14.623 9.005 1.00 67.12 217 ASN A CA 1
ATOM 1662 C C . ASN A 1 217 ? -2.253 14.640 9.319 1.00 67.12 217 ASN A C 1
ATOM 1664 O O . ASN A 1 217 ? -2.790 15.676 9.714 1.00 67.12 217 ASN A O 1
ATOM 1668 N N . GLY A 1 218 ? -2.942 13.522 9.075 1.00 62.50 218 GLY A N 1
ATOM 1669 C CA . GLY A 1 218 ? -4.371 13.373 9.336 1.00 62.50 218 GLY A CA 1
ATOM 1670 C C . GLY A 1 218 ? -4.696 13.323 10.830 1.00 62.50 218 GLY A C 1
ATOM 1671 O O . GLY A 1 218 ? -3.801 13.293 11.671 1.00 62.50 218 GLY A O 1
ATOM 1672 N N . HIS A 1 219 ? -5.984 13.286 11.163 1.00 75.50 219 HIS A N 1
ATOM 1673 C CA . HIS A 1 219 ? -6.468 13.115 12.530 1.00 75.50 219 HIS A CA 1
ATOM 1674 C C . HIS A 1 219 ? -7.284 11.821 12.698 1.00 75.50 219 HIS A C 1
ATOM 1676 O O . HIS A 1 219 ? -6.947 10.976 13.509 1.00 75.50 219 HIS A O 1
ATOM 1682 N N . SER A 1 220 ? -8.327 11.609 11.908 1.00 69.56 220 SER A N 1
ATOM 1683 C CA . SER A 1 220 ? -9.276 10.495 11.962 1.00 69.56 220 SER A CA 1
ATOM 1684 C C . SER A 1 220 ? -8.724 9.145 11.450 1.00 69.56 220 SER A C 1
ATOM 1686 O O . SER A 1 220 ? -9.065 8.706 10.352 1.00 69.56 220 SER A O 1
ATOM 1688 N N . VAL A 1 221 ? -7.908 8.455 12.256 1.00 62.88 221 VAL A N 1
ATOM 1689 C CA . VAL A 1 221 ? -7.147 7.226 11.917 1.00 62.88 221 VAL A CA 1
ATOM 1690 C C . VAL A 1 221 ? -7.994 6.004 11.533 1.00 62.88 221 VAL A C 1
ATOM 1692 O O . VAL A 1 221 ? -7.488 5.125 10.850 1.00 62.88 221 VAL A O 1
ATOM 1695 N N . LEU A 1 222 ? -9.263 5.915 11.939 1.00 65.81 222 LEU A N 1
ATOM 1696 C CA . LEU A 1 222 ? -10.143 4.779 11.598 1.00 65.81 222 LEU A CA 1
ATOM 1697 C C . LEU A 1 222 ? -11.289 5.149 10.645 1.00 65.81 222 LEU A C 1
ATOM 1699 O O . LEU A 1 222 ? -12.109 4.302 10.300 1.00 65.81 222 LEU A O 1
ATOM 1703 N N . THR A 1 223 ? -11.372 6.415 10.243 1.00 63.62 223 THR A N 1
ATOM 1704 C CA . THR A 1 223 ? -12.506 6.963 9.490 1.00 63.62 223 THR A CA 1
ATOM 1705 C C . THR A 1 223 ? -12.014 7.979 8.461 1.00 63.62 223 THR A C 1
ATOM 1707 O O . THR A 1 223 ? -11.437 7.592 7.448 1.00 63.62 223 THR A O 1
ATOM 1710 N N . LEU A 1 224 ? -12.232 9.280 8.686 1.00 54.34 224 LEU A N 1
ATOM 1711 C CA . LEU A 1 224 ? -12.030 10.311 7.676 1.00 54.34 224 LEU A CA 1
ATOM 1712 C C . LEU A 1 224 ? -10.592 10.379 7.176 1.00 54.34 224 LEU A C 1
ATOM 1714 O O . LEU A 1 224 ? -10.438 10.583 5.991 1.00 54.34 224 LEU A O 1
ATOM 1718 N N . ASP A 1 225 ? -9.568 10.211 8.013 1.00 48.88 225 ASP A N 1
ATOM 1719 C CA . ASP A 1 225 ? -8.158 10.371 7.638 1.00 48.88 225 ASP A CA 1
ATOM 1720 C C . ASP A 1 225 ? -7.422 9.050 7.387 1.00 48.88 225 ASP A C 1
ATOM 1722 O O . ASP A 1 225 ? -6.407 9.060 6.700 1.00 48.88 225 ASP A O 1
ATOM 1726 N N . LEU A 1 226 ? -7.988 7.908 7.794 1.00 45.22 226 LEU A N 1
ATOM 1727 C CA . LEU A 1 226 ? -7.695 6.630 7.130 1.00 45.22 226 LEU A CA 1
ATOM 1728 C C . LEU A 1 226 ? -8.040 6.729 5.637 1.00 45.22 226 LEU A C 1
ATOM 1730 O O . LEU A 1 226 ? -7.319 6.216 4.793 1.00 45.22 226 LEU A O 1
ATOM 1734 N N . ILE A 1 227 ? -9.118 7.468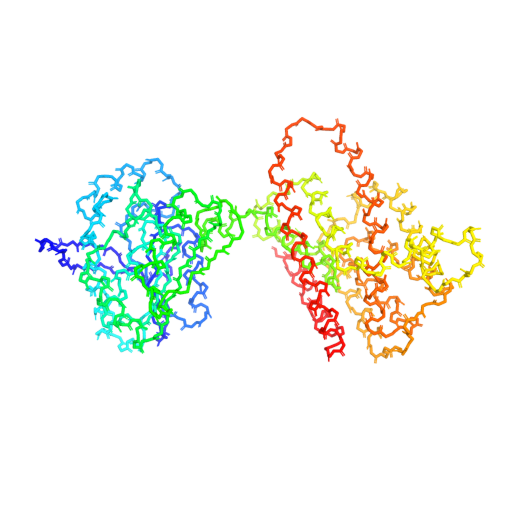 5.337 1.00 41.41 227 ILE A N 1
ATOM 1735 C CA . ILE A 1 227 ? -9.603 7.778 3.989 1.00 41.41 227 ILE A CA 1
ATOM 1736 C C . ILE A 1 227 ? -8.957 9.067 3.414 1.00 41.41 227 ILE A C 1
ATOM 1738 O O . ILE A 1 227 ? -8.829 9.177 2.202 1.00 41.41 227 ILE A O 1
ATOM 1742 N N . LYS A 1 228 ? -8.481 10.025 4.237 1.00 37.16 228 LYS A N 1
ATOM 1743 C CA . LYS A 1 228 ? -7.764 11.281 3.859 1.00 37.16 228 LYS A CA 1
ATOM 1744 C C . LYS A 1 228 ? -6.234 11.231 4.056 1.00 37.16 228 LYS A C 1
ATOM 1746 O O . LYS A 1 228 ? -5.566 12.261 4.036 1.00 37.16 228 LYS A O 1
ATOM 1751 N N . GLY A 1 229 ? -5.644 10.041 4.075 1.00 39.91 229 GLY A N 1
ATOM 1752 C CA . GLY A 1 229 ? -4.533 9.852 3.143 1.00 39.91 229 GLY A CA 1
ATOM 1753 C C . GLY A 1 229 ? -4.972 10.209 1.703 1.00 39.91 229 GLY A C 1
ATOM 1754 O O . GLY A 1 229 ? -4.170 10.636 0.883 1.00 39.91 229 GLY A O 1
ATOM 1755 N N . GLY A 1 230 ? -6.274 10.137 1.427 1.00 41.06 230 GLY A N 1
ATOM 1756 C CA . GLY A 1 230 ? -6.927 10.582 0.212 1.00 41.06 230 GLY A CA 1
ATOM 1757 C C . GLY A 1 230 ? -6.958 9.457 -0.809 1.00 41.06 230 GLY A C 1
ATOM 1758 O O . GLY A 1 230 ? -6.190 8.498 -0.707 1.00 41.06 230 GLY A O 1
ATOM 1759 N N . THR A 1 231 ? -7.796 9.624 -1.832 1.00 47.59 231 THR A N 1
ATOM 1760 C CA . THR A 1 231 ? -7.571 9.016 -3.148 1.00 47.59 231 THR A CA 1
ATOM 1761 C C . THR A 1 231 ? -6.074 9.004 -3.492 1.00 47.59 231 THR A C 1
ATOM 1763 O O . THR A 1 231 ? -5.598 7.933 -3.825 1.00 47.59 231 THR A O 1
ATOM 1766 N N . PRO A 1 232 ? -5.296 10.088 -3.262 1.00 44.59 232 PRO A N 1
ATOM 1767 C CA . PRO A 1 232 ? -3.839 10.100 -3.342 1.00 44.59 232 PRO A CA 1
ATOM 1768 C C . PRO A 1 232 ? -3.095 9.036 -2.529 1.00 44.59 232 PRO A C 1
ATOM 1770 O O . PRO A 1 232 ? -2.353 8.263 -3.110 1.00 44.59 232 PRO A O 1
ATOM 1773 N N . ALA A 1 233 ? -3.225 8.949 -1.202 1.00 42.44 233 ALA A N 1
ATOM 1774 C CA . ALA A 1 233 ? -2.465 7.955 -0.432 1.00 42.44 233 ALA A CA 1
ATOM 1775 C C . ALA A 1 233 ? -2.887 6.524 -0.746 1.00 42.44 233 ALA A C 1
ATOM 1777 O O . ALA A 1 233 ? -2.028 5.648 -0.756 1.00 42.44 233 ALA A O 1
ATOM 1778 N N . GLN A 1 234 ? -4.183 6.288 -0.974 1.00 51.56 234 GLN A N 1
ATOM 1779 C CA . GLN A 1 234 ? -4.683 4.971 -1.357 1.00 51.56 234 GLN A CA 1
ATOM 1780 C C . GLN A 1 234 ? -4.173 4.605 -2.752 1.00 51.56 234 GLN A C 1
ATOM 1782 O O . GLN A 1 234 ? -3.628 3.527 -2.919 1.00 51.56 234 GLN A O 1
ATOM 1787 N N . GLN A 1 235 ? -4.226 5.531 -3.710 1.00 53.69 235 GLN A N 1
ATOM 1788 C CA . GLN A 1 235 ? -3.650 5.374 -5.044 1.00 53.69 235 GLN A CA 1
ATOM 1789 C C . GLN A 1 235 ? -2.131 5.186 -4.983 1.00 53.69 235 GLN A C 1
ATOM 1791 O O . GLN A 1 235 ? -1.602 4.302 -5.634 1.00 53.69 235 GLN A O 1
ATOM 1796 N N . ALA A 1 236 ? -1.420 5.938 -4.144 1.00 40.69 236 ALA A N 1
ATOM 1797 C CA . ALA A 1 236 ? 0.017 5.804 -3.938 1.00 40.69 236 ALA A CA 1
ATOM 1798 C C . ALA A 1 236 ? 0.388 4.458 -3.310 1.00 40.69 236 ALA A C 1
ATOM 1800 O O . ALA A 1 236 ? 1.395 3.860 -3.691 1.00 40.69 236 ALA A O 1
ATOM 1801 N N . LEU A 1 237 ? -0.409 3.985 -2.349 1.00 44.44 237 LEU A N 1
ATOM 1802 C CA . LEU A 1 237 ? -0.266 2.674 -1.730 1.00 44.44 237 LEU A CA 1
ATOM 1803 C C . LEU A 1 237 ? -0.552 1.570 -2.749 1.00 44.44 237 LEU A C 1
ATOM 1805 O O . LEU A 1 237 ? 0.270 0.672 -2.900 1.00 44.44 237 LEU A O 1
ATOM 1809 N N . ASP A 1 238 ? -1.668 1.663 -3.467 1.00 59.81 238 ASP A N 1
ATOM 1810 C CA . ASP A 1 238 ? -2.081 0.705 -4.485 1.00 59.81 238 ASP A CA 1
ATOM 1811 C C . ASP A 1 238 ? -1.049 0.659 -5.615 1.00 59.81 238 ASP A C 1
ATOM 1813 O O . ASP A 1 238 ? -0.590 -0.424 -5.960 1.00 59.81 238 ASP A O 1
ATOM 1817 N N . ASP A 1 239 ? -0.568 1.795 -6.120 1.00 54.22 239 ASP A N 1
ATOM 1818 C CA . ASP A 1 239 ? 0.506 1.855 -7.116 1.00 54.22 239 ASP A CA 1
ATOM 1819 C C . ASP A 1 239 ? 1.822 1.317 -6.568 1.00 54.22 239 ASP A C 1
ATOM 1821 O O . ASP A 1 239 ? 2.468 0.497 -7.213 1.00 54.22 239 ASP A O 1
ATOM 1825 N N . GLY A 1 240 ? 2.210 1.685 -5.347 1.00 32.44 240 GLY A N 1
ATOM 1826 C CA . GLY A 1 240 ? 3.423 1.155 -4.732 1.00 32.44 240 GLY A CA 1
ATOM 1827 C C . GLY A 1 240 ? 3.379 -0.368 -4.560 1.00 32.44 240 GLY A C 1
ATOM 1828 O O . GLY A 1 240 ? 4.366 -1.055 -4.830 1.00 32.44 240 GLY A O 1
ATOM 1829 N N . LEU A 1 241 ? 2.230 -0.918 -4.159 1.00 48.25 241 LEU A N 1
ATOM 1830 C CA . LEU A 1 241 ? 2.022 -2.357 -4.001 1.00 48.25 241 LEU A CA 1
ATOM 1831 C C . LEU A 1 241 ? 1.890 -3.080 -5.347 1.00 48.25 241 LEU A C 1
ATOM 1833 O O . LEU A 1 241 ? 2.365 -4.202 -5.486 1.00 48.25 241 LEU A O 1
ATOM 1837 N N . THR A 1 242 ? 1.257 -2.476 -6.348 1.00 70.81 242 THR A N 1
ATOM 1838 C CA . THR A 1 242 ? 0.899 -3.159 -7.603 1.00 70.81 242 THR A CA 1
ATOM 1839 C C . THR A 1 242 ? 1.906 -2.935 -8.737 1.00 70.81 242 THR A C 1
ATOM 1841 O O . THR A 1 242 ? 1.922 -3.730 -9.678 1.00 70.81 242 THR A O 1
ATOM 1844 N N . GLU A 1 243 ? 2.789 -1.930 -8.654 1.00 72.69 243 GLU A N 1
ATOM 1845 C CA . GLU A 1 243 ? 3.814 -1.628 -9.672 1.00 72.69 243 GLU A CA 1
ATOM 1846 C C . GLU A 1 243 ? 4.777 -2.810 -9.869 1.00 72.69 243 GLU A C 1
ATOM 1848 O O . GLU A 1 243 ? 5.114 -3.204 -10.993 1.00 72.69 243 GLU A O 1
ATOM 1853 N N . PHE A 1 244 ? 5.196 -3.431 -8.763 1.00 77.38 244 PHE A N 1
ATOM 1854 C CA . PHE A 1 244 ? 6.157 -4.536 -8.772 1.00 77.38 244 PHE A CA 1
ATOM 1855 C C . PHE A 1 244 ? 5.502 -5.915 -8.649 1.00 77.38 244 PHE A C 1
ATOM 1857 O O . PHE A 1 244 ? 6.132 -6.914 -8.999 1.00 77.38 244 PHE A O 1
ATOM 1864 N N . LEU A 1 245 ? 4.236 -5.995 -8.230 1.00 80.81 245 LEU A N 1
ATOM 1865 C CA . LEU A 1 245 ? 3.480 -7.243 -8.295 1.00 80.81 245 LEU A CA 1
ATOM 1866 C C . LEU A 1 245 ? 2.973 -7.497 -9.719 1.00 80.81 245 LEU A C 1
ATOM 1868 O O . LEU A 1 245 ? 2.501 -6.578 -10.391 1.00 80.81 245 LEU A O 1
ATOM 1872 N N . PRO A 1 246 ? 2.979 -8.754 -10.190 1.00 85.31 246 PRO A N 1
ATOM 1873 C CA . PRO A 1 246 ? 2.493 -9.090 -11.519 1.00 85.31 246 PRO A CA 1
ATOM 1874 C C . PRO A 1 246 ? 0.954 -9.155 -11.541 1.00 85.31 246 PRO A C 1
ATOM 1876 O O . PRO A 1 246 ? 0.398 -10.186 -11.904 1.00 85.31 246 PRO A O 1
ATOM 1879 N N . ILE A 1 247 ? 0.269 -8.080 -11.120 1.00 81.19 247 ILE A N 1
ATOM 1880 C CA . ILE A 1 247 ? -1.199 -7.990 -10.950 1.00 81.19 247 ILE A CA 1
ATOM 1881 C C . ILE A 1 247 ? -1.853 -6.780 -11.640 1.00 81.19 247 ILE A C 1
ATOM 1883 O O . ILE A 1 247 ? -3.072 -6.683 -11.645 1.00 81.19 247 ILE A O 1
ATOM 1887 N N . SER A 1 248 ? -1.062 -5.930 -12.304 1.00 79.81 248 SER A N 1
ATOM 1888 C CA . SER A 1 248 ? -1.485 -4.752 -13.089 1.00 79.81 248 SER A CA 1
ATOM 1889 C C . SER A 1 248 ? -1.991 -3.553 -12.275 1.00 79.81 248 SER A C 1
ATOM 1891 O O . SER A 1 248 ? -3.177 -3.482 -11.966 1.00 79.81 248 SER A O 1
ATOM 1893 N N . SER A 1 249 ? -1.124 -2.554 -12.049 1.00 76.44 249 SER A N 1
ATOM 1894 C CA . SER A 1 249 ? -1.496 -1.258 -11.437 1.00 76.44 249 SER A CA 1
ATOM 1895 C C . SER A 1 249 ? -2.694 -0.605 -12.143 1.00 76.44 249 SER A C 1
ATOM 1897 O O . SER A 1 249 ? -3.720 -0.377 -11.514 1.00 76.44 249 SER A O 1
ATOM 1899 N N . SER A 1 250 ? -2.670 -0.467 -13.475 1.00 70.00 250 SER A N 1
ATOM 1900 C CA . SER A 1 250 ? -3.795 0.122 -14.239 1.00 70.00 250 SER A CA 1
ATOM 1901 C C . SER A 1 250 ? -5.170 -0.542 -14.036 1.00 70.00 250 SER A C 1
ATOM 1903 O O . SER A 1 250 ? -6.190 0.124 -14.183 1.00 70.00 250 SER A O 1
ATOM 1905 N N . ALA A 1 251 ? -5.224 -1.833 -13.687 1.00 71.94 251 ALA A N 1
ATOM 1906 C CA . ALA A 1 251 ? -6.489 -2.513 -13.388 1.00 71.94 251 ALA A CA 1
ATOM 1907 C C . ALA A 1 251 ? -7.017 -2.185 -11.981 1.00 71.94 251 ALA A C 1
ATOM 1909 O O . ALA A 1 251 ? -8.223 -2.216 -11.758 1.00 71.94 251 ALA A O 1
ATOM 1910 N N . HIS A 1 252 ? -6.123 -1.844 -11.052 1.00 70.81 252 HIS A N 1
ATOM 1911 C CA . HIS A 1 252 ? -6.477 -1.388 -9.710 1.00 70.81 252 HIS A CA 1
ATOM 1912 C C . HIS A 1 252 ? -6.820 0.098 -9.715 1.00 70.81 252 HIS A C 1
ATOM 1914 O O . HIS A 1 252 ? -7.781 0.492 -9.075 1.00 70.81 252 HIS A O 1
ATOM 1920 N N . LEU A 1 253 ? -6.108 0.902 -10.506 1.00 68.69 253 LEU A N 1
ATOM 1921 C CA . LEU A 1 253 ? -6.357 2.338 -10.630 1.00 68.69 253 LEU A CA 1
ATOM 1922 C C . LEU A 1 253 ? -7.726 2.681 -11.226 1.00 68.69 253 LEU A C 1
ATOM 1924 O O . LEU A 1 253 ? -8.297 3.713 -10.888 1.00 68.69 253 LEU A O 1
ATOM 1928 N N . ILE A 1 254 ? -8.275 1.825 -12.095 1.00 70.25 254 ILE A N 1
ATOM 1929 C CA . ILE A 1 254 ? -9.601 2.055 -12.685 1.00 70.25 254 ILE A CA 1
ATOM 1930 C C . ILE A 1 254 ? -10.755 1.599 -11.780 1.00 70.25 254 ILE A C 1
ATOM 1932 O O . ILE A 1 254 ? -11.884 2.038 -11.959 1.00 70.25 254 ILE A O 1
ATOM 1936 N N . LEU A 1 255 ? -10.514 0.718 -10.803 1.00 64.94 255 LEU A N 1
ATOM 1937 C CA . LEU A 1 255 ? -11.582 0.195 -9.943 1.00 64.94 255 LEU A CA 1
ATOM 1938 C C . LEU A 1 255 ? -12.312 1.293 -9.155 1.00 64.94 255 LEU A C 1
ATOM 1940 O O . LEU A 1 255 ? -13.544 1.281 -9.148 1.00 64.94 255 LEU A O 1
ATOM 1944 N N . PRO A 1 256 ? -11.617 2.244 -8.505 1.00 62.00 256 PRO A N 1
ATOM 1945 C CA . PRO A 1 256 ? -12.312 3.236 -7.713 1.00 62.00 256 PRO A CA 1
ATOM 1946 C C . PRO A 1 256 ? -13.193 4.166 -8.539 1.00 62.00 256 PRO A C 1
ATOM 1948 O O . PRO A 1 256 ? -14.310 4.447 -8.118 1.00 62.00 256 PRO A O 1
ATOM 1951 N N . SER A 1 257 ? -12.763 4.573 -9.735 1.00 64.25 257 SER A N 1
ATOM 1952 C CA . SER A 1 257 ? -13.582 5.414 -10.617 1.00 64.25 257 SER A CA 1
ATOM 1953 C C . SER A 1 257 ? -14.808 4.689 -11.186 1.00 64.25 257 SER A C 1
ATOM 1955 O O . SER A 1 257 ? -15.764 5.342 -11.593 1.00 64.25 257 SER A O 1
ATOM 1957 N N . LEU A 1 258 ? -14.816 3.349 -11.194 1.00 64.94 258 LEU A N 1
ATOM 1958 C CA . LEU A 1 258 ? -15.981 2.544 -11.583 1.00 64.94 258 LEU A CA 1
ATOM 1959 C C . LEU A 1 258 ? -16.950 2.275 -10.427 1.00 64.94 258 LEU A C 1
ATOM 1961 O O . LEU A 1 258 ? -18.137 2.065 -10.660 1.00 64.94 258 LEU A O 1
ATOM 1965 N N . LEU A 1 259 ? -16.452 2.232 -9.191 1.00 61.56 259 LEU A N 1
ATOM 1966 C CA . LEU A 1 259 ? -17.242 1.875 -8.008 1.00 61.56 259 LEU A CA 1
ATOM 1967 C C . LEU A 1 259 ? -17.724 3.092 -7.212 1.00 61.56 259 LEU A C 1
ATOM 1969 O O . LEU A 1 259 ? -18.599 2.967 -6.355 1.00 61.56 259 LEU A O 1
ATOM 1973 N N . THR A 1 260 ? -17.134 4.259 -7.455 1.00 59.00 260 THR A N 1
ATOM 1974 C CA . THR A 1 260 ? -17.362 5.483 -6.688 1.00 59.00 260 THR A CA 1
ATOM 1975 C C . THR A 1 260 ? -17.176 6.716 -7.576 1.00 59.00 260 THR A C 1
ATOM 1977 O O . THR A 1 260 ? -16.522 6.641 -8.611 1.00 59.00 260 THR A O 1
ATOM 1980 N N . ASP A 1 261 ? -17.670 7.881 -7.146 1.00 52.47 261 ASP A N 1
ATOM 1981 C CA . ASP A 1 261 ? -17.455 9.168 -7.836 1.00 52.47 261 ASP A CA 1
ATOM 1982 C C . ASP A 1 261 ? -16.022 9.726 -7.638 1.00 52.47 261 ASP A C 1
ATOM 1984 O O . ASP A 1 261 ? -15.828 10.932 -7.462 1.00 52.47 261 ASP A O 1
ATOM 1988 N N . TRP A 1 262 ? -15.001 8.864 -7.571 1.00 55.84 262 TRP A N 1
ATOM 1989 C CA . TRP A 1 262 ? -13.620 9.272 -7.297 1.00 55.84 262 TRP A CA 1
ATOM 1990 C C . TRP A 1 262 ? -12.984 9.933 -8.527 1.00 55.84 262 TRP A C 1
ATOM 1992 O O . TRP A 1 262 ? -12.861 9.288 -9.571 1.00 55.84 262 TRP A O 1
ATOM 2002 N N . PRO A 1 263 ? -12.543 11.201 -8.424 1.00 52.69 263 PRO A N 1
ATOM 2003 C CA . PRO A 1 263 ? -11.885 11.883 -9.527 1.00 52.69 263 PRO A CA 1
ATOM 2004 C C . PRO A 1 263 ? -10.434 11.413 -9.686 1.00 52.69 263 PRO A C 1
ATOM 2006 O O . PRO A 1 263 ? -9.741 11.145 -8.699 1.00 52.69 263 PRO A O 1
ATOM 2009 N N . ASP A 1 264 ? -9.970 11.380 -10.935 1.00 57.88 264 ASP A N 1
ATOM 2010 C CA . ASP A 1 264 ? -8.556 11.225 -11.281 1.00 57.88 264 ASP A CA 1
ATOM 2011 C C . ASP A 1 264 ? -7.725 12.321 -10.579 1.00 57.88 264 ASP A C 1
ATOM 2013 O O . ASP A 1 264 ? -8.093 13.500 -10.596 1.00 57.88 264 ASP A O 1
ATOM 2017 N N . GLN A 1 265 ? -6.635 11.925 -9.915 1.00 60.62 265 GLN A N 1
ATOM 2018 C CA . GLN A 1 265 ? -5.742 12.835 -9.185 1.00 60.62 265 GLN A CA 1
ATOM 2019 C C . GLN A 1 265 ? -4.805 13.616 -10.120 1.00 60.62 265 GLN A C 1
ATOM 2021 O O . GLN A 1 265 ? -4.147 14.570 -9.695 1.00 60.62 265 GLN A O 1
ATOM 2026 N N . GLY A 1 266 ? -4.804 13.263 -11.407 1.00 65.50 266 GLY A N 1
ATOM 2027 C CA . GLY A 1 266 ? -4.150 13.994 -12.475 1.00 65.50 266 GLY A CA 1
ATOM 2028 C C . GLY A 1 266 ? -2.679 13.628 -12.658 1.00 65.50 266 GLY A C 1
ATOM 2029 O O . GLY A 1 266 ? -2.003 13.109 -11.770 1.00 65.50 266 GLY A O 1
ATOM 2030 N N . LEU A 1 267 ? -2.157 13.983 -13.834 1.00 68.00 267 LEU A N 1
ATOM 2031 C CA . LEU A 1 267 ? -0.848 13.548 -14.329 1.00 68.00 267 LEU A CA 1
ATOM 2032 C C . LEU A 1 267 ? 0.315 13.806 -13.359 1.00 68.00 267 LEU A C 1
ATOM 2034 O O . LEU A 1 267 ? 1.231 12.997 -13.240 1.00 68.00 267 LEU A O 1
ATOM 2038 N N . ALA A 1 268 ? 0.300 14.939 -12.658 1.00 69.44 268 ALA A N 1
ATOM 2039 C CA . ALA A 1 268 ? 1.369 15.294 -11.730 1.00 69.44 268 ALA A CA 1
ATOM 2040 C C . ALA A 1 268 ? 1.459 14.347 -10.530 1.00 69.44 268 ALA A C 1
ATOM 2042 O O . ALA A 1 268 ? 2.551 14.094 -10.017 1.00 69.44 268 ALA A O 1
ATOM 2043 N N . PHE A 1 269 ? 0.307 13.867 -10.061 1.00 69.31 269 PHE A N 1
ATOM 2044 C CA . PHE A 1 269 ? 0.233 12.955 -8.937 1.00 69.31 269 PHE A CA 1
ATOM 2045 C C . PHE A 1 269 ? 0.771 11.576 -9.336 1.00 69.31 269 PHE A C 1
ATOM 2047 O O . PHE A 1 269 ? 1.655 11.061 -8.651 1.00 69.31 269 PHE A O 1
ATOM 2054 N N . ASP A 1 270 ? 0.362 11.061 -10.500 1.00 72.88 270 ASP A N 1
ATOM 2055 C CA . ASP A 1 270 ? 0.881 9.813 -11.079 1.00 72.88 270 ASP A CA 1
ATOM 2056 C C . ASP A 1 270 ? 2.408 9.863 -11.253 1.00 72.88 270 ASP A C 1
ATOM 2058 O O . ASP A 1 270 ? 3.130 8.945 -10.856 1.00 72.88 270 ASP A O 1
ATOM 2062 N N . VAL A 1 271 ? 2.932 10.983 -11.771 1.00 78.44 271 VAL A N 1
ATOM 2063 C CA . VAL A 1 271 ? 4.381 11.220 -11.880 1.00 78.44 271 VAL A CA 1
ATOM 2064 C C . VAL A 1 271 ? 5.044 11.196 -10.497 1.00 78.44 271 VAL A C 1
ATOM 2066 O O . VAL A 1 271 ? 6.109 10.600 -10.337 1.00 78.44 271 VAL A O 1
ATOM 2069 N N . GLY A 1 272 ? 4.440 11.804 -9.475 1.00 81.00 272 GLY A N 1
ATOM 2070 C CA . GLY A 1 272 ? 4.955 11.763 -8.103 1.00 81.00 272 GLY A CA 1
ATOM 2071 C C . GLY A 1 272 ? 5.031 10.345 -7.536 1.00 81.00 272 GLY A C 1
ATOM 2072 O O . GLY A 1 272 ? 6.071 9.918 -7.035 1.00 81.00 272 GLY A O 1
ATOM 2073 N N . VAL A 1 273 ? 3.947 9.588 -7.660 1.00 79.75 273 VAL A N 1
ATOM 2074 C CA . VAL A 1 273 ? 3.834 8.209 -7.173 1.00 79.75 273 VAL A CA 1
ATOM 2075 C C . VAL A 1 273 ? 4.841 7.287 -7.867 1.00 79.75 273 VAL A C 1
ATOM 2077 O O . VAL A 1 273 ? 5.620 6.607 -7.191 1.00 79.75 273 VAL A O 1
ATOM 2080 N N . HIS A 1 274 ? 4.949 7.341 -9.199 1.00 86.00 274 HIS A N 1
ATOM 2081 C CA . HIS A 1 274 ? 5.950 6.569 -9.942 1.00 86.00 274 HIS A CA 1
ATOM 2082 C C . HIS A 1 274 ? 7.388 6.953 -9.574 1.00 86.00 274 HIS A C 1
ATOM 2084 O O . HIS A 1 274 ? 8.256 6.079 -9.485 1.00 86.00 274 HIS A O 1
ATOM 2090 N N . PHE A 1 275 ? 7.659 8.226 -9.273 1.00 88.69 275 PHE A N 1
ATOM 2091 C CA . PHE A 1 275 ? 8.962 8.635 -8.744 1.00 88.69 275 PHE A CA 1
ATOM 2092 C C . PHE A 1 275 ? 9.272 7.964 -7.397 1.00 88.69 275 PHE A C 1
ATOM 2094 O O . PHE A 1 275 ? 10.394 7.499 -7.177 1.00 88.69 275 PHE A O 1
ATOM 2101 N N . GLY A 1 276 ? 8.267 7.836 -6.527 1.00 85.81 276 GLY A N 1
ATOM 2102 C CA . GLY A 1 276 ? 8.343 7.061 -5.289 1.00 85.81 276 GLY A CA 1
ATOM 2103 C C . GLY A 1 276 ? 8.769 5.611 -5.518 1.00 85.81 276 GLY A C 1
ATOM 2104 O O . GLY A 1 276 ? 9.746 5.141 -4.925 1.00 85.81 276 GLY A O 1
ATOM 2105 N N . THR A 1 277 ? 8.091 4.913 -6.435 1.00 87.69 277 THR A N 1
ATOM 2106 C CA . THR A 1 277 ? 8.418 3.520 -6.795 1.00 87.69 277 THR A CA 1
ATOM 2107 C C . THR A 1 277 ? 9.833 3.367 -7.370 1.00 87.69 277 THR A C 1
ATOM 2109 O O . THR A 1 277 ? 10.530 2.399 -7.053 1.00 87.69 277 THR A O 1
ATOM 2112 N N . LEU A 1 278 ? 10.301 4.348 -8.155 1.00 94.12 278 LEU A N 1
ATOM 2113 C CA . LEU A 1 278 ? 11.658 4.389 -8.703 1.00 94.12 278 LEU A CA 1
ATOM 2114 C C . LEU A 1 278 ? 12.712 4.503 -7.594 1.00 94.12 278 LEU A C 1
ATOM 2116 O O . LEU A 1 278 ? 13.692 3.755 -7.589 1.00 94.12 278 LEU A O 1
ATOM 2120 N N . ILE A 1 279 ? 12.501 5.402 -6.627 1.00 94.00 279 ILE A N 1
ATOM 2121 C CA . ILE A 1 279 ? 13.389 5.532 -5.463 1.00 94.00 279 ILE A CA 1
ATOM 2122 C C . ILE A 1 279 ? 13.426 4.221 -4.678 1.00 94.00 279 ILE A C 1
ATOM 2124 O O . ILE A 1 279 ? 14.505 3.775 -4.289 1.00 94.00 279 ILE A O 1
ATOM 2128 N N . ALA A 1 280 ? 12.276 3.577 -4.475 1.00 88.50 280 ALA A N 1
ATOM 2129 C CA . ALA A 1 280 ? 12.182 2.332 -3.724 1.00 88.50 280 ALA A CA 1
ATOM 2130 C C . ALA A 1 280 ? 13.016 1.204 -4.337 1.00 88.50 280 ALA A C 1
ATOM 2132 O O . ALA A 1 280 ? 13.790 0.554 -3.631 1.00 88.50 280 ALA A O 1
ATOM 2133 N N . VAL A 1 281 ? 12.906 0.993 -5.651 1.00 93.69 281 VAL A N 1
ATOM 2134 C CA . VAL A 1 281 ? 13.672 -0.056 -6.335 1.00 93.69 281 VAL A CA 1
ATOM 2135 C C . VAL A 1 281 ? 15.172 0.260 -6.358 1.00 93.69 281 VAL A C 1
ATOM 2137 O O . VAL A 1 281 ? 15.983 -0.639 -6.136 1.00 93.69 281 VAL A O 1
ATOM 2140 N N . ILE A 1 282 ? 15.561 1.533 -6.508 1.00 96.62 282 ILE A N 1
ATOM 2141 C CA . ILE A 1 282 ? 16.966 1.960 -6.397 1.00 96.62 282 ILE A CA 1
ATOM 2142 C C . ILE A 1 282 ? 17.496 1.712 -4.980 1.00 96.62 282 ILE A C 1
ATOM 2144 O O . ILE A 1 282 ? 18.590 1.174 -4.812 1.00 96.62 282 ILE A O 1
ATOM 2148 N N . ALA A 1 283 ? 16.723 2.064 -3.952 1.00 94.31 283 ALA A N 1
ATOM 2149 C CA . ALA A 1 283 ? 17.099 1.872 -2.556 1.00 94.31 283 ALA A CA 1
ATOM 2150 C C . ALA A 1 283 ? 17.216 0.385 -2.186 1.00 94.31 283 ALA A C 1
ATOM 2152 O O . ALA A 1 283 ? 18.136 0.004 -1.451 1.00 94.31 283 ALA A O 1
ATOM 2153 N N . TYR A 1 284 ? 16.316 -0.456 -2.706 1.00 91.75 284 TYR A N 1
ATOM 2154 C CA . TYR A 1 284 ? 16.328 -1.903 -2.498 1.00 91.75 284 TYR A CA 1
ATOM 2155 C C . TYR A 1 284 ? 17.549 -2.556 -3.155 1.00 91.75 284 TYR A C 1
ATOM 2157 O O . TYR A 1 284 ? 18.300 -3.272 -2.494 1.00 91.75 284 TYR A O 1
ATOM 2165 N N . PHE A 1 285 ? 17.813 -2.243 -4.428 1.00 94.88 285 PHE A N 1
ATOM 2166 C CA . PHE A 1 285 ? 18.942 -2.782 -5.194 1.00 94.88 285 PHE A CA 1
ATOM 2167 C C . PHE A 1 285 ? 20.227 -1.946 -5.072 1.00 94.88 285 PHE A C 1
ATOM 2169 O O . PHE A 1 285 ? 21.148 -2.118 -5.866 1.00 94.88 285 PHE A O 1
ATOM 2176 N N . ARG A 1 286 ? 20.345 -1.059 -4.073 1.00 97.00 286 ARG A N 1
ATOM 2177 C CA . ARG A 1 286 ? 21.478 -0.118 -3.948 1.00 97.00 286 ARG A CA 1
ATOM 2178 C C . ARG A 1 286 ? 22.849 -0.791 -4.008 1.00 97.00 286 ARG A C 1
ATOM 2180 O O . ARG A 1 286 ? 23.766 -0.258 -4.619 1.00 97.00 286 ARG A O 1
ATOM 2187 N N . ALA A 1 287 ? 22.990 -1.968 -3.399 1.00 95.00 287 ALA A N 1
ATOM 2188 C CA . ALA A 1 287 ? 24.247 -2.709 -3.395 1.00 95.00 287 ALA A CA 1
ATOM 2189 C C . ALA A 1 287 ? 24.577 -3.277 -4.784 1.00 95.00 287 ALA A C 1
ATOM 2191 O O . ALA A 1 287 ? 25.726 -3.192 -5.213 1.00 95.00 287 ALA A O 1
ATOM 2192 N N . ASP A 1 288 ? 23.581 -3.815 -5.492 1.00 94.06 288 ASP A N 1
ATOM 2193 C CA . ASP A 1 288 ? 23.721 -4.301 -6.869 1.00 94.06 288 ASP A CA 1
ATOM 2194 C C . ASP A 1 288 ? 24.044 -3.137 -7.827 1.00 94.06 288 ASP A C 1
ATOM 2196 O O . ASP A 1 288 ? 24.962 -3.224 -8.640 1.00 94.06 288 ASP A O 1
ATOM 2200 N N . LEU A 1 289 ? 23.353 -2.003 -7.682 1.00 96.56 289 LEU A N 1
ATOM 2201 C CA . LEU A 1 289 ? 23.561 -0.809 -8.505 1.00 96.56 289 LEU A CA 1
ATOM 2202 C C . LEU A 1 289 ? 24.932 -0.166 -8.275 1.00 96.56 289 LEU A C 1
ATOM 2204 O O . LEU A 1 289 ? 25.582 0.237 -9.236 1.00 96.56 289 LEU A O 1
ATOM 2208 N N . LEU A 1 290 ? 25.409 -0.096 -7.028 1.00 96.31 290 LEU A N 1
ATOM 2209 C CA . LEU A 1 290 ? 26.758 0.394 -6.723 1.00 96.31 290 LEU A CA 1
ATOM 2210 C C . LEU A 1 290 ? 27.839 -0.516 -7.318 1.00 96.31 290 LEU A C 1
ATOM 2212 O O . LEU A 1 290 ? 28.855 -0.015 -7.809 1.00 96.31 290 LEU A O 1
ATOM 2216 N N . GLN A 1 291 ? 27.618 -1.833 -7.318 1.00 95.62 291 GLN A N 1
ATOM 2217 C CA . GLN A 1 291 ? 28.507 -2.787 -7.984 1.00 95.62 291 GLN A CA 1
ATOM 2218 C C . GLN A 1 291 ? 28.519 -2.575 -9.500 1.00 95.62 291 GLN A C 1
ATOM 2220 O O . GLN A 1 291 ? 29.599 -2.461 -10.076 1.00 95.62 291 GLN A O 1
ATOM 2225 N N . MET A 1 292 ? 27.351 -2.420 -10.134 1.00 95.75 292 MET A N 1
ATOM 2226 C CA . MET A 1 292 ? 27.237 -2.084 -11.560 1.00 95.75 292 MET A CA 1
ATOM 2227 C C . MET A 1 292 ? 27.930 -0.765 -11.905 1.00 95.75 292 MET A C 1
ATOM 2229 O O . MET A 1 292 ? 28.751 -0.720 -12.820 1.00 95.75 292 MET A O 1
ATOM 2233 N N . ALA A 1 293 ? 27.656 0.296 -11.145 1.00 95.12 293 ALA A N 1
ATOM 2234 C CA . ALA A 1 293 ? 28.237 1.615 -11.364 1.00 95.12 293 ALA A CA 1
ATOM 2235 C C . ALA A 1 293 ? 29.764 1.581 -11.234 1.00 95.12 293 ALA A C 1
ATOM 2237 O O . ALA A 1 293 ? 30.477 2.103 -12.089 1.00 95.12 293 ALA A O 1
ATOM 2238 N N . THR A 1 294 ? 30.277 0.902 -10.205 1.00 95.12 294 THR A N 1
ATOM 2239 C CA . THR A 1 294 ? 31.719 0.754 -9.983 1.00 95.12 294 THR A CA 1
ATOM 2240 C C . THR A 1 294 ? 32.360 -0.106 -11.073 1.00 95.12 294 THR A C 1
ATOM 2242 O O . THR A 1 294 ? 33.440 0.225 -11.563 1.00 95.12 294 THR A O 1
ATOM 2245 N N . ALA A 1 295 ? 31.710 -1.192 -11.500 1.00 94.25 295 ALA A N 1
ATOM 2246 C CA . ALA A 1 295 ? 32.191 -2.042 -12.585 1.00 94.25 295 ALA A CA 1
ATOM 2247 C C . ALA A 1 295 ? 32.318 -1.261 -13.903 1.00 94.25 295 ALA A C 1
ATOM 2249 O O . ALA A 1 295 ? 33.363 -1.324 -14.547 1.00 94.25 295 ALA A O 1
ATOM 2250 N N . VAL A 1 296 ? 31.307 -0.465 -14.260 1.00 94.56 296 VAL A N 1
ATOM 2251 C CA . VAL A 1 296 ? 31.332 0.381 -15.462 1.00 94.56 296 VAL A CA 1
ATOM 2252 C C . VAL A 1 296 ? 32.369 1.503 -15.338 1.00 94.56 296 VAL A C 1
ATOM 2254 O O . VAL A 1 296 ? 33.156 1.703 -16.259 1.00 94.56 296 VAL A O 1
ATOM 2257 N N . ALA A 1 297 ? 32.432 2.204 -14.201 1.00 94.12 297 ALA A N 1
ATOM 2258 C CA . ALA A 1 297 ? 33.351 3.330 -14.000 1.00 94.12 297 ALA A CA 1
ATOM 2259 C C . ALA A 1 297 ? 34.830 2.915 -14.015 1.00 94.12 297 ALA A C 1
ATOM 2261 O O . ALA A 1 297 ? 35.688 3.664 -14.477 1.00 94.12 297 ALA A O 1
ATOM 2262 N N . THR A 1 298 ? 35.138 1.712 -13.528 1.00 93.38 298 THR A N 1
ATOM 2263 C CA . THR A 1 298 ? 36.514 1.195 -13.464 1.00 93.38 298 THR A CA 1
ATOM 2264 C C . THR A 1 298 ? 36.947 0.455 -14.736 1.00 93.38 298 THR A C 1
ATOM 2266 O O . THR A 1 298 ? 38.143 0.226 -14.944 1.00 93.38 298 THR A O 1
ATOM 2269 N N . TYR A 1 299 ? 36.008 0.128 -15.633 1.00 92.56 299 TYR A N 1
ATOM 2270 C CA . TYR A 1 299 ? 36.284 -0.580 -16.884 1.00 92.56 299 TYR A CA 1
ATOM 2271 C C . TYR A 1 299 ? 37.283 0.136 -17.814 1.00 92.56 299 TYR A C 1
ATOM 2273 O O . TYR A 1 299 ? 38.191 -0.539 -18.304 1.00 92.56 299 TYR A O 1
ATOM 2281 N N . PRO A 1 300 ? 37.222 1.467 -18.046 1.00 92.62 300 PRO A N 1
ATOM 2282 C CA . PRO A 1 300 ? 38.189 2.149 -18.911 1.00 92.62 300 PRO A CA 1
ATOM 2283 C C . PRO A 1 300 ? 39.639 2.024 -18.424 1.00 92.62 300 PRO A C 1
ATOM 2285 O O . PRO A 1 300 ? 40.549 1.909 -19.248 1.00 92.62 300 PRO A O 1
ATOM 2288 N N . ALA A 1 301 ? 39.837 2.013 -17.100 1.00 92.00 301 ALA A N 1
ATOM 2289 C CA . ALA A 1 301 ? 41.148 1.955 -16.459 1.00 92.00 301 ALA A CA 1
ATOM 2290 C C . ALA A 1 301 ? 41.713 0.529 -16.387 1.00 92.00 301 ALA A C 1
ATOM 2292 O O . ALA A 1 301 ? 42.891 0.322 -16.661 1.00 92.00 301 ALA A O 1
ATOM 2293 N N . HIS A 1 302 ? 40.886 -0.459 -16.030 1.00 88.56 302 HIS A N 1
ATOM 2294 C CA . HIS A 1 302 ? 41.359 -1.829 -15.789 1.00 88.56 302 HIS A CA 1
ATOM 2295 C C . HIS A 1 302 ? 41.088 -2.800 -16.941 1.00 88.56 302 HIS A C 1
ATOM 2297 O O . HIS A 1 302 ? 41.706 -3.857 -16.990 1.00 88.56 302 HIS A O 1
ATOM 2303 N N . ARG A 1 303 ? 40.173 -2.469 -17.864 1.00 89.88 303 ARG A N 1
ATOM 2304 C CA . ARG A 1 303 ? 39.764 -3.305 -19.012 1.00 89.88 303 ARG A CA 1
ATOM 2305 C C . ARG A 1 303 ? 39.249 -4.706 -18.642 1.00 89.88 303 ARG A C 1
ATOM 2307 O O . ARG A 1 303 ? 39.171 -5.578 -19.503 1.00 89.88 303 ARG A O 1
ATOM 2314 N N . ILE A 1 304 ? 38.837 -4.915 -17.389 1.00 88.12 304 ILE A N 1
ATOM 2315 C CA . ILE A 1 304 ? 38.252 -6.175 -16.907 1.00 88.12 304 ILE A CA 1
ATOM 2316 C C . ILE A 1 304 ? 36.737 -6.134 -17.115 1.00 88.12 304 ILE A C 1
ATOM 2318 O O . ILE A 1 304 ? 36.046 -5.328 -16.492 1.00 88.12 304 ILE A O 1
ATOM 2322 N N . TYR A 1 305 ? 36.220 -7.013 -17.975 1.00 89.88 305 TYR A N 1
ATOM 2323 C CA . TYR A 1 305 ? 34.785 -7.119 -18.234 1.00 89.88 305 TYR A CA 1
ATOM 2324 C C . TYR A 1 305 ? 34.109 -7.968 -17.153 1.00 89.88 305 TYR A C 1
ATOM 2326 O O . TYR A 1 305 ? 34.312 -9.180 -17.092 1.00 89.88 305 TYR A O 1
ATOM 2334 N N . LYS A 1 306 ? 33.341 -7.320 -16.274 1.00 91.50 306 LYS A N 1
ATOM 2335 C CA . LYS A 1 306 ? 32.648 -7.987 -15.167 1.00 91.50 306 LYS A CA 1
ATOM 2336 C C . LYS A 1 306 ? 31.189 -8.319 -15.525 1.00 91.50 306 LYS A C 1
ATOM 2338 O O . LYS A 1 306 ? 30.607 -7.600 -16.343 1.00 91.50 306 LYS A O 1
ATOM 2343 N N . PRO A 1 307 ? 30.570 -9.344 -14.907 1.00 91.25 307 PRO A N 1
ATOM 2344 C CA . PRO A 1 307 ? 29.167 -9.702 -15.150 1.00 91.25 307 PRO A CA 1
ATOM 2345 C C . PRO A 1 307 ? 28.178 -8.545 -14.951 1.00 91.25 307 PRO A C 1
ATOM 2347 O O . PRO A 1 307 ? 27.158 -8.472 -15.631 1.00 91.25 307 PRO A O 1
ATOM 2350 N N . GLU A 1 308 ? 28.483 -7.600 -14.062 1.00 94.25 308 GLU A N 1
ATOM 2351 C CA . GLU A 1 308 ? 27.632 -6.438 -13.809 1.00 94.25 308 GLU A CA 1
ATOM 2352 C C . GLU A 1 308 ? 27.575 -5.492 -15.019 1.00 94.25 308 GLU A C 1
ATOM 2354 O O . GLU A 1 308 ? 26.535 -4.894 -15.283 1.00 94.25 308 GLU A O 1
ATOM 2359 N N . ILE A 1 309 ? 28.663 -5.390 -15.791 1.00 94.25 309 ILE A N 1
ATOM 2360 C CA . ILE A 1 309 ? 28.716 -4.590 -17.025 1.00 94.25 309 ILE A CA 1
ATOM 2361 C C . ILE A 1 309 ? 27.799 -5.208 -18.086 1.00 94.25 309 ILE A C 1
ATOM 2363 O O . ILE A 1 309 ? 27.021 -4.508 -18.732 1.00 94.25 309 ILE A O 1
ATOM 2367 N N . ASP A 1 310 ? 27.872 -6.528 -18.239 1.00 94.06 310 ASP A N 1
ATOM 2368 C CA . ASP A 1 310 ? 27.033 -7.300 -19.159 1.00 94.06 310 ASP A CA 1
ATOM 2369 C C . ASP A 1 310 ? 25.540 -7.141 -18.827 1.00 94.06 310 ASP A C 1
ATOM 2371 O O . ASP A 1 310 ? 24.717 -6.904 -19.713 1.00 94.06 310 ASP A O 1
ATOM 2375 N N . LEU A 1 311 ? 25.192 -7.170 -17.536 1.00 94.81 311 LEU A N 1
ATOM 2376 C CA . LEU A 1 311 ? 23.830 -6.924 -17.072 1.00 94.81 311 LEU A CA 1
ATOM 2377 C C . LEU A 1 311 ? 23.354 -5.496 -17.385 1.00 94.81 311 LEU A C 1
ATOM 2379 O O . LEU A 1 311 ? 22.238 -5.339 -17.878 1.00 94.81 311 LEU A O 1
ATOM 2383 N N . VAL A 1 312 ? 24.186 -4.466 -17.181 1.00 96.12 312 VAL A N 1
ATOM 2384 C CA . VAL A 1 312 ? 23.847 -3.070 -17.532 1.00 96.12 312 VAL A CA 1
ATOM 2385 C C . VAL A 1 312 ? 23.480 -2.944 -19.010 1.00 96.12 312 VAL A C 1
ATOM 2387 O O . VAL A 1 312 ? 22.449 -2.358 -19.344 1.00 96.12 312 VAL A O 1
ATOM 2390 N N . PHE A 1 313 ? 24.276 -3.529 -19.908 1.00 95.94 313 PHE A N 1
ATOM 2391 C CA . PHE A 1 313 ? 23.977 -3.454 -21.336 1.00 95.94 313 PHE A CA 1
ATOM 2392 C C . PHE A 1 313 ? 22.745 -4.269 -21.737 1.00 95.94 313 PHE A C 1
ATOM 2394 O O . PHE A 1 313 ? 21.983 -3.828 -22.596 1.00 95.94 313 PHE A O 1
ATOM 2401 N N . LYS A 1 314 ? 22.499 -5.420 -21.102 1.00 97.38 314 LYS A N 1
ATOM 2402 C CA . LYS A 1 314 ? 21.269 -6.200 -21.319 1.00 97.38 314 LYS A CA 1
ATOM 2403 C C . LYS A 1 314 ? 20.023 -5.446 -20.865 1.00 97.38 314 LYS A C 1
ATOM 2405 O O . LYS A 1 314 ? 19.018 -5.479 -21.570 1.00 97.38 314 LYS A O 1
ATOM 2410 N N . LEU A 1 315 ? 20.091 -4.737 -19.737 1.00 97.19 315 LEU A N 1
ATOM 2411 C CA . LEU A 1 315 ? 19.009 -3.868 -19.262 1.00 97.19 315 LEU A CA 1
ATOM 2412 C C . LEU A 1 315 ? 18.769 -2.703 -20.229 1.00 97.19 315 LEU A C 1
ATOM 2414 O O . LEU A 1 315 ? 17.622 -2.430 -20.582 1.00 97.19 315 LEU A O 1
ATOM 2418 N N . ALA A 1 316 ? 19.836 -2.063 -20.717 1.00 95.75 316 ALA A N 1
ATOM 2419 C CA . ALA A 1 316 ? 19.730 -1.004 -21.718 1.00 95.75 316 ALA A CA 1
ATOM 2420 C C . ALA A 1 316 ? 19.070 -1.516 -23.010 1.00 95.75 316 ALA A C 1
ATOM 2422 O O . ALA A 1 316 ? 18.093 -0.932 -23.477 1.00 95.75 316 ALA A O 1
ATOM 2423 N N . LEU A 1 317 ? 19.536 -2.655 -23.534 1.00 97.31 317 LEU A N 1
ATOM 2424 C CA . LEU A 1 317 ? 18.965 -3.298 -24.718 1.00 97.31 317 LEU A CA 1
ATOM 2425 C C . LEU A 1 317 ? 17.483 -3.638 -24.527 1.00 97.31 317 LEU A C 1
ATOM 2427 O O . LEU A 1 317 ? 16.678 -3.375 -25.416 1.00 97.31 317 LEU A O 1
ATOM 2431 N N . ALA A 1 318 ? 17.116 -4.193 -23.371 1.00 97.50 318 ALA A N 1
ATOM 2432 C CA . ALA A 1 318 ? 15.737 -4.563 -23.075 1.00 97.50 318 ALA A CA 1
ATOM 2433 C C . ALA A 1 318 ? 14.810 -3.346 -22.868 1.00 97.50 318 ALA A C 1
ATOM 2435 O O . ALA A 1 318 ? 13.599 -3.457 -23.040 1.00 97.50 318 ALA A O 1
ATOM 2436 N N . THR A 1 319 ? 15.353 -2.176 -22.528 1.00 96.88 319 THR A N 1
ATOM 2437 C CA . THR A 1 319 ? 14.556 -0.957 -22.307 1.00 96.88 319 THR A CA 1
ATOM 2438 C C . THR A 1 319 ? 14.217 -0.234 -23.611 1.00 96.88 319 THR A C 1
ATOM 2440 O O . THR A 1 319 ? 13.145 0.359 -23.734 1.00 96.88 319 THR A O 1
ATOM 2443 N N . LEU A 1 320 ? 15.106 -0.288 -24.608 1.00 95.19 320 LEU A N 1
ATOM 2444 C CA . LEU A 1 320 ? 14.960 0.473 -25.854 1.00 95.19 320 LEU A CA 1
ATOM 2445 C C . LEU A 1 320 ? 13.613 0.260 -26.577 1.00 95.19 320 LEU A C 1
ATOM 2447 O O . LEU A 1 320 ? 12.998 1.267 -26.934 1.00 95.19 320 LEU A O 1
ATOM 2451 N N . PRO A 1 321 ? 13.104 -0.977 -26.773 1.00 96.06 321 PRO A N 1
ATOM 2452 C CA . PRO A 1 321 ? 11.877 -1.189 -27.539 1.00 96.06 321 PRO A CA 1
ATOM 2453 C C . PRO A 1 321 ? 10.657 -0.491 -26.931 1.00 96.06 321 PRO A C 1
ATOM 2455 O O . PRO A 1 321 ? 9.922 0.184 -27.648 1.00 96.06 321 PRO A O 1
ATOM 2458 N N . VAL A 1 322 ? 10.461 -0.596 -25.609 1.00 94.88 322 VAL A N 1
ATOM 2459 C CA . VAL A 1 322 ? 9.306 0.025 -24.939 1.00 94.88 322 VAL A CA 1
ATOM 2460 C C . VAL A 1 322 ? 9.403 1.549 -24.926 1.00 94.88 322 VAL A C 1
ATOM 2462 O O . VAL A 1 322 ? 8.388 2.213 -25.105 1.00 94.88 322 VAL A O 1
ATOM 2465 N N . MET A 1 323 ? 10.610 2.108 -24.794 1.00 91.94 323 MET A N 1
ATOM 2466 C CA . MET A 1 323 ? 10.816 3.559 -24.841 1.00 91.94 323 MET A CA 1
ATOM 2467 C C . MET A 1 323 ? 10.461 4.130 -26.215 1.00 91.94 323 MET A C 1
ATOM 2469 O O . MET A 1 323 ? 9.754 5.130 -26.305 1.00 91.94 323 MET A O 1
ATOM 2473 N N . VAL A 1 324 ? 10.911 3.473 -27.288 1.00 93.00 324 VAL A N 1
ATOM 2474 C CA . VAL A 1 324 ? 10.597 3.885 -28.663 1.00 93.00 324 VAL A CA 1
ATOM 2475 C C . VAL A 1 324 ? 9.103 3.726 -28.948 1.00 93.00 324 VAL A C 1
ATOM 2477 O O . VAL A 1 324 ? 8.476 4.654 -29.453 1.00 93.00 324 VAL A O 1
ATOM 2480 N N . ALA A 1 325 ? 8.514 2.582 -28.593 1.00 92.31 325 ALA A N 1
ATOM 2481 C CA . ALA A 1 325 ? 7.092 2.330 -28.810 1.00 92.31 325 ALA A CA 1
ATOM 2482 C C . ALA A 1 325 ? 6.196 3.291 -28.007 1.00 92.31 325 ALA A C 1
ATOM 2484 O O . ALA A 1 325 ? 5.205 3.781 -28.540 1.00 92.31 325 ALA A O 1
ATOM 2485 N N . GLY A 1 326 ? 6.561 3.605 -26.760 1.00 88.44 326 GLY A N 1
ATOM 2486 C CA . GLY A 1 326 ? 5.824 4.548 -25.918 1.00 88.44 326 GLY A CA 1
ATOM 2487 C C . GLY A 1 326 ? 5.873 5.975 -26.461 1.00 88.44 326 GLY A C 1
ATOM 2488 O O . GLY A 1 326 ? 4.847 6.645 -26.507 1.00 88.44 326 GLY A O 1
ATOM 2489 N N . LEU A 1 327 ? 7.039 6.413 -26.949 1.00 87.56 327 LEU A N 1
ATOM 2490 C CA . LEU A 1 327 ? 7.206 7.728 -27.574 1.00 87.56 327 LEU A CA 1
ATOM 2491 C C . LEU A 1 327 ? 6.397 7.882 -28.866 1.00 87.56 327 LEU A C 1
ATOM 2493 O O . LEU A 1 327 ? 5.765 8.912 -29.071 1.00 87.56 327 LEU A O 1
ATOM 2497 N N . LEU A 1 328 ? 6.419 6.871 -29.738 1.00 89.88 328 LEU A N 1
ATOM 2498 C CA . LEU A 1 328 ? 5.731 6.923 -31.033 1.00 89.88 328 LEU A CA 1
ATOM 2499 C C . LEU A 1 328 ? 4.226 6.633 -30.928 1.00 89.88 328 LEU A C 1
ATOM 2501 O O . LEU A 1 328 ? 3.467 7.027 -31.808 1.00 89.88 328 LEU A O 1
ATOM 2505 N N . GLY A 1 329 ? 3.804 5.910 -29.888 1.00 85.56 329 GLY A N 1
ATOM 2506 C CA . GLY A 1 329 ? 2.438 5.418 -29.716 1.00 85.56 329 GLY A CA 1
ATOM 2507 C C . GLY A 1 329 ? 1.593 6.164 -28.682 1.00 85.56 329 GLY A C 1
ATOM 2508 O O . GLY A 1 329 ? 0.451 5.754 -28.481 1.00 85.56 329 GLY A O 1
ATOM 2509 N N . LYS A 1 330 ? 2.120 7.212 -28.025 1.00 80.94 330 LYS A N 1
ATOM 2510 C CA . LYS A 1 330 ? 1.463 7.919 -26.904 1.00 80.94 330 LYS A CA 1
ATOM 2511 C C . LYS A 1 330 ? -0.004 8.261 -27.199 1.00 80.94 330 LYS A C 1
ATOM 2513 O O . LYS A 1 330 ? -0.891 7.796 -26.484 1.00 80.94 330 LYS A O 1
ATOM 2518 N N . ASP A 1 331 ? -0.257 8.965 -28.302 1.00 81.56 331 ASP A N 1
ATOM 2519 C CA . ASP A 1 331 ? -1.598 9.444 -28.666 1.00 81.56 331 ASP A CA 1
ATOM 2520 C C . ASP A 1 331 ? -2.578 8.292 -28.954 1.00 81.56 331 ASP A C 1
ATOM 2522 O O . ASP A 1 331 ? -3.743 8.330 -28.561 1.00 81.56 331 ASP A O 1
ATOM 2526 N N . LEU A 1 332 ? -2.102 7.222 -29.603 1.00 84.94 332 LEU A N 1
ATOM 2527 C CA . LEU A 1 332 ? -2.912 6.041 -29.917 1.00 84.94 332 LEU A CA 1
ATOM 2528 C C . LEU A 1 332 ? -3.347 5.306 -28.640 1.00 84.94 332 LEU A C 1
ATOM 2530 O O . LEU A 1 332 ? -4.491 4.858 -28.530 1.00 84.94 332 LEU A O 1
ATOM 2534 N N . ILE A 1 333 ? -2.423 5.168 -27.685 1.00 80.00 333 ILE A N 1
ATOM 2535 C CA . ILE A 1 333 ? -2.662 4.481 -26.413 1.00 80.00 333 ILE A CA 1
ATOM 2536 C C . ILE A 1 333 ? -3.700 5.250 -25.593 1.00 80.00 333 ILE A C 1
ATOM 2538 O O . ILE A 1 333 ? -4.659 4.647 -25.103 1.00 80.00 333 ILE A O 1
ATOM 2542 N N . GLU A 1 334 ? -3.529 6.568 -25.466 1.00 75.44 334 GLU A N 1
ATOM 2543 C CA . GLU A 1 334 ? -4.449 7.439 -24.730 1.00 75.44 334 GLU A CA 1
ATOM 2544 C C . GLU A 1 334 ? -5.852 7.448 -25.351 1.00 75.44 334 GLU A C 1
ATOM 2546 O O . GLU A 1 334 ? -6.835 7.350 -24.618 1.00 75.44 334 GLU A O 1
ATOM 2551 N N . ALA A 1 335 ? -5.955 7.470 -26.684 1.00 76.88 335 ALA A N 1
ATOM 2552 C CA . ALA A 1 335 ? -7.237 7.554 -27.381 1.00 76.88 335 ALA A CA 1
ATOM 2553 C C . ALA A 1 335 ? -8.044 6.242 -27.405 1.00 76.88 335 ALA A C 1
ATOM 2555 O O . ALA A 1 335 ? -9.276 6.285 -27.402 1.00 76.88 335 ALA A O 1
ATOM 2556 N N . HIS A 1 336 ? -7.390 5.073 -27.468 1.00 80.25 336 HIS A N 1
ATOM 2557 C CA . HIS A 1 336 ? -8.085 3.824 -27.823 1.00 80.25 336 HIS A CA 1
ATOM 2558 C C . HIS A 1 336 ? -7.908 2.657 -26.850 1.00 80.25 336 HIS A C 1
ATOM 2560 O O . HIS A 1 336 ? -8.693 1.708 -26.907 1.00 80.25 336 HIS A O 1
ATOM 2566 N N . LEU A 1 337 ? -6.910 2.683 -25.962 1.00 81.31 337 LEU A N 1
ATOM 2567 C CA . LEU A 1 337 ? -6.556 1.499 -25.165 1.00 81.31 337 LEU A CA 1
ATOM 2568 C C . LEU A 1 337 ? -6.964 1.584 -23.688 1.00 81.31 337 LEU A C 1
ATOM 2570 O O . LEU A 1 337 ? -6.918 0.573 -22.992 1.00 81.31 337 LEU A O 1
ATOM 2574 N N . ARG A 1 338 ? -7.410 2.748 -23.200 1.00 75.50 338 ARG A N 1
ATOM 2575 C CA . ARG A 1 338 ? -7.773 2.980 -21.785 1.00 75.50 338 ARG A CA 1
ATOM 2576 C C . ARG A 1 338 ? -9.224 2.612 -21.423 1.00 75.50 338 ARG A C 1
ATOM 2578 O O . ARG A 1 338 ? -9.784 3.171 -20.487 1.00 75.50 338 ARG A O 1
ATOM 2585 N N . SER A 1 339 ? -9.857 1.690 -22.149 1.00 85.62 339 SER A N 1
ATOM 2586 C CA . SER A 1 339 ? -11.238 1.273 -21.855 1.00 85.62 339 SER A CA 1
ATOM 2587 C C . SER A 1 339 ? -11.298 0.089 -20.881 1.00 85.62 339 SER A C 1
ATOM 2589 O O . SER A 1 339 ? -10.426 -0.784 -20.892 1.00 85.62 339 SER A O 1
ATOM 2591 N N . VAL A 1 340 ? -12.361 0.024 -20.068 1.00 87.12 340 VAL A N 1
ATOM 2592 C CA . VAL A 1 340 ? -12.589 -1.072 -19.105 1.00 87.12 340 VAL A CA 1
ATOM 2593 C C . VAL A 1 340 ? -12.526 -2.457 -19.768 1.00 87.12 340 VAL A C 1
ATOM 2595 O O . VAL A 1 340 ? -11.818 -3.315 -19.238 1.00 87.12 340 VAL A O 1
ATOM 2598 N N . PRO A 1 341 ? -13.150 -2.704 -20.944 1.00 91.56 341 PRO A N 1
ATOM 2599 C CA . PRO A 1 341 ? -13.067 -4.011 -21.597 1.00 91.56 341 PRO A CA 1
ATOM 2600 C C . PRO A 1 341 ? -11.643 -4.397 -22.004 1.00 91.56 341 PRO A C 1
ATOM 2602 O O . PRO A 1 341 ? -11.273 -5.567 -21.887 1.00 91.56 341 PRO A O 1
ATOM 2605 N N . VAL A 1 342 ? -10.825 -3.436 -22.452 1.00 92.19 342 VAL A N 1
ATOM 2606 C CA . VAL A 1 342 ? -9.416 -3.692 -22.792 1.00 92.19 342 VAL A CA 1
ATOM 2607 C C . VAL A 1 342 ? -8.647 -4.094 -21.539 1.00 92.19 342 VAL A C 1
ATOM 2609 O O . VAL A 1 342 ? -8.020 -5.151 -21.541 1.00 92.19 342 VAL A O 1
ATOM 2612 N N . ILE A 1 343 ? -8.766 -3.317 -20.458 1.00 90.44 343 ILE A N 1
ATOM 2613 C CA . ILE A 1 343 ? -8.075 -3.572 -19.185 1.00 90.44 343 ILE A CA 1
ATOM 2614 C C . ILE A 1 343 ? -8.481 -4.927 -18.597 1.00 90.44 343 ILE A C 1
ATOM 2616 O O . ILE A 1 343 ? -7.619 -5.699 -18.172 1.00 90.44 343 ILE A O 1
ATOM 2620 N N . ALA A 1 344 ? -9.775 -5.251 -18.599 1.00 92.62 344 ALA A N 1
ATOM 2621 C CA . ALA A 1 344 ? -10.281 -6.530 -18.112 1.00 92.62 344 ALA A CA 1
ATOM 2622 C C . ALA A 1 344 ? -9.738 -7.705 -18.946 1.00 92.62 344 ALA A C 1
ATOM 2624 O O . ALA A 1 344 ? -9.204 -8.671 -18.393 1.00 92.62 344 ALA A O 1
ATOM 2625 N N . THR A 1 345 ? -9.792 -7.591 -20.281 1.00 95.31 345 THR A N 1
ATOM 2626 C CA . THR A 1 345 ? -9.303 -8.624 -21.209 1.00 95.31 345 THR A CA 1
ATOM 2627 C C . THR A 1 345 ? -7.815 -8.888 -21.019 1.00 95.31 345 THR A C 1
ATOM 2629 O O . THR A 1 345 ? -7.405 -10.036 -20.843 1.00 95.31 345 THR A O 1
ATOM 2632 N N . THR A 1 346 ? -6.986 -7.844 -21.038 1.00 95.25 346 THR A N 1
ATOM 2633 C CA . THR A 1 346 ? -5.532 -7.985 -20.896 1.00 95.25 346 THR A CA 1
ATOM 2634 C C . THR A 1 346 ? -5.155 -8.484 -19.503 1.00 95.25 346 THR A C 1
ATOM 2636 O O . THR A 1 346 ? -4.274 -9.339 -19.389 1.00 95.25 346 THR A O 1
ATOM 2639 N N . THR A 1 347 ? -5.864 -8.064 -18.449 1.00 93.75 347 THR A N 1
ATOM 2640 C CA . THR A 1 347 ? -5.655 -8.584 -17.088 1.00 93.75 347 THR A CA 1
ATOM 2641 C C . THR A 1 347 ? -5.827 -10.104 -17.039 1.00 93.75 347 THR A C 1
ATOM 2643 O O . THR A 1 347 ? -4.969 -10.785 -16.470 1.00 93.75 347 THR A O 1
ATOM 2646 N N . ILE A 1 348 ? -6.860 -10.645 -17.696 1.00 96.56 348 ILE A N 1
ATOM 2647 C CA . ILE A 1 348 ? -7.112 -12.092 -17.784 1.00 96.56 348 ILE A CA 1
ATOM 2648 C C . ILE A 1 348 ? -6.078 -12.782 -18.677 1.00 96.56 348 ILE A C 1
ATOM 2650 O O . ILE A 1 348 ? -5.410 -13.717 -18.234 1.00 96.56 348 ILE A O 1
ATOM 2654 N N . VAL A 1 349 ? -5.918 -12.327 -19.925 1.00 97.81 349 VAL A N 1
ATOM 2655 C CA . VAL A 1 349 ? -5.065 -12.984 -20.931 1.00 97.81 349 VAL A CA 1
ATOM 2656 C C . VAL A 1 349 ? -3.623 -13.084 -20.444 1.00 97.81 349 VAL A C 1
ATOM 2658 O O . VAL A 1 349 ? -3.030 -14.163 -20.474 1.00 97.81 349 VAL A O 1
ATOM 2661 N N . PHE A 1 350 ? -3.061 -11.992 -19.930 1.00 97.06 350 PHE A N 1
ATOM 2662 C CA . PHE A 1 350 ? -1.692 -12.004 -19.426 1.00 97.06 350 PHE A CA 1
ATOM 2663 C C . PHE A 1 350 ? -1.565 -12.697 -18.062 1.00 97.06 350 PHE A C 1
ATOM 2665 O O . PHE A 1 350 ? -0.490 -13.205 -17.747 1.00 97.06 350 PHE A O 1
ATOM 2672 N N . GLY A 1 351 ? -2.650 -12.811 -17.286 1.00 96.44 351 GLY A N 1
ATOM 2673 C CA . GLY A 1 351 ? -2.708 -13.710 -16.129 1.00 96.44 351 GLY A CA 1
ATOM 2674 C C . GLY A 1 351 ? -2.572 -15.182 -16.535 1.00 96.44 351 GLY A C 1
ATOM 2675 O O . GLY A 1 351 ? -1.785 -15.919 -15.942 1.00 96.44 351 GLY A O 1
ATOM 2676 N N . ILE A 1 352 ? -3.259 -15.600 -17.603 1.00 97.25 352 ILE A N 1
ATOM 2677 C CA . ILE A 1 352 ? -3.137 -16.954 -18.168 1.00 97.25 352 ILE A CA 1
ATOM 2678 C C . ILE A 1 352 ? -1.726 -17.186 -18.723 1.00 97.25 352 ILE A C 1
ATOM 2680 O O . ILE A 1 352 ? -1.138 -18.237 -18.473 1.00 97.25 352 ILE A O 1
ATOM 2684 N N . LEU A 1 353 ? -1.147 -16.217 -19.439 1.00 96.94 353 LEU A N 1
ATOM 2685 C CA . LEU A 1 353 ? 0.222 -16.345 -19.953 1.00 96.94 353 LEU A CA 1
ATOM 2686 C C . LEU A 1 353 ? 1.253 -16.485 -18.825 1.00 96.94 353 LEU A C 1
ATOM 2688 O O . LEU A 1 353 ? 2.124 -17.351 -18.911 1.00 96.94 353 LEU A O 1
ATOM 2692 N N . LEU A 1 354 ? 1.117 -15.709 -17.745 1.00 96.94 354 LEU A N 1
ATOM 2693 C CA . LEU A 1 354 ? 1.970 -15.833 -16.560 1.00 96.94 354 LEU A CA 1
ATOM 2694 C C . LEU A 1 354 ? 1.869 -17.231 -15.937 1.00 96.94 354 LEU A C 1
ATOM 2696 O O . LEU A 1 354 ? 2.884 -17.830 -15.587 1.00 96.94 354 LEU A O 1
ATOM 2700 N N . TRP A 1 355 ? 0.658 -17.783 -15.846 1.00 96.56 355 TRP A N 1
ATOM 2701 C CA . TRP A 1 355 ? 0.445 -19.145 -15.359 1.00 96.56 355 TRP A CA 1
ATOM 2702 C C . TRP A 1 355 ? 1.112 -20.202 -16.235 1.00 96.56 355 TRP A C 1
ATOM 2704 O O . TRP A 1 355 ? 1.748 -21.125 -15.725 1.00 96.56 355 TRP A O 1
ATOM 2714 N N . LEU A 1 356 ? 0.988 -20.070 -17.557 1.00 96.56 356 LEU A N 1
ATOM 2715 C CA . LEU A 1 356 ? 1.625 -20.984 -18.501 1.00 96.56 356 LEU A CA 1
ATOM 2716 C C . LEU A 1 356 ? 3.153 -20.932 -18.388 1.00 96.56 356 LEU A C 1
ATOM 2718 O O . LEU A 1 356 ? 3.790 -21.985 -18.419 1.00 96.56 356 LEU A O 1
ATOM 2722 N N . ALA A 1 357 ? 3.725 -19.741 -18.203 1.00 95.56 357 ALA A N 1
ATOM 2723 C CA . ALA A 1 357 ? 5.160 -19.560 -18.022 1.00 95.56 357 ALA A CA 1
ATOM 2724 C C . ALA A 1 357 ? 5.668 -20.124 -16.679 1.00 95.56 357 ALA A C 1
ATOM 2726 O O . ALA A 1 357 ? 6.712 -20.772 -16.640 1.00 95.56 357 ALA A O 1
ATOM 2727 N N . ASP A 1 358 ? 4.920 -19.949 -15.584 1.00 95.00 358 ASP A N 1
ATOM 2728 C CA . ASP A 1 358 ? 5.332 -20.405 -14.246 1.00 95.00 358 ASP A CA 1
ATOM 2729 C C . ASP A 1 358 ? 5.170 -21.918 -14.012 1.00 95.00 358 ASP A C 1
ATOM 2731 O O . ASP A 1 358 ? 5.686 -22.458 -13.034 1.00 95.00 358 ASP A O 1
ATOM 2735 N N . ARG A 1 359 ? 4.483 -22.643 -14.904 1.00 91.06 359 ARG A N 1
ATOM 2736 C CA . ARG A 1 359 ? 4.304 -24.104 -14.789 1.00 91.06 359 ARG A CA 1
ATOM 2737 C C . ARG A 1 359 ? 5.609 -24.892 -14.859 1.00 91.06 359 ARG A C 1
ATOM 2739 O O . ARG A 1 359 ? 5.685 -25.991 -14.313 1.00 91.06 359 ARG A O 1
ATOM 2746 N N . LYS A 1 360 ? 6.611 -24.371 -15.565 1.00 85.88 360 LYS A N 1
ATOM 2747 C CA . LYS A 1 360 ? 7.929 -24.998 -15.722 1.00 85.88 360 LYS A CA 1
ATOM 2748 C C . LYS A 1 360 ? 9.011 -23.922 -15.609 1.00 85.88 360 LYS A C 1
ATOM 2750 O O . LYS A 1 360 ? 9.615 -23.580 -16.625 1.00 85.88 360 LYS A O 1
ATOM 2755 N N . PRO A 1 361 ? 9.245 -23.374 -14.402 1.00 78.56 361 PRO A N 1
ATOM 2756 C CA . PRO A 1 361 ? 10.266 -22.358 -14.228 1.00 78.56 361 PRO A CA 1
ATOM 2757 C C . PRO A 1 361 ? 11.628 -22.990 -14.509 1.00 78.56 361 PRO A C 1
ATOM 2759 O O . PRO A 1 361 ? 11.879 -24.152 -14.164 1.00 78.56 361 PRO A O 1
ATOM 2762 N N . GLY A 1 362 ? 12.503 -22.241 -15.171 1.00 86.62 362 GLY A N 1
ATOM 2763 C CA . GLY A 1 362 ? 13.851 -22.720 -15.421 1.00 86.62 362 GLY A CA 1
ATOM 2764 C C . GLY A 1 362 ? 14.745 -22.576 -14.189 1.00 86.62 362 GLY A C 1
ATOM 2765 O O . GLY A 1 362 ? 14.297 -22.262 -13.086 1.00 86.62 362 GLY A O 1
ATOM 2766 N N . LYS A 1 363 ? 16.035 -22.855 -14.376 1.00 88.06 363 LYS A N 1
ATOM 2767 C CA . LYS A 1 363 ? 17.056 -22.821 -13.312 1.00 88.06 363 LYS A CA 1
ATOM 2768 C C . LYS A 1 363 ? 18.141 -21.773 -13.564 1.00 88.06 363 LYS A C 1
ATOM 2770 O O . LYS A 1 363 ? 19.136 -21.753 -12.855 1.00 88.06 363 LYS A O 1
ATOM 2775 N N . GLN A 1 364 ? 18.000 -20.978 -14.623 1.00 88.81 364 GLN A N 1
ATOM 2776 C CA . GLN A 1 364 ? 18.996 -19.978 -14.993 1.00 88.81 364 GLN A CA 1
ATOM 2777 C C . GLN A 1 364 ? 18.778 -18.715 -14.161 1.00 88.81 364 GLN A C 1
ATOM 2779 O O . GLN A 1 364 ? 17.641 -18.289 -13.981 1.00 88.81 364 GLN A O 1
ATOM 2784 N N . ASP A 1 365 ? 19.855 -18.084 -13.708 1.00 79.12 365 ASP A N 1
ATOM 2785 C CA . ASP A 1 365 ? 19.761 -16.804 -12.993 1.00 79.12 365 ASP A CA 1
ATOM 2786 C C . ASP A 1 365 ? 20.125 -15.603 -13.877 1.00 79.12 365 ASP A C 1
ATOM 2788 O O . ASP A 1 365 ? 19.839 -14.461 -13.524 1.00 79.12 365 ASP A O 1
ATOM 2792 N N . LEU A 1 366 ? 20.722 -15.847 -15.050 1.00 85.12 366 LEU A N 1
ATOM 2793 C CA . LEU A 1 366 ? 21.193 -14.818 -15.977 1.00 85.12 366 LEU A CA 1
ATOM 2794 C C . LEU A 1 366 ? 20.649 -15.060 -17.389 1.00 85.12 366 LEU A C 1
ATOM 2796 O O . LEU A 1 366 ? 20.620 -16.191 -17.870 1.00 85.12 366 LEU A O 1
ATOM 2800 N N . LEU A 1 367 ? 20.267 -13.979 -18.069 1.00 90.94 367 LEU A N 1
ATOM 2801 C CA . LEU A 1 367 ? 19.828 -13.994 -19.468 1.00 90.94 367 LEU A CA 1
ATOM 2802 C C . LEU A 1 367 ? 21.024 -13.944 -20.419 1.00 90.94 367 LEU A C 1
ATOM 2804 O O . LEU A 1 367 ? 21.990 -13.233 -20.164 1.00 90.94 367 LEU A O 1
ATOM 2808 N N . SER A 1 368 ? 20.929 -14.595 -21.573 1.00 94.44 368 SER A N 1
ATOM 2809 C CA . SER A 1 368 ? 21.728 -14.270 -22.761 1.00 94.44 368 SER A CA 1
ATOM 2810 C C . SER A 1 368 ? 21.221 -12.987 -23.435 1.00 94.44 368 SER A C 1
ATOM 2812 O O . SER A 1 368 ? 20.123 -12.505 -23.162 1.00 94.44 368 SER A O 1
ATOM 2814 N N . TRP A 1 369 ? 22.005 -12.435 -24.360 1.00 95.56 369 TRP A N 1
ATOM 2815 C CA . TRP A 1 369 ? 21.639 -11.229 -25.111 1.00 95.56 369 TRP A CA 1
ATOM 2816 C C . TRP A 1 369 ? 20.345 -11.384 -25.920 1.00 95.56 369 TRP A C 1
ATOM 2818 O O . TRP A 1 369 ? 19.494 -10.498 -25.886 1.00 95.56 369 TRP A O 1
ATOM 2828 N N . GLY A 1 370 ? 20.158 -12.530 -26.587 1.00 96.88 370 GLY A N 1
ATOM 2829 C CA . GLY A 1 370 ? 18.931 -12.814 -27.338 1.00 96.88 370 GLY A CA 1
ATOM 2830 C C . GLY A 1 370 ? 17.703 -12.913 -26.432 1.00 96.88 370 GLY A C 1
ATOM 2831 O O . GLY A 1 370 ? 16.641 -12.393 -26.765 1.00 96.88 370 GLY A O 1
ATOM 2832 N N . GLN A 1 371 ? 17.859 -13.507 -25.246 1.00 97.12 371 GLN A N 1
ATOM 2833 C CA . GLN A 1 371 ? 16.777 -13.589 -24.266 1.00 97.12 371 GLN A CA 1
ATOM 2834 C C . GLN A 1 371 ? 16.459 -12.211 -23.652 1.00 97.12 371 GLN A C 1
ATOM 2836 O O . GLN A 1 371 ? 15.289 -11.887 -23.479 1.00 97.12 371 GLN A O 1
ATOM 2841 N N . ALA A 1 372 ? 17.463 -11.365 -23.382 1.00 97.50 372 ALA A N 1
ATOM 2842 C CA . ALA A 1 372 ? 17.245 -9.992 -22.915 1.00 97.50 372 ALA A CA 1
ATOM 2843 C C . ALA A 1 372 ? 16.502 -9.137 -23.958 1.00 97.50 372 ALA A C 1
ATOM 2845 O O . ALA A 1 372 ? 15.549 -8.438 -23.613 1.00 97.50 372 ALA A O 1
ATOM 2846 N N . ALA A 1 373 ? 16.876 -9.247 -25.238 1.00 97.56 373 ALA A N 1
ATOM 2847 C CA . ALA A 1 373 ? 16.166 -8.591 -26.335 1.00 97.56 373 ALA A CA 1
ATOM 2848 C C . ALA A 1 373 ? 14.707 -9.066 -26.442 1.00 97.56 373 ALA A C 1
ATOM 2850 O O . ALA A 1 373 ? 13.808 -8.247 -26.616 1.00 97.56 373 ALA A O 1
ATOM 2851 N N . PHE A 1 374 ? 14.458 -10.370 -26.278 1.00 97.94 374 PHE A N 1
ATOM 2852 C CA . PHE A 1 374 ? 13.104 -10.925 -26.248 1.00 97.94 374 PHE A CA 1
ATOM 2853 C C . PHE A 1 374 ? 12.272 -10.355 -25.091 1.00 97.94 374 PHE A C 1
ATOM 2855 O O . PHE A 1 374 ? 11.156 -9.893 -25.320 1.00 97.94 374 PHE A O 1
ATOM 2862 N N . VAL A 1 375 ? 12.820 -10.317 -23.869 1.00 98.12 375 VAL A N 1
ATOM 2863 C CA . VAL A 1 375 ? 12.130 -9.717 -22.712 1.00 98.12 375 VAL A CA 1
ATOM 2864 C C . VAL A 1 375 ? 11.807 -8.242 -22.973 1.00 98.12 375 VAL A C 1
ATOM 2866 O O . VAL A 1 375 ? 10.686 -7.813 -22.708 1.00 98.12 375 VAL A O 1
ATOM 2869 N N . GLY A 1 376 ? 12.739 -7.482 -23.553 1.00 97.44 376 GLY A N 1
ATOM 2870 C CA . GLY A 1 376 ? 12.506 -6.084 -23.922 1.00 97.44 376 GLY A CA 1
ATOM 2871 C C . GLY A 1 376 ? 11.449 -5.886 -25.007 1.00 97.44 376 GLY A C 1
ATOM 2872 O O . GLY A 1 376 ? 10.626 -4.979 -24.914 1.00 97.44 376 GLY A O 1
ATOM 2873 N N . GLY A 1 377 ? 11.420 -6.766 -26.009 1.00 97.88 377 GLY A N 1
ATOM 2874 C CA . GLY A 1 377 ? 10.372 -6.770 -27.029 1.00 97.88 377 GLY A CA 1
ATOM 2875 C C . GLY A 1 377 ? 8.992 -7.051 -26.430 1.00 97.88 377 GLY A C 1
ATOM 2876 O O . GLY A 1 377 ? 8.034 -6.339 -26.720 1.00 97.88 377 GLY A O 1
ATOM 2877 N N . MET A 1 378 ? 8.900 -8.029 -25.526 1.00 98.06 378 MET A N 1
ATOM 2878 C CA . MET A 1 378 ? 7.662 -8.337 -24.803 1.00 98.06 378 MET A CA 1
ATOM 2879 C C . MET A 1 378 ? 7.226 -7.199 -23.872 1.00 98.06 378 MET A C 1
ATOM 2881 O O . MET A 1 378 ? 6.027 -6.978 -23.704 1.00 98.06 378 MET A O 1
ATOM 2885 N N . GLN A 1 379 ? 8.169 -6.431 -23.312 1.00 97.69 379 GLN A N 1
ATOM 2886 C CA . GLN A 1 379 ? 7.866 -5.266 -22.474 1.00 97.69 379 GLN A CA 1
ATOM 2887 C C . GLN A 1 379 ? 7.060 -4.189 -23.222 1.00 97.69 379 GLN A C 1
ATOM 2889 O O . GLN A 1 379 ? 6.319 -3.456 -22.577 1.00 97.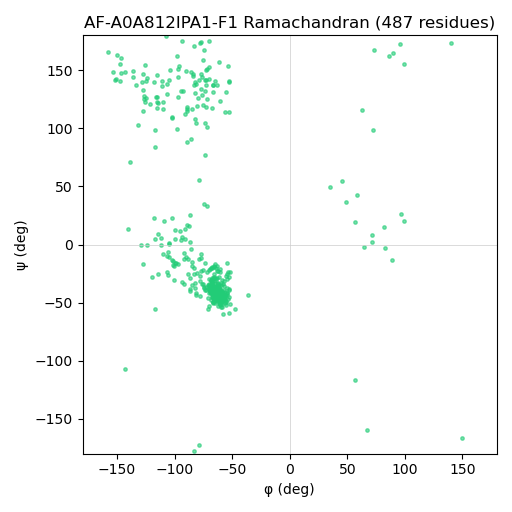69 379 GLN A O 1
ATOM 2894 N N . MET A 1 380 ? 7.105 -4.120 -24.560 1.00 95.62 380 MET A N 1
ATOM 2895 C CA . MET A 1 380 ? 6.247 -3.200 -25.329 1.00 95.62 380 MET A CA 1
ATOM 2896 C C . MET A 1 380 ? 4.751 -3.442 -25.087 1.00 95.62 380 MET A C 1
ATOM 2898 O O . MET A 1 380 ? 3.968 -2.497 -25.102 1.00 95.62 380 MET A O 1
ATOM 2902 N N . LEU A 1 381 ? 4.345 -4.684 -24.802 1.00 95.25 381 LEU A N 1
ATOM 2903 C CA . LEU A 1 381 ? 2.948 -5.015 -24.500 1.00 95.25 381 LEU A CA 1
ATOM 2904 C C . LEU A 1 381 ? 2.471 -4.378 -23.186 1.00 95.25 381 LEU A C 1
ATOM 2906 O O . LEU A 1 381 ? 1.271 -4.209 -22.994 1.00 95.25 381 LEU A O 1
ATOM 2910 N N . ALA A 1 382 ? 3.394 -3.970 -22.306 1.00 92.88 382 ALA A N 1
ATOM 2911 C CA . ALA A 1 382 ? 3.066 -3.240 -21.085 1.00 92.88 382 ALA A CA 1
ATOM 2912 C C . ALA A 1 382 ? 2.425 -1.869 -21.352 1.00 92.88 382 ALA A C 1
ATOM 2914 O O . ALA A 1 382 ? 1.777 -1.332 -20.459 1.00 92.88 382 ALA A O 1
ATOM 2915 N N . LEU A 1 383 ? 2.580 -1.324 -22.566 1.00 90.56 383 LEU A N 1
ATOM 2916 C CA . LEU A 1 383 ? 1.919 -0.090 -22.992 1.00 90.56 383 LEU A CA 1
ATOM 2917 C C . LEU A 1 383 ? 0.397 -0.251 -23.126 1.00 90.56 383 LEU A C 1
ATOM 2919 O O . LEU A 1 383 ? -0.318 0.745 -23.125 1.00 90.56 383 LEU A O 1
ATOM 2923 N N . ILE A 1 384 ? -0.105 -1.487 -23.238 1.00 91.69 384 ILE A N 1
ATOM 2924 C CA . ILE A 1 384 ? -1.541 -1.773 -23.253 1.00 91.69 384 ILE A CA 1
ATOM 2925 C C . ILE A 1 384 ? -2.030 -1.868 -21.795 1.00 91.69 384 ILE A C 1
ATOM 2927 O O . ILE A 1 384 ? -1.600 -2.788 -21.082 1.00 91.69 384 ILE A O 1
ATOM 2931 N N . PRO A 1 385 ? -2.940 -0.979 -21.343 1.00 88.44 385 PRO A N 1
ATOM 2932 C CA . PRO A 1 385 ? -3.489 -1.008 -19.987 1.00 88.44 385 PRO A CA 1
ATOM 2933 C C . PRO A 1 385 ? -4.060 -2.387 -19.611 1.00 88.44 385 PRO A C 1
ATOM 2935 O O . PRO A 1 385 ? -4.650 -3.074 -20.443 1.00 88.44 385 PRO A O 1
ATOM 2938 N N . GLY A 1 386 ? -3.848 -2.814 -18.362 1.00 85.38 386 GLY A N 1
ATOM 2939 C CA . GLY A 1 386 ? -4.209 -4.139 -17.827 1.00 85.38 386 GLY A CA 1
ATOM 2940 C C . GLY A 1 386 ? -3.144 -5.242 -17.998 1.00 85.38 386 GLY A C 1
ATOM 2941 O O . GLY A 1 386 ? -3.203 -6.285 -17.341 1.00 85.38 386 GLY A O 1
ATOM 2942 N N . THR A 1 387 ? -2.110 -5.026 -18.823 1.00 92.19 387 THR A N 1
ATOM 2943 C CA . THR A 1 387 ? -1.076 -6.049 -19.093 1.00 92.19 387 THR A CA 1
ATOM 2944 C C . THR A 1 387 ? -0.159 -6.330 -17.896 1.00 92.19 387 THR A C 1
ATOM 2946 O O . THR A 1 387 ? 0.249 -7.480 -17.709 1.00 92.19 387 THR A O 1
ATOM 2949 N N . SER A 1 388 ? 0.082 -5.338 -17.028 1.00 92.56 388 SER A N 1
ATOM 2950 C CA . SER A 1 388 ? 1.136 -5.319 -15.995 1.00 92.56 388 SER A CA 1
ATOM 2951 C C . SER A 1 388 ? 2.548 -5.370 -16.581 1.00 92.56 388 SER A C 1
ATOM 2953 O O . SER A 1 388 ? 2.962 -6.379 -17.150 1.00 92.56 388 SER A O 1
ATOM 2955 N N . ARG A 1 389 ? 3.325 -4.300 -16.378 1.00 94.00 389 ARG A N 1
ATOM 2956 C CA . ARG A 1 389 ? 4.717 -4.222 -16.837 1.00 94.00 389 ARG A CA 1
ATOM 2957 C C . ARG A 1 389 ? 5.591 -5.287 -16.184 1.00 94.00 389 ARG A C 1
ATOM 2959 O O . ARG A 1 389 ? 6.221 -6.061 -16.895 1.00 94.00 389 ARG A O 1
ATOM 2966 N N . SER A 1 390 ? 5.573 -5.370 -14.854 1.00 93.31 390 SER A N 1
ATOM 2967 C CA . SER A 1 390 ? 6.256 -6.427 -14.100 1.00 93.31 390 SER A CA 1
ATOM 2968 C C . SER A 1 390 ? 5.738 -7.822 -14.473 1.00 93.31 390 SER A C 1
ATOM 2970 O O . SER A 1 390 ? 6.531 -8.747 -14.624 1.00 93.31 390 SER A O 1
ATOM 2972 N N . GLY A 1 391 ? 4.429 -7.978 -14.698 1.00 95.38 391 GLY A N 1
ATOM 2973 C CA . GLY A 1 391 ? 3.820 -9.234 -15.128 1.00 95.38 391 GLY A CA 1
ATOM 2974 C C . GLY A 1 391 ? 4.349 -9.746 -16.465 1.00 95.38 391 GLY A C 1
ATOM 2975 O O . GLY A 1 391 ? 4.741 -10.912 -16.551 1.00 95.38 391 GLY A O 1
ATOM 2976 N N . ILE A 1 392 ? 4.397 -8.905 -17.502 1.00 97.81 392 ILE A N 1
ATOM 2977 C CA . ILE A 1 392 ? 4.832 -9.343 -18.835 1.00 97.81 392 ILE A CA 1
ATOM 2978 C C . ILE A 1 392 ? 6.340 -9.598 -18.912 1.00 97.81 392 ILE A C 1
ATOM 2980 O O . ILE A 1 392 ? 6.757 -10.575 -19.534 1.00 97.81 392 ILE A O 1
ATOM 2984 N N . THR A 1 393 ? 7.165 -8.800 -18.232 1.00 97.75 393 THR A N 1
ATOM 2985 C CA . THR A 1 393 ? 8.620 -9.014 -18.187 1.00 97.75 393 THR A CA 1
ATOM 2986 C C . THR A 1 393 ? 8.988 -10.260 -17.389 1.00 97.75 393 THR A C 1
ATOM 2988 O O . THR A 1 393 ? 9.840 -11.028 -17.832 1.00 97.75 393 THR A O 1
ATOM 2991 N N . ILE A 1 394 ? 8.317 -10.514 -16.257 1.00 97.19 394 ILE A N 1
ATOM 2992 C CA . ILE A 1 394 ? 8.474 -11.758 -15.489 1.00 97.19 394 ILE A CA 1
ATOM 2993 C C . ILE A 1 394 ? 8.020 -12.955 -16.326 1.00 97.19 394 ILE A C 1
ATOM 2995 O O . ILE A 1 394 ? 8.743 -13.944 -16.404 1.00 97.19 394 ILE A O 1
ATOM 2999 N N . THR A 1 395 ? 6.866 -12.862 -16.995 1.00 97.81 395 THR A N 1
ATOM 3000 C CA . THR A 1 395 ? 6.361 -13.924 -17.883 1.00 97.81 395 THR A CA 1
ATOM 3001 C C . THR A 1 395 ? 7.382 -14.252 -18.970 1.00 97.81 395 THR A C 1
ATOM 3003 O O . THR A 1 395 ? 7.757 -15.411 -19.132 1.00 97.81 395 THR A O 1
ATOM 3006 N N . ALA A 1 396 ? 7.896 -13.238 -19.673 1.00 97.94 396 ALA A N 1
ATOM 3007 C CA . ALA A 1 396 ? 8.894 -13.423 -20.721 1.00 97.94 396 ALA A CA 1
ATOM 3008 C C . ALA A 1 396 ? 10.200 -14.026 -20.177 1.00 97.94 396 ALA A C 1
ATOM 3010 O O . ALA A 1 396 ? 10.751 -14.937 -20.792 1.00 97.94 396 ALA A O 1
ATOM 3011 N N . ALA A 1 397 ? 10.667 -13.568 -19.012 1.00 97.12 397 ALA A N 1
ATOM 3012 C CA . ALA A 1 397 ? 11.859 -14.097 -18.351 1.00 97.12 397 ALA A CA 1
ATOM 3013 C C . ALA A 1 397 ? 11.692 -15.573 -17.933 1.00 97.12 397 ALA A C 1
ATOM 3015 O O . ALA A 1 397 ? 12.591 -16.387 -18.147 1.00 97.12 397 ALA A O 1
ATOM 3016 N N . LEU A 1 398 ? 10.526 -15.946 -17.399 1.00 96.62 398 LEU A N 1
ATOM 3017 C CA . LEU A 1 398 ? 10.195 -17.337 -17.079 1.00 96.62 398 LEU A CA 1
ATOM 3018 C C . LEU A 1 398 ? 10.150 -18.210 -18.341 1.00 96.62 398 LEU A C 1
ATOM 3020 O O . LEU A 1 398 ? 10.727 -19.295 -18.349 1.00 96.62 398 LEU A O 1
ATOM 3024 N N . MET A 1 399 ? 9.536 -17.721 -19.427 1.00 96.31 399 MET A N 1
ATOM 3025 C CA . MET A 1 399 ? 9.446 -18.442 -20.707 1.00 96.31 399 MET A CA 1
ATOM 3026 C C . MET A 1 399 ? 10.816 -18.768 -21.306 1.00 96.31 399 MET A C 1
ATOM 3028 O O . MET A 1 399 ? 10.974 -19.809 -21.941 1.00 96.31 399 MET A O 1
ATOM 3032 N N . VAL A 1 400 ? 11.810 -17.901 -21.101 1.00 95.75 400 VAL A N 1
ATOM 3033 C CA . VAL A 1 400 ? 13.183 -18.135 -21.570 1.00 95.75 400 VAL A CA 1
ATOM 3034 C C . VAL A 1 400 ? 14.040 -18.932 -20.583 1.00 95.75 400 VAL A C 1
ATOM 3036 O O . VAL A 1 400 ? 15.203 -19.192 -20.882 1.00 95.75 400 VAL A O 1
ATOM 3039 N N . GLY A 1 401 ? 13.475 -19.371 -19.453 1.00 94.81 401 GLY A N 1
ATOM 3040 C CA . GLY A 1 401 ? 14.104 -20.328 -18.543 1.00 94.81 401 GLY A CA 1
ATOM 3041 C C . GLY A 1 401 ? 14.783 -19.726 -17.313 1.00 94.81 401 GLY A C 1
ATOM 3042 O O . GLY A 1 401 ? 15.626 -20.402 -16.709 1.00 94.81 401 GLY A O 1
ATOM 3043 N N . LEU A 1 402 ? 14.432 -18.499 -16.913 1.00 95.12 402 LEU A N 1
ATOM 3044 C CA . LEU A 1 402 ? 14.898 -17.968 -15.631 1.00 95.12 402 LEU A CA 1
ATOM 3045 C C . LEU A 1 402 ? 14.203 -18.649 -14.448 1.00 95.12 402 LEU A C 1
ATOM 3047 O O . LEU A 1 402 ? 13.052 -19.087 -14.536 1.00 95.12 402 LEU A O 1
ATOM 3051 N N . SER A 1 403 ? 14.916 -18.704 -13.324 1.00 94.75 403 SER A N 1
ATOM 3052 C CA . SER A 1 403 ? 14.336 -18.968 -12.011 1.00 94.75 403 SER A CA 1
ATOM 3053 C C . SER A 1 403 ? 13.323 -17.869 -11.659 1.00 94.75 403 SER A C 1
ATOM 3055 O O . SER A 1 403 ? 13.390 -16.750 -12.168 1.00 94.75 403 SER A O 1
ATOM 3057 N N . ARG A 1 404 ? 12.365 -18.151 -10.770 1.00 93.44 404 ARG A N 1
ATOM 3058 C CA . ARG A 1 404 ? 11.355 -17.157 -10.346 1.00 93.44 404 ARG A CA 1
ATOM 3059 C C . ARG A 1 404 ? 11.990 -15.914 -9.727 1.00 93.44 404 ARG A C 1
ATOM 3061 O O . ARG A 1 404 ? 11.595 -14.792 -10.035 1.00 93.44 404 ARG A O 1
ATOM 3068 N N . THR A 1 405 ? 12.993 -16.128 -8.882 1.00 91.38 405 THR A N 1
ATOM 3069 C CA . THR A 1 405 ? 13.772 -15.071 -8.236 1.00 91.38 405 THR A CA 1
ATOM 3070 C C . THR A 1 405 ? 14.621 -14.313 -9.255 1.00 91.38 405 THR A C 1
ATOM 3072 O O . THR A 1 405 ? 14.631 -13.083 -9.225 1.00 91.38 405 THR A O 1
ATOM 3075 N N . GLY A 1 406 ? 15.256 -15.004 -10.209 1.00 93.44 406 GLY A N 1
ATOM 3076 C CA . GLY A 1 406 ? 15.984 -14.384 -11.319 1.00 93.44 406 GLY A CA 1
ATOM 3077 C C . GLY A 1 406 ? 15.084 -13.522 -12.210 1.00 93.44 406 GLY A C 1
ATOM 3078 O O . GLY A 1 406 ? 15.413 -12.371 -12.494 1.00 93.44 406 GLY A O 1
ATOM 3079 N N . ALA A 1 407 ? 13.910 -14.034 -12.590 1.00 95.88 407 ALA A N 1
ATOM 3080 C CA . ALA A 1 407 ? 12.916 -13.322 -13.392 1.00 95.88 407 ALA A CA 1
ATOM 3081 C C . ALA A 1 407 ? 12.404 -12.059 -12.680 1.00 95.88 407 ALA A C 1
ATOM 3083 O O . ALA A 1 407 ? 12.356 -10.986 -13.285 1.00 95.88 407 ALA A O 1
ATOM 3084 N N . ALA A 1 408 ? 12.085 -12.166 -11.385 1.00 93.31 408 ALA A N 1
ATOM 3085 C CA . ALA A 1 408 ? 11.690 -11.035 -10.550 1.00 93.31 408 ALA A CA 1
ATOM 3086 C C . ALA A 1 408 ? 12.797 -9.971 -10.466 1.00 93.31 408 ALA A C 1
ATOM 3088 O O . ALA A 1 408 ? 12.553 -8.801 -10.757 1.00 93.31 408 ALA A O 1
ATOM 3089 N N . ARG A 1 409 ? 14.033 -10.376 -10.133 1.00 94.31 409 ARG A N 1
ATOM 3090 C CA . ARG A 1 409 ? 15.183 -9.462 -10.025 1.00 94.31 409 ARG A CA 1
ATOM 3091 C C . ARG A 1 409 ? 15.469 -8.749 -11.345 1.00 94.31 409 ARG A C 1
ATOM 3093 O O . ARG A 1 409 ? 15.630 -7.532 -11.341 1.00 94.31 409 ARG A O 1
ATOM 3100 N N . PHE A 1 410 ? 15.492 -9.472 -12.468 1.00 95.38 410 PHE A N 1
ATOM 3101 C CA . PHE A 1 410 ? 15.718 -8.864 -13.781 1.00 95.38 410 PHE A CA 1
ATOM 3102 C C . PHE A 1 410 ? 14.614 -7.863 -14.139 1.00 95.38 410 PHE A C 1
ATOM 3104 O O . PHE A 1 410 ? 14.912 -6.741 -14.536 1.00 95.38 410 PHE A O 1
ATOM 3111 N N . SER A 1 411 ? 13.346 -8.234 -13.936 1.00 96.19 411 SER A N 1
ATOM 3112 C CA . SER A 1 411 ? 12.194 -7.352 -14.161 1.00 96.19 411 SER A CA 1
ATOM 3113 C C . SER A 1 411 ? 12.258 -6.064 -13.326 1.00 96.19 411 SER A C 1
ATOM 3115 O O . SER A 1 411 ? 11.965 -4.975 -13.825 1.00 96.19 411 SER A O 1
ATOM 3117 N N . PHE A 1 412 ? 12.671 -6.158 -12.059 1.00 95.44 412 PHE A N 1
ATOM 3118 C CA . PHE A 1 412 ? 12.759 -4.998 -11.169 1.00 95.44 412 PHE A CA 1
ATOM 3119 C C . PHE A 1 412 ? 13.946 -4.098 -11.503 1.00 95.44 412 PHE A C 1
ATOM 3121 O O . PHE A 1 412 ? 13.804 -2.881 -11.485 1.00 95.44 412 PHE A O 1
ATOM 3128 N N . LEU A 1 413 ? 15.088 -4.660 -11.896 1.00 96.62 413 LEU A N 1
ATOM 3129 C CA . LEU A 1 413 ? 16.200 -3.860 -12.410 1.00 96.62 413 LEU A CA 1
ATOM 3130 C C . LEU A 1 413 ? 15.847 -3.185 -13.744 1.00 96.62 413 LEU A C 1
ATOM 3132 O O . LEU A 1 413 ? 16.198 -2.027 -13.948 1.00 96.62 413 LEU A O 1
ATOM 3136 N N . LEU A 1 414 ? 15.096 -3.865 -14.620 1.00 97.12 414 LEU A N 1
ATOM 3137 C CA . LEU A 1 414 ? 14.590 -3.311 -15.883 1.00 97.12 414 LEU A CA 1
ATOM 3138 C C . LEU A 1 414 ? 13.570 -2.178 -15.666 1.00 97.12 414 LEU A C 1
ATOM 3140 O O . LEU A 1 414 ? 13.445 -1.285 -16.507 1.00 97.12 414 LEU A O 1
ATOM 3144 N N . ALA A 1 415 ? 12.892 -2.170 -14.512 1.00 95.56 415 ALA A N 1
ATOM 3145 C CA . ALA A 1 415 ? 12.014 -1.082 -14.082 1.00 95.56 415 ALA A CA 1
ATOM 3146 C C . ALA A 1 415 ? 12.719 0.266 -14.075 1.00 95.56 415 ALA A C 1
ATOM 3148 O O . ALA A 1 415 ? 12.143 1.253 -14.506 1.00 95.56 415 ALA A O 1
ATOM 3149 N N . ILE A 1 416 ? 13.953 0.298 -13.569 1.00 96.38 416 ILE A N 1
ATOM 3150 C CA . ILE A 1 416 ? 14.678 1.533 -13.270 1.00 96.38 416 ILE A CA 1
ATOM 3151 C C . ILE A 1 416 ? 14.826 2.404 -14.523 1.00 96.38 416 ILE A C 1
ATOM 3153 O O . ILE A 1 416 ? 14.312 3.521 -14.514 1.00 96.38 416 ILE A O 1
ATOM 3157 N N . PRO A 1 417 ? 15.467 1.935 -15.614 1.00 95.38 417 PRO A N 1
ATOM 3158 C CA . PRO A 1 417 ? 15.611 2.749 -16.816 1.00 95.38 417 PRO A CA 1
ATOM 3159 C C . PRO A 1 417 ? 14.270 3.003 -17.522 1.00 95.38 417 PRO A C 1
ATOM 3161 O O . PRO A 1 417 ? 14.106 4.055 -18.132 1.00 95.38 417 PRO A O 1
ATOM 3164 N N . THR A 1 418 ? 13.299 2.088 -17.408 1.00 93.69 418 THR A N 1
ATOM 3165 C CA . THR A 1 418 ? 11.972 2.234 -18.030 1.00 93.69 418 THR A CA 1
ATOM 3166 C C . THR A 1 418 ? 11.147 3.337 -17.353 1.00 93.69 418 THR A C 1
ATOM 3168 O O . THR A 1 418 ? 10.691 4.263 -18.020 1.00 93.69 418 THR A O 1
ATOM 3171 N N . ILE A 1 419 ? 11.001 3.279 -16.023 1.00 92.25 419 ILE A N 1
ATOM 3172 C CA . ILE A 1 419 ? 10.290 4.289 -15.228 1.00 92.25 419 ILE A CA 1
ATOM 3173 C C . ILE A 1 419 ? 11.026 5.620 -15.334 1.00 92.25 419 ILE A C 1
ATOM 3175 O O . ILE A 1 419 ? 10.394 6.630 -15.608 1.00 92.25 419 ILE A O 1
ATOM 3179 N N . LEU A 1 420 ? 12.357 5.643 -15.194 1.00 92.75 420 LEU A N 1
ATOM 3180 C CA . LEU A 1 420 ? 13.128 6.880 -15.337 1.00 92.75 420 LEU A CA 1
ATOM 3181 C C . LEU A 1 420 ? 12.888 7.548 -16.700 1.00 92.75 420 LEU A C 1
ATOM 3183 O O . LEU A 1 420 ? 12.691 8.759 -16.759 1.00 92.75 420 LEU A O 1
ATOM 3187 N N . GLY A 1 421 ? 12.866 6.766 -17.781 1.00 89.50 421 GLY A N 1
ATOM 3188 C CA . GLY A 1 421 ? 12.565 7.268 -19.118 1.00 89.50 421 GLY A CA 1
ATOM 3189 C C . GLY A 1 421 ? 11.166 7.882 -19.222 1.00 89.50 421 GLY A C 1
ATOM 3190 O O . GLY A 1 421 ? 11.034 9.004 -19.710 1.00 89.50 421 GLY A O 1
ATOM 3191 N N . ALA A 1 422 ? 10.137 7.194 -18.720 1.00 86.81 422 ALA A N 1
ATOM 3192 C CA . ALA A 1 422 ? 8.770 7.716 -18.682 1.00 86.81 422 ALA A CA 1
ATOM 3193 C C . ALA A 1 422 ? 8.662 8.993 -17.829 1.00 86.81 422 ALA A C 1
ATOM 3195 O O . ALA A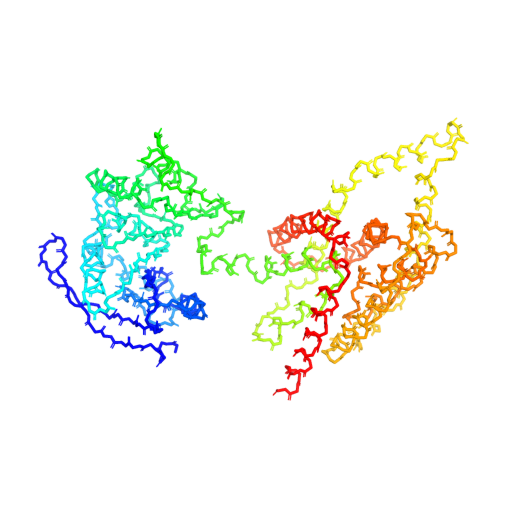 1 422 ? 8.075 9.981 -18.263 1.00 86.81 422 ALA A O 1
ATOM 3196 N N . GLN A 1 423 ? 9.306 9.012 -16.660 1.00 86.56 423 GLN A N 1
ATOM 3197 C CA . GLN A 1 423 ? 9.318 10.153 -15.745 1.00 86.56 423 GLN A CA 1
ATOM 3198 C C . GLN A 1 423 ? 9.921 11.402 -16.382 1.00 86.56 423 GLN A C 1
ATOM 3200 O O . GLN A 1 423 ? 9.368 12.488 -16.226 1.00 86.56 423 GLN A O 1
ATOM 3205 N N . VAL A 1 424 ? 11.031 11.267 -17.115 1.00 86.69 424 VAL A N 1
ATOM 3206 C CA . VAL A 1 424 ? 11.654 12.397 -17.822 1.00 86.69 424 VAL A CA 1
ATOM 3207 C C . VAL A 1 424 ? 10.691 12.993 -18.849 1.00 86.69 424 VAL A C 1
ATOM 3209 O O . VAL A 1 424 ? 10.565 14.212 -18.917 1.00 86.69 424 VAL A O 1
ATOM 3212 N N . LEU A 1 425 ? 9.982 12.155 -19.609 1.00 81.25 425 LEU A N 1
ATOM 3213 C CA . LEU A 1 425 ? 9.025 12.612 -20.619 1.00 81.25 425 LEU A CA 1
ATOM 3214 C C . LEU A 1 425 ? 7.823 13.324 -19.988 1.00 81.25 425 LEU A C 1
ATOM 3216 O O . LEU A 1 425 ? 7.517 14.454 -20.357 1.00 81.25 425 LEU A O 1
ATOM 3220 N N . LEU A 1 426 ? 7.194 12.701 -18.991 1.00 79.31 426 LEU A N 1
ATOM 3221 C CA . LEU A 1 426 ? 6.001 13.241 -18.337 1.00 79.31 426 LEU A CA 1
ATOM 3222 C C . LEU A 1 426 ? 6.299 14.499 -17.506 1.00 79.31 426 LEU A C 1
ATOM 3224 O O . LEU A 1 426 ? 5.462 15.394 -17.416 1.00 79.31 426 LEU A O 1
ATOM 3228 N N . SER A 1 427 ? 7.506 14.616 -16.942 1.00 78.81 427 SER A N 1
ATOM 3229 C CA . SER A 1 427 ? 7.919 15.818 -16.201 1.00 78.81 427 SER A CA 1
ATOM 3230 C C . SER A 1 427 ? 8.095 17.036 -17.112 1.00 78.81 427 SER A C 1
ATOM 3232 O O . SER A 1 427 ? 7.867 18.161 -16.672 1.00 78.81 427 SER A O 1
ATOM 3234 N N . ILE A 1 428 ? 8.492 16.835 -18.375 1.00 77.38 428 ILE A N 1
ATOM 3235 C CA . ILE A 1 428 ? 8.587 17.921 -19.364 1.00 77.38 428 ILE A CA 1
ATOM 3236 C C . ILE A 1 428 ? 7.192 18.444 -19.716 1.00 77.38 428 ILE A C 1
ATOM 3238 O O . ILE A 1 428 ? 7.018 19.659 -19.810 1.00 77.38 428 ILE A O 1
ATOM 3242 N N . ASP A 1 429 ? 6.217 17.547 -19.883 1.00 72.25 429 ASP A N 1
ATOM 3243 C CA . ASP A 1 429 ? 4.819 17.913 -20.131 1.00 72.25 429 ASP A CA 1
ATOM 3244 C C . ASP A 1 429 ? 4.246 18.676 -18.924 1.00 72.25 429 ASP A C 1
ATOM 3246 O O . ASP A 1 429 ? 3.710 19.771 -19.078 1.00 72.25 429 ASP A O 1
ATOM 3250 N N . LEU A 1 430 ? 4.486 18.181 -17.704 1.00 72.62 430 LEU A N 1
ATOM 3251 C CA . LEU A 1 430 ? 4.034 18.824 -16.468 1.00 72.62 430 LEU A CA 1
ATOM 3252 C C . LEU A 1 430 ? 4.639 20.222 -16.251 1.00 72.62 430 LEU A C 1
ATOM 3254 O O . LEU A 1 430 ? 3.960 21.133 -15.781 1.00 72.62 430 LEU A O 1
ATOM 3258 N N . ALA A 1 431 ? 5.912 20.417 -16.607 1.00 73.06 431 ALA A N 1
ATOM 3259 C CA . ALA A 1 431 ? 6.581 21.710 -16.476 1.00 73.06 431 ALA A CA 1
ATOM 3260 C C . ALA A 1 431 ? 5.959 22.806 -17.363 1.00 73.06 431 ALA A C 1
ATOM 3262 O O . ALA A 1 431 ? 6.160 23.991 -17.095 1.00 73.06 431 ALA A O 1
ATOM 3263 N N . ARG A 1 432 ? 5.209 22.430 -18.409 1.00 68.12 432 ARG A N 1
ATOM 3264 C CA . ARG A 1 432 ? 4.526 23.370 -19.311 1.00 68.12 432 ARG A CA 1
ATOM 3265 C C . ARG A 1 432 ? 3.181 23.853 -18.757 1.00 68.12 432 ARG A C 1
ATOM 3267 O O . ARG A 1 432 ? 2.805 24.981 -19.057 1.00 68.12 432 ARG A O 1
ATOM 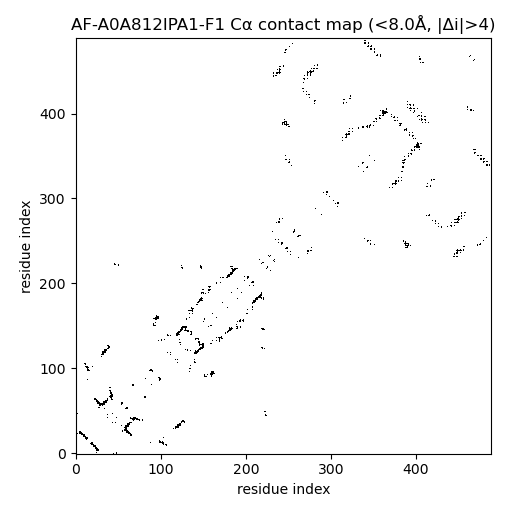3274 N N . ASP A 1 433 ? 2.543 23.070 -17.884 1.00 62.25 433 ASP A N 1
ATOM 3275 C CA . ASP A 1 433 ? 1.199 23.319 -17.330 1.00 62.25 433 ASP A CA 1
ATOM 3276 C C . ASP A 1 433 ? 1.206 23.708 -15.832 1.00 62.25 433 ASP A C 1
ATOM 3278 O O . ASP A 1 433 ? 0.195 23.612 -15.141 1.00 62.25 433 ASP A O 1
ATOM 3282 N N . ALA A 1 434 ? 2.343 24.179 -15.303 1.00 54.69 434 ALA A N 1
ATOM 3283 C CA . ALA A 1 434 ? 2.636 24.303 -13.865 1.00 54.69 434 ALA A CA 1
ATOM 3284 C C . ALA A 1 434 ? 1.885 25.409 -13.071 1.00 54.69 434 ALA A C 1
ATOM 3286 O O . ALA A 1 434 ? 2.422 25.962 -12.105 1.00 54.69 434 ALA A O 1
ATOM 3287 N N . ALA A 1 435 ? 0.643 25.741 -13.420 1.00 50.34 435 ALA A N 1
ATOM 3288 C CA . ALA A 1 435 ? -0.200 26.660 -12.660 1.00 50.34 435 ALA A CA 1
ATOM 3289 C C . ALA A 1 435 ? -1.239 25.874 -11.834 1.00 50.34 435 ALA A C 1
ATOM 3291 O O . ALA A 1 435 ? -2.202 25.370 -12.391 1.00 50.34 435 ALA A O 1
ATOM 3292 N N . GLN A 1 436 ? -1.065 25.846 -10.502 1.00 52.50 436 GLN A N 1
ATOM 3293 C CA . GLN A 1 436 ? -1.931 25.220 -9.467 1.00 52.50 436 GLN A CA 1
ATOM 3294 C C . GLN A 1 436 ? -1.567 23.805 -8.959 1.00 52.50 436 GLN A C 1
ATOM 3296 O O . GLN A 1 436 ? -2.427 23.117 -8.414 1.00 52.50 436 GLN A O 1
ATOM 3301 N N . GLN A 1 437 ? -0.301 23.370 -9.012 1.00 55.22 437 GLN A N 1
ATOM 3302 C CA . GLN A 1 437 ? 0.075 22.079 -8.410 1.00 55.22 437 GLN A CA 1
ATOM 3303 C C . GLN A 1 437 ? 0.261 22.151 -6.882 1.00 55.22 437 GLN A C 1
ATOM 3305 O O . GLN A 1 437 ? 1.063 22.934 -6.364 1.00 55.22 437 GLN A O 1
ATOM 3310 N N . GLN A 1 438 ? -0.439 21.284 -6.150 1.00 60.75 438 GLN A N 1
ATOM 3311 C CA . GLN A 1 438 ? -0.353 21.162 -4.695 1.00 60.75 438 GLN A CA 1
ATOM 3312 C C . GLN A 1 438 ? 0.806 20.222 -4.307 1.00 60.75 438 GLN A C 1
ATOM 3314 O O . GLN A 1 438 ? 0.660 19.008 -4.210 1.00 60.75 438 GLN A O 1
ATOM 3319 N N . TRP A 1 439 ? 1.998 20.793 -4.102 1.00 66.31 439 TRP A N 1
ATOM 3320 C CA . TRP A 1 439 ? 3.267 20.070 -3.881 1.00 66.31 439 TRP A CA 1
ATOM 3321 C C . TRP A 1 439 ? 3.249 19.043 -2.738 1.00 66.31 439 TRP A C 1
ATOM 3323 O O . TRP A 1 439 ? 4.027 18.090 -2.753 1.00 66.31 439 TRP A O 1
ATOM 3333 N N . TRP A 1 440 ? 2.369 19.221 -1.751 1.00 63.25 440 TRP A N 1
ATOM 3334 C CA . TRP A 1 440 ? 2.240 18.287 -0.634 1.00 63.25 440 TRP A CA 1
ATOM 3335 C C . TRP A 1 440 ? 1.652 16.933 -1.032 1.00 63.25 440 TRP A C 1
ATOM 3337 O O . TRP A 1 440 ? 2.125 15.911 -0.533 1.00 63.25 440 TRP A O 1
ATOM 3347 N N . ASP A 1 441 ? 0.680 16.910 -1.942 1.00 63.47 441 ASP A N 1
ATOM 3348 C CA . ASP A 1 441 ? 0.049 15.667 -2.398 1.00 63.47 441 ASP A CA 1
ATOM 3349 C C . ASP A 1 441 ? 1.048 14.852 -3.231 1.00 63.47 441 ASP A C 1
ATOM 3351 O O . ASP A 1 441 ? 1.217 13.656 -3.020 1.00 63.47 441 ASP A O 1
ATOM 3355 N N . LEU A 1 442 ? 1.834 15.530 -4.072 1.00 68.50 442 LEU A N 1
ATOM 3356 C CA . LEU A 1 442 ? 2.899 14.912 -4.862 1.00 68.50 442 LEU A CA 1
ATOM 3357 C C . LEU A 1 442 ? 3.987 14.278 -3.980 1.00 68.50 442 LEU A C 1
ATOM 3359 O O . LEU A 1 442 ? 4.336 13.116 -4.175 1.00 68.50 442 LEU A O 1
ATOM 3363 N N . VAL A 1 443 ? 4.520 15.015 -2.997 1.00 71.75 443 VAL A N 1
ATOM 3364 C CA . VAL A 1 443 ? 5.589 14.508 -2.115 1.00 71.75 443 VAL A CA 1
ATOM 3365 C C . VAL A 1 443 ? 5.086 13.372 -1.226 1.00 71.75 443 VAL A C 1
ATOM 3367 O O . VAL A 1 443 ? 5.778 12.367 -1.065 1.00 71.75 443 VAL A O 1
ATOM 3370 N N . SER A 1 444 ? 3.888 13.508 -0.651 1.00 62.69 444 SER A N 1
ATOM 3371 C CA . SER A 1 444 ? 3.305 12.459 0.193 1.00 62.69 444 SER A CA 1
ATOM 3372 C C . SER A 1 444 ? 2.985 11.193 -0.605 1.00 62.69 444 SER A C 1
ATOM 3374 O O . SER A 1 444 ? 3.335 10.104 -0.148 1.00 62.69 444 SER A O 1
ATOM 3376 N N . GLY A 1 445 ? 2.441 11.323 -1.820 1.00 66.06 445 GLY A N 1
ATOM 3377 C CA . GLY A 1 445 ? 2.234 10.210 -2.746 1.00 66.06 445 GLY A CA 1
ATOM 3378 C C . GLY A 1 445 ? 3.542 9.503 -3.109 1.00 66.06 445 GLY A C 1
ATOM 3379 O O . GLY A 1 445 ? 3.632 8.281 -2.996 1.00 66.06 445 GLY A O 1
ATOM 3380 N N . ALA A 1 446 ? 4.597 10.259 -3.431 1.00 74.75 446 ALA A N 1
ATOM 3381 C CA . ALA A 1 446 ? 5.932 9.704 -3.677 1.00 74.75 446 ALA A CA 1
ATOM 3382 C C . ALA A 1 446 ? 6.459 8.899 -2.475 1.00 74.75 446 ALA A C 1
ATOM 3384 O O . ALA A 1 446 ? 6.954 7.784 -2.633 1.00 74.75 446 ALA A O 1
ATOM 3385 N N . VAL A 1 447 ? 6.364 9.446 -1.259 1.00 73.94 447 VAL A N 1
ATOM 3386 C CA . VAL A 1 447 ? 6.874 8.777 -0.051 1.00 73.94 447 VAL A CA 1
ATOM 3387 C C . VAL A 1 447 ? 6.084 7.505 0.251 1.00 73.94 447 VAL A C 1
ATOM 3389 O O . VAL A 1 447 ? 6.687 6.456 0.477 1.00 73.94 447 VAL A O 1
ATOM 3392 N N . LEU A 1 448 ? 4.752 7.573 0.236 1.00 69.00 448 LEU A N 1
ATOM 3393 C CA . LEU A 1 448 ? 3.891 6.426 0.533 1.00 69.00 448 LEU A CA 1
ATOM 3394 C C . LEU A 1 448 ? 4.068 5.313 -0.496 1.00 69.00 448 LEU A C 1
ATOM 3396 O O . LEU A 1 448 ? 4.286 4.161 -0.116 1.00 69.00 448 LEU A O 1
ATOM 3400 N N . SER A 1 449 ? 4.075 5.671 -1.779 1.00 74.50 449 SER A N 1
ATOM 3401 C CA . SER A 1 449 ? 4.328 4.723 -2.858 1.00 74.50 449 SER A CA 1
ATOM 3402 C C . SER A 1 449 ? 5.716 4.109 -2.767 1.00 74.50 449 SER A C 1
ATOM 3404 O O . SER A 1 449 ? 5.871 2.901 -2.922 1.00 74.50 449 SER A O 1
ATOM 3406 N N . GLY A 1 450 ? 6.729 4.904 -2.417 1.00 74.12 450 GLY A N 1
ATOM 3407 C CA . GLY A 1 450 ? 8.083 4.405 -2.217 1.00 74.12 450 GLY A CA 1
ATOM 3408 C C . GLY A 1 450 ? 8.191 3.400 -1.064 1.00 74.12 450 GLY A C 1
ATOM 3409 O O . GLY A 1 450 ? 8.806 2.343 -1.212 1.00 74.12 450 GLY A O 1
ATOM 3410 N N . LEU A 1 451 ? 7.563 3.679 0.081 1.00 69.69 451 LEU A N 1
ATOM 3411 C CA . LEU A 1 451 ? 7.546 2.754 1.222 1.00 69.69 451 LEU A CA 1
ATOM 3412 C C . LEU A 1 451 ? 6.785 1.461 0.899 1.00 69.69 451 LEU A C 1
ATOM 3414 O O . LEU A 1 451 ? 7.267 0.364 1.206 1.00 69.69 451 LEU A O 1
ATOM 3418 N N . ALA A 1 452 ? 5.626 1.582 0.250 1.00 67.31 452 ALA A N 1
ATOM 3419 C CA . ALA A 1 452 ? 4.824 0.456 -0.209 1.00 67.31 452 ALA A CA 1
ATOM 3420 C C . ALA A 1 452 ? 5.593 -0.413 -1.215 1.00 67.31 452 ALA A C 1
ATOM 3422 O O . ALA A 1 452 ? 5.709 -1.622 -1.017 1.00 67.31 452 ALA A O 1
ATOM 3423 N N . ALA A 1 453 ? 6.212 0.206 -2.220 1.00 75.94 453 ALA A N 1
ATOM 3424 C CA . ALA A 1 453 ? 7.032 -0.463 -3.222 1.00 75.94 453 ALA A CA 1
ATOM 3425 C C . ALA A 1 453 ? 8.242 -1.174 -2.620 1.00 75.94 453 ALA A C 1
ATOM 3427 O O . ALA A 1 453 ? 8.497 -2.330 -2.950 1.00 75.94 453 ALA A O 1
ATOM 3428 N N . TYR A 1 454 ? 8.975 -0.529 -1.709 1.00 81.75 454 TYR A N 1
ATOM 3429 C CA . TYR A 1 454 ? 10.139 -1.145 -1.069 1.00 81.75 454 TYR A CA 1
ATOM 3430 C C . TYR A 1 454 ? 9.732 -2.409 -0.302 1.00 81.75 454 TYR A C 1
ATOM 3432 O O . TYR A 1 454 ? 10.359 -3.465 -0.425 1.00 81.75 454 TYR A O 1
ATOM 3440 N N . THR A 1 455 ? 8.642 -2.302 0.459 1.00 67.94 455 THR A N 1
ATOM 3441 C CA . THR A 1 455 ? 8.079 -3.394 1.258 1.00 67.94 455 THR A CA 1
ATOM 3442 C C . THR A 1 455 ? 7.574 -4.522 0.358 1.00 67.94 455 THR A C 1
ATOM 3444 O O . THR A 1 455 ? 7.887 -5.692 0.582 1.00 67.94 455 THR A O 1
ATOM 3447 N N . CYS A 1 456 ? 6.868 -4.168 -0.716 1.00 79.19 456 CYS A N 1
ATOM 3448 C CA . CYS A 1 456 ? 6.389 -5.087 -1.736 1.00 79.19 456 CYS A CA 1
ATOM 3449 C C . CYS A 1 456 ? 7.534 -5.856 -2.404 1.00 79.19 456 CYS A C 1
ATOM 3451 O O . CYS A 1 456 ? 7.486 -7.081 -2.457 1.00 79.19 456 CYS A O 1
ATOM 3453 N N . ILE A 1 457 ? 8.580 -5.172 -2.881 1.00 81.94 457 ILE A N 1
ATOM 3454 C CA . ILE A 1 457 ? 9.741 -5.810 -3.519 1.00 81.94 457 ILE A CA 1
ATOM 3455 C C . ILE A 1 457 ? 10.382 -6.822 -2.564 1.00 81.94 457 ILE A C 1
ATOM 3457 O O . ILE A 1 457 ? 10.660 -7.956 -2.967 1.00 81.94 457 ILE A O 1
ATOM 3461 N N . HIS A 1 458 ? 10.584 -6.429 -1.301 1.00 83.62 458 HIS A N 1
ATOM 3462 C CA . HIS A 1 458 ? 11.182 -7.292 -0.287 1.00 83.62 458 HIS A CA 1
ATOM 3463 C C . HIS A 1 458 ? 10.373 -8.577 -0.079 1.00 83.62 458 HIS A C 1
ATOM 3465 O O . HIS A 1 458 ? 10.909 -9.681 -0.207 1.00 83.62 458 HIS A O 1
ATOM 3471 N N . PHE A 1 459 ? 9.074 -8.441 0.197 1.00 74.56 459 PHE A N 1
ATOM 3472 C CA . PHE A 1 459 ? 8.212 -9.591 0.450 1.00 74.56 459 PHE A CA 1
ATOM 3473 C C . PHE A 1 459 ? 7.961 -10.426 -0.802 1.00 74.56 459 PHE A C 1
ATOM 3475 O O . PHE A 1 459 ? 7.951 -11.649 -0.706 1.00 74.56 459 PHE A O 1
ATOM 3482 N N . PHE A 1 460 ? 7.814 -9.809 -1.976 1.00 81.44 460 PHE A N 1
ATOM 3483 C CA . PHE A 1 460 ? 7.611 -10.530 -3.230 1.00 81.44 460 PHE A CA 1
ATOM 3484 C C . PHE A 1 460 ? 8.790 -11.451 -3.535 1.00 81.44 460 PHE A C 1
ATOM 3486 O O . PHE A 1 460 ? 8.581 -12.638 -3.767 1.00 81.44 460 PHE A O 1
ATOM 3493 N N . ILE A 1 461 ? 10.029 -10.950 -3.466 1.00 81.12 461 ILE A N 1
ATOM 3494 C CA . ILE A 1 461 ? 11.219 -11.780 -3.706 1.00 81.12 461 ILE A CA 1
ATOM 3495 C C . ILE A 1 461 ? 11.300 -12.922 -2.684 1.00 81.12 461 ILE A C 1
ATOM 3497 O O . ILE A 1 461 ? 11.581 -14.056 -3.067 1.00 81.12 461 ILE A O 1
ATOM 3501 N N . ALA A 1 462 ? 11.014 -12.649 -1.407 1.00 80.00 462 ALA A N 1
ATOM 3502 C CA . ALA A 1 462 ? 11.041 -13.665 -0.356 1.00 80.00 462 ALA A CA 1
ATOM 3503 C C . ALA A 1 462 ? 9.930 -14.727 -0.501 1.00 80.00 462 ALA A C 1
ATOM 3505 O O . ALA A 1 462 ? 10.120 -15.888 -0.133 1.00 80.00 462 ALA A O 1
ATOM 3506 N N . LEU A 1 463 ? 8.761 -14.345 -1.021 1.00 75.94 463 LEU A N 1
ATOM 3507 C CA . LEU A 1 463 ? 7.576 -15.200 -1.089 1.00 75.94 463 LEU A CA 1
ATOM 3508 C C . LEU A 1 463 ? 7.473 -15.980 -2.404 1.00 75.94 463 LEU A C 1
ATOM 3510 O O . LEU A 1 463 ? 6.994 -17.120 -2.403 1.00 75.94 463 LEU A O 1
ATOM 3514 N N . VAL A 1 464 ? 7.915 -15.396 -3.520 1.00 84.25 464 VAL A N 1
ATOM 3515 C CA . VAL A 1 464 ? 7.748 -15.971 -4.865 1.00 84.25 464 VAL A CA 1
ATOM 3516 C C . VAL A 1 464 ? 8.524 -17.274 -5.038 1.00 84.25 464 VAL A C 1
ATOM 3518 O O . VAL A 1 464 ? 8.095 -18.166 -5.770 1.00 84.25 464 VAL A O 1
ATOM 3521 N N . GLU A 1 465 ? 9.629 -17.439 -4.311 1.00 81.00 465 GLU A N 1
ATOM 3522 C CA . GLU A 1 465 ? 10.386 -18.690 -4.289 1.00 81.00 465 GLU A CA 1
ATOM 3523 C C . GLU A 1 465 ? 9.541 -19.854 -3.742 1.00 81.00 465 GLU A C 1
ATOM 3525 O O . GLU A 1 465 ? 9.575 -20.957 -4.288 1.00 81.00 465 GLU A O 1
ATOM 3530 N N . ARG A 1 466 ? 8.717 -19.590 -2.716 1.00 84.38 466 ARG A N 1
ATOM 3531 C CA . ARG A 1 466 ? 7.885 -20.597 -2.036 1.00 84.38 466 ARG A CA 1
ATOM 3532 C C . ARG A 1 466 ? 6.532 -20.813 -2.705 1.00 84.38 466 ARG A C 1
ATOM 3534 O O . ARG A 1 466 ? 6.050 -21.938 -2.768 1.00 84.38 466 ARG A O 1
ATOM 3541 N N . THR A 1 467 ? 5.907 -19.735 -3.167 1.00 85.75 467 THR A N 1
ATOM 3542 C CA . THR A 1 467 ? 4.509 -19.742 -3.634 1.00 85.75 467 THR A CA 1
ATOM 3543 C C . THR A 1 467 ? 4.367 -19.796 -5.155 1.00 85.75 467 THR A C 1
ATOM 3545 O O . THR A 1 467 ? 3.311 -20.178 -5.661 1.00 85.75 467 THR A O 1
ATOM 3548 N N . GLY A 1 468 ? 5.426 -19.460 -5.899 1.00 90.00 468 GLY A N 1
ATOM 3549 C CA . GLY A 1 468 ? 5.354 -19.291 -7.347 1.00 90.00 468 GLY A CA 1
ATOM 3550 C C . GLY A 1 468 ? 4.512 -18.088 -7.767 1.00 90.00 468 GLY A C 1
ATOM 3551 O O . GLY A 1 468 ? 4.270 -17.172 -6.986 1.00 90.00 468 GLY A O 1
ATOM 3552 N N . MET A 1 469 ? 4.053 -18.096 -9.019 1.00 92.25 469 MET A N 1
ATOM 3553 C CA . MET A 1 469 ? 3.224 -17.018 -9.573 1.00 92.25 469 MET A CA 1
ATOM 3554 C C . MET A 1 469 ? 1.718 -17.274 -9.406 1.00 92.25 469 MET A C 1
ATOM 3556 O O . MET A 1 469 ? 0.902 -16.400 -9.689 1.00 92.25 469 MET A O 1
ATOM 3560 N N . THR A 1 470 ? 1.336 -18.465 -8.933 1.00 91.38 470 THR A N 1
ATOM 3561 C CA . THR A 1 470 ? -0.063 -18.926 -8.876 1.00 91.38 470 THR A CA 1
ATOM 3562 C C . THR A 1 470 ? -1.007 -17.989 -8.102 1.00 91.38 470 THR A C 1
ATOM 3564 O O . THR A 1 470 ? -2.084 -17.711 -8.631 1.00 91.38 470 THR A O 1
ATOM 3567 N N . PRO A 1 471 ? -0.656 -17.443 -6.916 1.00 88.12 471 PRO A N 1
ATOM 3568 C CA . PRO A 1 471 ? -1.548 -16.518 -6.207 1.00 88.12 471 PRO A CA 1
ATOM 3569 C C . PRO A 1 471 ? -1.894 -15.270 -7.033 1.00 88.12 471 PRO A C 1
ATOM 3571 O O . PRO A 1 471 ? -3.052 -14.862 -7.097 1.00 88.12 471 PRO A O 1
ATOM 3574 N N . TYR A 1 472 ? -0.906 -14.711 -7.733 1.00 90.12 472 TYR A N 1
ATOM 3575 C CA . TYR A 1 472 ? -1.068 -13.519 -8.570 1.00 90.12 472 TYR A CA 1
ATOM 3576 C C . TYR A 1 472 ? -1.879 -13.810 -9.835 1.00 90.12 472 TYR A C 1
ATOM 3578 O O . TYR A 1 472 ? -2.673 -12.979 -10.266 1.00 90.12 472 TYR A O 1
ATOM 3586 N N . VAL A 1 473 ? -1.729 -15.010 -10.404 1.00 93.00 473 VAL A N 1
ATOM 3587 C CA . VAL A 1 473 ? -2.572 -15.489 -11.510 1.00 93.00 473 VAL A CA 1
ATOM 3588 C C . VAL A 1 473 ? -4.035 -15.523 -11.083 1.00 93.00 473 VAL A C 1
ATOM 3590 O O . VAL A 1 473 ? -4.869 -14.926 -11.757 1.00 93.00 473 VAL A O 1
ATOM 3593 N N . ILE A 1 474 ? -4.350 -16.202 -9.973 1.00 91.75 474 ILE A N 1
ATOM 3594 C CA . ILE A 1 474 ? -5.731 -16.321 -9.477 1.00 91.75 474 ILE A CA 1
ATOM 3595 C C . ILE A 1 474 ? -6.314 -14.930 -9.246 1.00 91.75 474 ILE A C 1
ATOM 3597 O O . ILE A 1 474 ? -7.410 -14.637 -9.720 1.00 91.75 474 ILE A O 1
ATOM 3601 N N . TYR A 1 475 ? -5.545 -14.060 -8.592 1.00 88.88 475 TYR A N 1
ATOM 3602 C CA . TYR A 1 475 ? -5.939 -12.681 -8.355 1.00 88.88 475 TYR A CA 1
ATOM 3603 C C . TYR A 1 475 ? -6.283 -11.941 -9.657 1.00 88.88 475 TYR A C 1
ATOM 3605 O O . TYR A 1 475 ? -7.356 -11.354 -9.758 1.00 88.88 475 TYR A O 1
ATOM 3613 N N . ARG A 1 476 ? -5.433 -12.021 -10.691 1.00 93.25 476 ARG A N 1
ATOM 3614 C CA . ARG A 1 476 ? -5.702 -11.389 -11.996 1.00 93.25 476 ARG A CA 1
ATOM 3615 C C . ARG A 1 476 ? -6.964 -11.916 -12.667 1.00 93.25 476 ARG A C 1
ATOM 3617 O O . ARG A 1 476 ? -7.716 -11.132 -13.239 1.00 93.25 476 ARG A O 1
ATOM 3624 N N . LEU A 1 477 ? -7.201 -13.226 -12.614 1.00 94.44 477 LEU A N 1
ATOM 3625 C CA . LEU A 1 477 ? -8.405 -13.820 -13.199 1.00 94.44 477 LEU A CA 1
ATOM 3626 C C . LEU A 1 477 ? -9.667 -13.321 -12.488 1.00 94.44 477 LEU A C 1
ATOM 3628 O O . LEU A 1 477 ? -10.635 -12.957 -13.155 1.00 94.44 477 LEU A O 1
ATOM 3632 N N . LEU A 1 478 ? -9.636 -13.250 -11.154 1.00 92.19 478 LEU A N 1
ATOM 3633 C CA . LEU A 1 478 ? -10.735 -12.707 -10.356 1.00 92.19 478 LEU A CA 1
ATOM 3634 C C . LEU A 1 478 ? -10.953 -11.220 -10.646 1.00 92.19 478 LEU A C 1
ATOM 3636 O O . LEU A 1 478 ? -12.077 -10.830 -10.948 1.00 92.19 478 LEU A O 1
ATOM 3640 N N . LEU A 1 479 ? -9.889 -10.413 -10.631 1.00 87.25 479 LEU A N 1
ATOM 3641 C CA . LEU A 1 479 ? -9.954 -8.975 -10.891 1.00 87.25 479 LEU A CA 1
ATOM 3642 C C . LEU A 1 479 ? -10.506 -8.674 -12.289 1.00 87.25 479 LEU A C 1
ATOM 3644 O O . LEU A 1 479 ? -11.442 -7.895 -12.428 1.00 87.25 479 LEU A O 1
ATOM 3648 N N . GLY A 1 480 ? -9.975 -9.318 -13.329 1.00 91.12 480 GLY A N 1
ATOM 3649 C CA . GLY A 1 480 ? -10.462 -9.109 -14.691 1.00 91.12 480 GLY A CA 1
ATOM 3650 C C . GLY A 1 480 ? -11.916 -9.555 -14.878 1.00 91.12 480 GLY A C 1
ATOM 3651 O O . GLY A 1 480 ? -12.681 -8.882 -15.564 1.00 91.12 480 GLY A O 1
ATOM 3652 N N . THR A 1 481 ? -12.329 -10.642 -14.218 1.00 92.81 481 THR A N 1
ATOM 3653 C CA . THR A 1 481 ? -13.734 -11.087 -14.226 1.00 92.81 481 THR A CA 1
ATOM 3654 C C . THR A 1 481 ? -14.637 -10.087 -13.502 1.00 92.81 481 THR A C 1
ATOM 3656 O O . THR A 1 481 ? -15.711 -9.764 -14.002 1.00 92.81 481 THR A O 1
ATOM 3659 N N . ALA A 1 482 ? -14.196 -9.556 -12.359 1.00 86.62 482 ALA A N 1
ATOM 3660 C CA . ALA A 1 482 ? -14.923 -8.534 -11.614 1.00 86.62 482 ALA A CA 1
ATOM 3661 C C . ALA A 1 482 ? -15.085 -7.243 -12.429 1.00 86.62 482 ALA A C 1
ATOM 3663 O O . ALA A 1 482 ? -16.183 -6.699 -12.483 1.00 86.62 482 ALA A O 1
ATOM 3664 N N . LEU A 1 483 ? -14.038 -6.796 -13.130 1.00 86.06 483 LEU A N 1
ATOM 3665 C CA . LEU A 1 483 ? -14.107 -5.631 -14.019 1.00 86.06 483 LEU A CA 1
ATOM 3666 C C . LEU A 1 483 ? -15.127 -5.822 -15.148 1.00 86.06 483 LEU A C 1
ATOM 3668 O O . LEU A 1 483 ? -15.882 -4.901 -15.451 1.00 86.06 483 LEU A O 1
ATOM 3672 N N . PHE A 1 484 ? -15.196 -7.016 -15.743 1.00 91.56 484 PHE A N 1
ATOM 3673 C CA . PHE A 1 484 ? -16.241 -7.324 -16.720 1.00 91.56 484 PHE A CA 1
ATOM 3674 C C . PHE A 1 484 ? -17.638 -7.332 -16.108 1.00 91.56 484 PHE A C 1
ATOM 3676 O O . PHE A 1 484 ? -18.563 -6.813 -16.723 1.00 91.56 484 PHE A O 1
ATOM 3683 N N . ALA A 1 485 ? -17.796 -7.902 -14.912 1.00 88.19 485 ALA A N 1
ATOM 3684 C CA . ALA A 1 485 ? -19.080 -7.910 -14.223 1.00 88.19 485 ALA A CA 1
ATOM 3685 C C . ALA A 1 485 ? -19.565 -6.483 -13.933 1.00 88.19 485 ALA A C 1
ATOM 3687 O O . ALA A 1 485 ? -20.713 -6.176 -14.221 1.00 88.19 485 ALA A O 1
ATOM 3688 N N . ILE A 1 486 ? -18.681 -5.607 -13.445 1.00 83.81 486 ILE A N 1
ATOM 3689 C CA . ILE A 1 486 ? -18.987 -4.193 -13.187 1.00 83.81 486 ILE A CA 1
ATOM 3690 C C . ILE A 1 486 ? -19.345 -3.461 -14.484 1.00 83.81 486 ILE A C 1
ATOM 3692 O O . ILE A 1 486 ? -20.294 -2.696 -14.496 1.00 83.81 486 ILE A O 1
ATOM 3696 N N . TYR A 1 487 ? -18.621 -3.705 -15.580 1.00 85.62 487 TYR A N 1
ATOM 3697 C CA . TYR A 1 487 ? -18.885 -3.052 -16.868 1.00 85.62 487 TYR A CA 1
ATOM 3698 C C . TYR A 1 487 ? -20.241 -3.428 -17.494 1.00 85.62 487 TYR A C 1
ATOM 3700 O O . TYR A 1 487 ? -20.783 -2.666 -18.291 1.00 85.62 487 TYR A O 1
ATOM 3708 N N . LEU A 1 488 ? -20.752 -4.626 -17.195 1.00 84.69 488 LEU A N 1
ATOM 3709 C CA . LEU A 1 488 ? -22.016 -5.135 -17.737 1.00 84.69 488 LEU A CA 1
ATOM 3710 C C . LEU A 1 488 ? -23.243 -4.777 -16.879 1.00 84.69 488 LEU A C 1
ATOM 3712 O O . LEU A 1 488 ? -24.364 -5.020 -17.333 1.00 84.69 488 LEU A O 1
ATOM 3716 N N . LEU A 1 489 ? -23.032 -4.260 -15.664 1.00 77.94 489 LEU A N 1
ATOM 3717 C CA . LEU A 1 489 ? -24.061 -3.738 -14.756 1.00 77.94 489 LEU A CA 1
ATOM 3718 C C . LEU A 1 489 ? -24.306 -2.254 -15.034 1.00 77.94 489 LEU A C 1
ATOM 3720 O O . LEU A 1 489 ? -25.489 -1.852 -14.937 1.00 77.94 489 LEU A O 1
#

InterPro domains:
  IPR002925 Dienelactone hydrolase [PF01738] (31-220)
  IPR003824 Undecaprenyl-diphosphatase UppP [MF_01006] (224-487)
  IPR003824 Undecaprenyl-diphosphatase UppP [PF02673] (239-481)
  IPR003824 Undecaprenyl-diphosphatase UppP [PTHR30622] (239-488)
  IPR029058 Alpha/Beta hydrolase fold [G3DSA:3.40.50.1820] (9-243)
  IPR029058 Alpha/Beta hydrolase fold [SSF53474] (10-225)

Radius of gyration: 27.34 Å; Cα contacts (8 Å, |Δi|>4): 907; chains: 1; bounding box: 75×52×72 Å

Secondary structure (DSSP, 8-state):
--TTSEEEEEEEE-TTS-EEEEEEEEESSSS-EEEEE--TT-S-HHHHHHHHHHHHTT-EEEEEE-SS-TT---SHHHHHHHHHTHHHH-TT-SSS--THHHHHHHHHHHHHHHH--S-EEEEEEGGGHHHHHHHTTSTTEEEEEEES--PSTT-TT--SS-HHHHHHHHHHHHHH--EEEEEETT-SSS-HHHHHHHHHHHSSSS--EEEEEESSS-S-TTTHHHHTTHHHHHHHHHHHHHHHTTT-HHHHHHHHHHHS-PPP--HHHHHHHHHHHHHHHHHHTHHHHHHHHHHHHHHHHH----HHHHHHHHHHHHHHHHHHHHHHHHHHHHHHT-SHHHHHHHHHHHHHHHHHHHTS---BSS--HHHHHHHHHHHGGGGSTTS-HHHHHHHHHHHTTB-HHHHHHHHHHHHHHHHHHHHHHHHHHHHHS-SS--HHHHHHHHHHHHHHHHHHHHHHHHHHHHH-SHHHHHHHHHHHHHHHHHHH-

Foldseek 3Di:
DLPQWDKDKDWDAFPVRDIDIWIKTKDADDAAEEEEEDDPPWAAPQNVVLQVVCRVVRYIYMYTGDFHDYHDRDRPVRVVVVVVVCQQQVQADQAAAGRVLVVVLVVLVVVCPPRVNVAYEYEAAACGLLSQLLSLLRPRHQEGERAQHQPNPPDLLGRNYHLVSLVSSLVSLVVRPAYEYEAEQQAPRNHPNNVVNVCVSRVVPHHRYDYYYDHDNDRGCSGDVVCVVDVLLVLLLLCLQQQLALQFSLLVNVVDVLVHVHDDPDLLSVLLSLLLLLVLLCVLCVVLVVVLVCQVVCCVPPVDRDVSVVLVVLLVLLQVVQLVLCVVCVVVLVPPQSDLLNLLVLLQVLLVLLVVLQVQAADDLDDDSVLSNQLSNQLNCVSRHNNRSNSRSLSSCSNRHHHSLSSSNSSSVSSNVNSVSVSVVSVVVCVVVVDDDDVVSSNSSSNSSNVSNNVSSVVCSVCCNPPPSVVSSVSSNVSSVVSVVSVVD

Solvent-accessible surface area (backbone atoms only — not comparable to full-atom values): 24368 Å² total; per-residue (Å²): 136,63,85,85,36,54,75,44,81,48,75,37,46,31,75,87,63,54,72,48,73,37,48,33,35,34,40,63,74,92,30,48,32,36,38,44,41,50,35,88,33,19,54,32,71,50,56,51,50,52,45,48,56,42,35,78,73,50,22,16,33,35,37,56,53,84,54,59,52,77,69,44,83,61,50,75,73,29,54,55,50,53,63,71,42,36,80,48,52,39,57,67,40,51,64,40,61,33,29,53,50,48,31,52,51,50,50,49,50,49,52,43,70,76,64,69,44,85,41,31,32,33,34,9,23,37,67,31,4,39,48,21,54,60,44,35,40,40,91,65,39,60,44,33,31,18,27,16,41,28,37,16,55,98,37,50,70,43,64,28,41,27,71,67,52,52,53,41,20,49,55,43,24,71,75,61,45,56,30,42,34,40,30,23,65,52,11,84,66,28,34,67,53,31,53,50,36,50,41,61,75,46,36,74,90,48,80,30,56,49,78,43,75,39,92,49,65,36,55,41,62,81,34,68,25,57,52,54,52,27,73,56,36,53,47,11,34,50,40,12,44,22,54,71,35,54,58,12,33,62,50,59,68,49,46,52,54,72,77,42,96,54,75,83,81,48,73,68,38,56,52,24,18,53,50,11,33,47,51,16,51,48,64,69,42,40,70,62,50,50,49,28,52,50,44,52,70,45,25,85,82,68,70,60,89,48,74,47,41,57,49,52,52,37,41,52,55,20,36,47,51,29,55,54,50,49,70,76,36,46,69,60,41,70,73,71,36,76,44,70,71,48,20,19,49,30,21,30,54,45,22,52,49,33,48,64,22,54,73,61,54,31,84,34,73,73,77,54,69,70,53,27,43,49,25,8,54,48,36,39,54,37,70,41,45,12,32,15,54,35,25,39,24,27,25,42,30,18,64,75,28,18,19,65,54,31,13,48,52,52,34,53,61,41,40,48,64,45,52,52,53,51,49,59,56,53,51,58,58,48,68,74,63,69,78,84,78,64,65,65,61,26,52,50,15,12,52,46,1,14,54,31,20,35,52,36,54,54,50,45,58,68,41,35,72,79,61,51,59,57,67,42,27,55,50,16,43,51,50,18,49,50,48,48,54,59,72,76,106

Nearest PDB structures (foldseek):
  6fmt-assembly1_A  TM=8.275E-01  e=1.634E-12  Escherichia coli K-12
  6cb2-assembly1_A  TM=8.218E-01  e=2.462E-12  Escherichia coli K-12
  1zix-assembly1_A  TM=7.090E-01  e=2.991E-07  Pseudomonas putida
  1zj4-assembly1_A  TM=7.201E-01  e=4.115E-07  Pseudomonas putida
  1zj5-assembly1_A  TM=7.169E-01  e=8.149E-07  Pseudomonas putida

Organism: Symbiodinium pilosum (NCBI:txid2952)

pLDDT: mean 82.79, std 13.76, range [32.44, 98.12]

Sequence (489 aa):
MLDTFDRRAFTAPLSDGQPVTHDVYSKGDGGPTVVIIQELPGIGPQTVSLANTFVEHGYQVVLPHLFGPLGKVSLVGNVARVFCLRREFKLFEKNASSPIVDWLKALCRDLKTQREASAIGVIGMCLTGNFAISLMADEHVLAGVASQPSMPLFDQHALHMSADEVNQARQRLDEHGPMLALRFAGDKLCTADKFRALDQAFNNDKKRITLVELPGNGHSVLTLDLIKGGTPAQQALDDGLTEFLPISSSAHLILPSLLTDWPDQGLAFDVGVHFGTLIAVIAYFRADLLQMATAVATYPAHRIYKPEIDLVFKLALATLPVMVAGLLGKDLIEAHLRSVPVIATTTIVFGILLWLADRKPGKQDLLSWGQAAFVGGMQMLALIPGTSRSGITITAALMVGLSRTGAARFSFLLAIPTILGAQVLLSIDLARDAAQQQWWDLVSGAVLSGLAAYTCIHFFIALVERTGMTPYVIYRLLLGTALFAIYLL